Protein AF-0000000083545486 (afdb_homodimer)

Structure (mmCIF, N/CA/C/O backbone):
data_AF-0000000083545486-model_v1
#
loop_
_entity.id
_entity.type
_entity.pdbx_description
1 polymer 'Division initiation protein'
#
loop_
_atom_site.group_PDB
_atom_site.id
_atom_site.type_symbol
_atom_site.label_atom_id
_atom_site.label_alt_id
_atom_site.label_comp_id
_atom_site.label_asym_id
_atom_site.label_entity_id
_atom_site.label_seq_id
_atom_site.pdbx_PDB_ins_code
_atom_site.Cartn_x
_atom_site.Cartn_y
_atom_site.Cartn_z
_atom_site.occupancy
_atom_site.B_iso_or_equiv
_atom_site.auth_seq_id
_atom_site.auth_comp_id
_atom_site.auth_asym_id
_atom_site.auth_atom_id
_atom_site.pdbx_PDB_model_num
ATOM 1 N N . MET A 1 1 ? 11.367 59.094 5.449 1 29.33 1 MET A N 1
ATOM 2 C CA . MET A 1 1 ? 12.242 58.812 4.316 1 29.33 1 MET A CA 1
ATOM 3 C C . MET A 1 1 ? 13.5 58.062 4.766 1 29.33 1 MET A C 1
ATOM 5 O O . MET A 1 1 ? 14.289 57.625 3.932 1 29.33 1 MET A O 1
ATOM 9 N N . LYS A 1 2 ? 14.023 58.375 6.012 1 40.56 2 LYS A N 1
ATOM 10 C CA . LYS A 1 2 ? 15.328 58 6.535 1 40.56 2 LYS A CA 1
ATOM 11 C C . LYS A 1 2 ? 15.391 56.5 6.832 1 40.56 2 LYS A C 1
ATOM 13 O O . LYS A 1 2 ? 16.469 55.906 6.77 1 40.56 2 LYS A O 1
ATOM 18 N N . LYS A 1 3 ? 14.352 56.031 7.574 1 41.94 3 LYS A N 1
ATOM 19 C CA . LYS A 1 3 ? 14.406 54.625 8.031 1 41.94 3 LYS A CA 1
ATOM 20 C C . LYS A 1 3 ? 14.359 53.656 6.859 1 41.94 3 LYS A C 1
ATOM 22 O O . LYS A 1 3 ? 14.336 52.438 7.055 1 41.94 3 LYS A O 1
ATOM 27 N N . PHE A 1 4 ? 13.992 54.188 5.602 1 41.78 4 PHE A N 1
ATOM 28 C CA . PHE A 1 4 ? 14.094 53.406 4.359 1 41.78 4 PHE A CA 1
ATOM 29 C C . PHE A 1 4 ? 15.547 53.094 4.031 1 41.78 4 PHE A C 1
ATOM 31 O O . PHE A 1 4 ? 15.836 52.219 3.23 1 41.78 4 PHE A O 1
ATOM 38 N N . LYS A 1 5 ? 16.531 54.031 4.355 1 38.78 5 LYS A N 1
ATOM 39 C CA . LYS A 1 5 ? 17.922 53.938 3.918 1 38.78 5 LYS A CA 1
ATOM 40 C C . LYS A 1 5 ? 18.641 52.781 4.633 1 38.78 5 LYS A C 1
ATOM 42 O O . LYS A 1 5 ? 19.531 52.156 4.07 1 38.78 5 LYS A O 1
ATOM 47 N N . SER A 1 6 ? 18.328 52.688 6.004 1 40.41 6 SER A N 1
ATOM 48 C CA . SER A 1 6 ? 19.109 51.688 6.723 1 40.41 6 SER A CA 1
ATOM 49 C C . SER A 1 6 ? 18.719 50.281 6.312 1 40.41 6 SER A C 1
ATOM 51 O O . SER A 1 6 ? 19.547 49.375 6.336 1 40.41 6 SER A O 1
ATOM 53 N N . GLN A 1 7 ? 17.406 50.125 6.023 1 37.91 7 GLN A N 1
ATOM 54 C CA . GLN A 1 7 ? 16.938 48.781 5.707 1 37.91 7 GLN A CA 1
ATOM 55 C C . GLN A 1 7 ? 17.375 48.344 4.312 1 37.91 7 GLN A C 1
ATOM 57 O O . GLN A 1 7 ? 17.344 47.156 3.982 1 37.91 7 GLN A O 1
ATOM 62 N N . MET A 1 8 ? 17.797 49.344 3.41 1 41 8 MET A N 1
ATOM 63 C CA . MET A 1 8 ? 18.344 49.062 2.086 1 41 8 MET A CA 1
ATOM 64 C C . MET A 1 8 ? 19.734 48.406 2.189 1 41 8 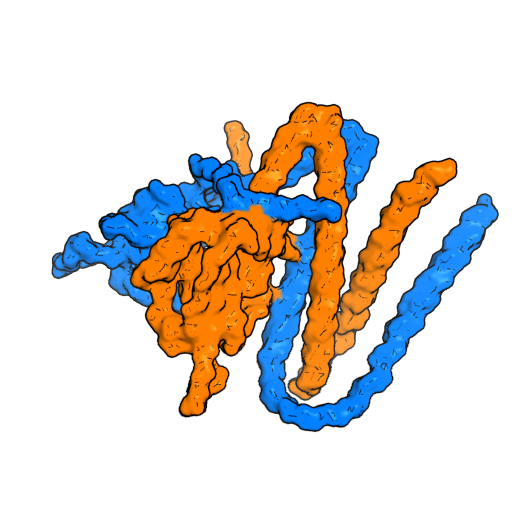MET A C 1
ATOM 66 O O . MET A 1 8 ? 20.125 47.625 1.327 1 41 8 MET A O 1
ATOM 70 N N . SER A 1 9 ? 20.5 48.875 3.246 1 38.66 9 SER A N 1
ATOM 71 C CA . SER A 1 9 ? 21.891 48.406 3.336 1 38.66 9 SER A CA 1
ATOM 72 C C . SER A 1 9 ? 21.953 46.906 3.635 1 38.66 9 SER A C 1
ATOM 74 O O . SER A 1 9 ? 22.812 46.219 3.102 1 38.66 9 SER A O 1
ATOM 76 N N . ILE A 1 10 ? 21 46.562 4.488 1 39.66 10 ILE A N 1
ATOM 77 C CA . ILE A 1 10 ? 21.094 45.156 4.895 1 39.66 10 ILE A CA 1
ATOM 78 C C . ILE A 1 10 ? 20.672 44.281 3.734 1 39.66 10 ILE A C 1
ATOM 80 O O . ILE A 1 10 ? 21.109 43.125 3.637 1 39.66 10 ILE A O 1
ATOM 84 N N . GLY A 1 11 ? 19.938 44.75 2.729 1 41.69 11 GLY A N 1
ATOM 85 C CA . GLY A 1 11 ? 19.562 44.094 1.493 1 41.69 11 GLY A CA 1
ATOM 86 C C . GLY A 1 11 ? 20.734 43.781 0.583 1 41.69 11 GLY A C 1
ATOM 87 O O . GLY A 1 11 ? 20.844 42.688 0.041 1 41.69 11 GLY A O 1
ATOM 88 N N . VAL A 1 12 ? 21.625 44.781 0.431 1 44.47 12 VAL A N 1
ATOM 89 C CA . VAL A 1 12 ? 22.75 44.656 -0.492 1 44.47 12 VAL A CA 1
ATOM 90 C C . VAL A 1 12 ? 23.766 43.656 0.06 1 44.47 12 VAL A C 1
ATOM 92 O O . VAL A 1 12 ? 24.312 42.844 -0.687 1 44.47 12 VAL A O 1
ATOM 95 N N . ILE A 1 13 ? 23.969 43.656 1.34 1 41 13 ILE A N 1
ATOM 96 C CA . ILE A 1 13 ? 24.969 42.75 1.896 1 41 13 ILE A CA 1
ATOM 97 C C . ILE A 1 13 ? 24.484 41.312 1.782 1 41 13 ILE A C 1
ATOM 99 O O . ILE A 1 13 ? 25.266 40.406 1.46 1 41 13 ILE A O 1
ATOM 103 N N . CYS A 1 14 ? 23.172 41.062 1.964 1 37.38 14 CYS A N 1
ATOM 104 C CA . CYS A 1 14 ? 22.672 39.719 1.83 1 37.38 14 CYS A CA 1
ATOM 105 C C . CYS A 1 14 ? 22.734 39.25 0.379 1 37.38 14 CYS A C 1
ATOM 107 O O . CYS A 1 14 ? 22.922 38.062 0.11 1 37.38 14 CYS A O 1
ATOM 109 N N . ILE A 1 15 ? 22.641 40 -0.647 1 42.94 15 ILE A N 1
ATOM 110 C CA . ILE A 1 15 ? 22.875 39.688 -2.049 1 42.94 15 ILE A CA 1
ATOM 111 C C . ILE A 1 15 ? 24.344 39.312 -2.254 1 42.94 15 ILE A C 1
ATOM 113 O O . ILE A 1 15 ? 24.656 38.312 -2.926 1 42.94 15 ILE A O 1
ATOM 117 N N . LEU A 1 16 ? 25.25 40 -1.695 1 37.25 16 LEU A N 1
ATOM 118 C CA . LEU A 1 16 ? 26.672 39.781 -1.945 1 37.25 16 LEU A CA 1
ATOM 119 C C . LEU A 1 16 ? 27.141 38.5 -1.297 1 37.25 16 LEU A C 1
ATOM 121 O O . LEU A 1 16 ? 27.891 37.719 -1.903 1 37.25 16 LEU A O 1
ATOM 125 N N . LEU A 1 17 ? 26.703 38.156 -0.082 1 37.22 17 LEU A N 1
ATOM 126 C CA . LEU A 1 17 ? 27.172 36.906 0.541 1 37.22 17 LEU A CA 1
ATOM 127 C C . LEU A 1 17 ? 26.578 35.688 -0.158 1 37.22 17 LEU A C 1
ATOM 129 O O . LEU A 1 17 ? 27.25 34.656 -0.266 1 37.22 17 LEU A O 1
ATOM 133 N N . GLY A 1 18 ? 25.484 35.719 -0.841 1 32.88 18 GLY A N 1
ATOM 134 C CA . GLY A 1 18 ? 24.891 34.688 -1.674 1 32.88 18 GLY A CA 1
ATOM 135 C C . GLY A 1 18 ? 25.688 34.406 -2.943 1 32.88 18 GLY A C 1
ATOM 136 O O . GLY A 1 18 ? 25.828 33.281 -3.363 1 32.88 18 GLY A O 1
ATOM 137 N N . PHE A 1 19 ? 26.312 35.281 -3.615 1 33.5 19 PHE A N 1
ATOM 138 C CA . PHE A 1 19 ? 27.125 35.156 -4.809 1 33.5 19 PHE A CA 1
ATOM 139 C C . PHE A 1 19 ? 28.438 34.438 -4.492 1 33.5 19 PHE A C 1
ATOM 141 O O . PHE A 1 19 ? 28.922 33.625 -5.297 1 33.5 19 PHE A O 1
ATOM 148 N N . MET A 1 20 ? 29.078 34.688 -3.432 1 29.45 20 MET A N 1
ATOM 149 C CA . MET A 1 20 ? 30.406 34.125 -3.15 1 29.45 20 MET A CA 1
ATOM 150 C C . MET A 1 20 ? 30.328 32.625 -2.951 1 29.45 20 MET A C 1
ATOM 152 O O . MET A 1 20 ? 31.203 31.891 -3.404 1 29.45 20 MET A O 1
ATOM 156 N N . ILE A 1 21 ? 29.328 32.031 -2.344 1 32.12 21 ILE A N 1
ATOM 157 C CA . ILE A 1 21 ? 29.391 30.609 -2.057 1 32.12 21 ILE A CA 1
ATOM 158 C C . ILE A 1 21 ? 29.141 29.812 -3.336 1 32.12 21 ILE A C 1
ATOM 160 O O . ILE A 1 21 ? 29.703 28.734 -3.52 1 32.12 21 ILE A O 1
ATOM 164 N N . THR A 1 22 ? 28.672 30.266 -4.453 1 29.45 22 THR A N 1
ATOM 165 C CA . THR A 1 22 ? 28.547 29.609 -5.746 1 29.45 22 THR A CA 1
ATOM 166 C C . THR A 1 22 ? 29.906 29.422 -6.391 1 29.45 22 THR A C 1
ATOM 168 O O . THR A 1 22 ? 30.156 28.406 -7.047 1 29.45 22 THR A O 1
ATOM 171 N N . TYR A 1 23 ? 30.875 30.25 -6.258 1 29.34 23 TYR A N 1
ATOM 172 C CA . TYR A 1 23 ? 32.125 30.203 -6.984 1 29.34 23 TYR A CA 1
ATOM 173 C C . TYR A 1 23 ? 33.031 29.109 -6.453 1 29.34 23 TYR A C 1
ATOM 175 O O . TYR A 1 23 ? 33.812 28.5 -7.211 1 29.34 23 TYR A O 1
ATOM 183 N N . GLN A 1 24 ? 33.031 28.75 -5.195 1 26.48 24 GLN A N 1
ATOM 184 C CA . GLN A 1 24 ? 34.156 27.969 -4.727 1 26.48 24 GLN A CA 1
ATOM 185 C C . GLN A 1 24 ? 34.031 26.516 -5.168 1 26.48 24 GLN A C 1
ATOM 187 O O . GLN A 1 24 ? 35.031 25.797 -5.246 1 26.48 24 GLN A O 1
ATOM 192 N N . PHE A 1 25 ? 32.906 25.875 -5.434 1 27.12 25 PHE A N 1
ATOM 193 C CA . PHE A 1 25 ? 33.031 24.422 -5.594 1 27.12 25 PHE A CA 1
ATOM 194 C C . PHE A 1 25 ? 33.5 24.078 -6.992 1 27.12 25 PHE A C 1
ATOM 196 O O . PHE A 1 25 ? 33.562 22.891 -7.355 1 27.12 25 PHE A O 1
ATOM 203 N N . LYS A 1 26 ? 34.031 24.859 -7.844 1 28.95 26 LYS A N 1
ATOM 204 C CA . LYS A 1 26 ? 34.688 24.516 -9.102 1 28.95 26 LYS A CA 1
ATOM 205 C C . LYS A 1 26 ? 35.906 23.609 -8.859 1 28.95 26 LYS A C 1
ATOM 207 O O . LYS A 1 26 ? 36.188 22.734 -9.672 1 28.95 26 LYS A O 1
ATOM 212 N N . MET A 1 27 ? 36.719 23.875 -7.887 1 26.3 27 MET A N 1
ATOM 213 C CA . MET A 1 27 ? 38.125 23.438 -7.93 1 26.3 27 MET A CA 1
ATOM 214 C C . MET A 1 27 ? 38.25 21.969 -7.543 1 26.3 27 MET A C 1
ATOM 216 O O . MET A 1 27 ? 39.281 21.344 -7.785 1 26.3 27 MET A O 1
ATOM 220 N N . ILE A 1 28 ? 37.344 21.297 -6.781 1 27.58 28 ILE A N 1
ATOM 221 C CA . ILE A 1 28 ? 37.906 20.094 -6.168 1 27.58 28 ILE A CA 1
ATOM 222 C C . ILE A 1 28 ? 37.875 18.938 -7.164 1 27.58 28 ILE A C 1
ATOM 224 O O . ILE A 1 28 ? 38.219 17.812 -6.824 1 27.58 28 ILE A O 1
ATOM 228 N N . SER A 1 29 ? 37.625 19.031 -8.461 1 27.27 29 SER A N 1
ATOM 229 C CA . SER A 1 29 ? 37.375 17.844 -9.281 1 27.27 29 SER A CA 1
ATOM 230 C C . SER A 1 29 ? 38.688 17.109 -9.594 1 27.27 29 SER A C 1
ATOM 232 O O . SER A 1 29 ? 38.688 16.141 -10.344 1 27.27 29 SER A O 1
ATOM 234 N N . LYS A 1 30 ? 39.906 17.484 -9.391 1 28.28 30 LYS A N 1
ATOM 235 C CA . LYS A 1 30 ? 40.906 16.781 -10.18 1 28.28 30 LYS A CA 1
ATOM 236 C C . LYS A 1 30 ? 41.25 15.43 -9.555 1 28.28 30 LYS A C 1
ATOM 238 O O . LYS A 1 30 ? 42.156 14.734 -10.008 1 28.28 30 LYS A O 1
ATOM 243 N N . GLN A 1 31 ? 40.812 15.148 -8.297 1 27.73 31 GLN A N 1
ATOM 244 C CA . GLN A 1 31 ? 41.688 14.062 -7.848 1 27.73 31 GLN A CA 1
ATOM 245 C C . GLN A 1 31 ? 41.344 12.766 -8.586 1 27.73 31 GLN A C 1
ATOM 247 O O . GLN A 1 31 ? 40.188 12.508 -8.922 1 27.73 31 GLN A O 1
ATOM 252 N N . ASN A 1 32 ? 42.375 11.852 -8.883 1 30.23 32 ASN A N 1
ATOM 253 C CA . ASN A 1 32 ? 42.812 10.68 -9.641 1 30.23 32 ASN A CA 1
ATOM 254 C C . ASN A 1 32 ? 42.031 9.438 -9.234 1 30.23 32 ASN A C 1
ATOM 256 O O . ASN A 1 32 ? 42.531 8.586 -8.5 1 30.23 32 ASN A O 1
ATOM 260 N N . LEU A 1 33 ? 40.875 9.469 -8.516 1 31.39 33 LEU A N 1
ATOM 261 C CA . LEU A 1 33 ? 40.469 8.141 -8.07 1 31.39 33 LEU A CA 1
ATOM 262 C C . LEU A 1 33 ? 40.312 7.188 -9.25 1 31.39 33 LEU A C 1
ATOM 264 O O . LEU A 1 33 ? 39.531 7.453 -10.172 1 31.39 33 LEU A O 1
ATOM 268 N N . THR A 1 34 ? 41.25 6.406 -9.656 1 31.31 34 THR A N 1
ATOM 269 C CA . THR A 1 34 ? 41.406 5.219 -10.492 1 31.31 34 THR A CA 1
ATOM 270 C C . THR A 1 34 ? 40.344 4.18 -10.133 1 31.31 34 THR A C 1
ATOM 272 O O . THR A 1 34 ? 40.469 3.004 -10.469 1 31.31 34 THR A O 1
ATOM 275 N N . ALA A 1 35 ? 39.406 4.488 -9.164 1 34.75 35 ALA A N 1
ATOM 276 C CA . ALA A 1 35 ? 38.469 3.379 -8.906 1 34.75 35 ALA A CA 1
ATOM 277 C C . ALA A 1 35 ? 37.906 2.812 -10.211 1 34.75 35 ALA A C 1
ATOM 279 O O . ALA A 1 35 ? 37.688 3.557 -11.164 1 34.75 35 ALA A O 1
ATOM 280 N N . ASP A 1 36 ? 37.969 1.521 -10.375 1 35.91 36 ASP A N 1
ATOM 281 C CA . ASP A 1 36 ? 37.406 0.638 -11.398 1 35.91 36 ASP A CA 1
ATOM 282 C C . ASP A 1 36 ? 36 1.081 -11.805 1 35.91 36 ASP A C 1
ATOM 284 O O . ASP A 1 36 ? 35.062 1.006 -11 1 35.91 36 ASP A O 1
ATOM 288 N N . THR A 1 37 ? 35.812 2.033 -12.594 1 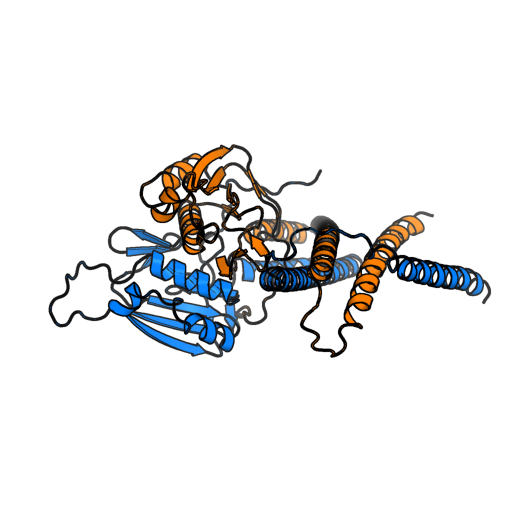38.81 37 THR A N 1
ATOM 289 C CA . THR A 1 37 ? 34.875 2.861 -13.336 1 38.81 37 THR A CA 1
ATOM 290 C C . THR A 1 37 ? 33.812 2 -14.016 1 38.81 37 THR A C 1
ATOM 292 O O . THR A 1 37 ? 32.938 2.514 -14.734 1 38.81 37 THR A O 1
ATOM 295 N N . ASN A 1 38 ? 34.062 0.636 -14.086 1 37.41 38 ASN A N 1
ATOM 296 C CA . ASN A 1 38 ? 33.062 -0.092 -14.867 1 37.41 38 ASN A CA 1
ATOM 297 C C . ASN A 1 38 ? 31.734 -0.169 -14.133 1 37.41 38 ASN A C 1
ATOM 299 O O . ASN A 1 38 ? 30.844 -0.936 -14.523 1 37.41 38 ASN A O 1
ATOM 303 N N . LYS A 1 39 ? 31.719 -0.108 -12.812 1 44.16 39 LYS A N 1
ATOM 304 C CA . LYS A 1 39 ? 30.391 -0.008 -12.219 1 44.16 39 LYS A CA 1
ATOM 305 C C . LYS A 1 39 ? 29.516 0.977 -12.984 1 44.16 39 LYS A C 1
ATOM 307 O O . LYS A 1 39 ? 29.906 2.135 -13.18 1 44.16 39 LYS A O 1
ATOM 312 N N . ASN A 1 40 ? 28.234 0.385 -13.703 1 53.12 40 ASN A N 1
ATOM 313 C CA . ASN A 1 40 ? 27.438 0.661 -14.898 1 53.12 40 ASN A CA 1
ATOM 314 C C . ASN A 1 40 ? 26.75 2.018 -14.82 1 53.12 40 ASN A C 1
ATOM 316 O O . ASN A 1 40 ? 26.141 2.346 -13.797 1 53.12 40 ASN A O 1
ATOM 320 N N . THR A 1 41 ? 27.109 2.992 -15.531 1 60.16 41 THR A N 1
ATOM 321 C CA . THR A 1 41 ? 26.547 4.285 -15.914 1 60.16 41 THR A CA 1
ATOM 322 C C . THR A 1 41 ? 25.016 4.227 -15.961 1 60.16 41 THR A C 1
ATOM 324 O O . THR A 1 41 ? 24.344 5.102 -15.414 1 60.16 41 THR A O 1
ATOM 327 N N . PRO A 1 42 ? 24.469 2.977 -16.406 1 60.12 42 PRO A N 1
ATOM 328 C CA . PRO A 1 42 ? 23.016 2.938 -16.469 1 60.12 42 PRO A CA 1
ATOM 329 C C . PRO A 1 42 ? 22.359 2.885 -15.094 1 60.12 42 PRO A C 1
ATOM 331 O O . PRO A 1 42 ? 21.297 3.496 -14.883 1 60.12 42 PRO A O 1
ATOM 334 N N . GLU A 1 43 ? 23.062 2.299 -14.18 1 65 43 GLU A N 1
ATOM 335 C CA . GLU A 1 43 ? 22.5 2.168 -12.844 1 65 43 GLU A CA 1
ATOM 336 C C . GLU A 1 43 ? 22.484 3.508 -12.109 1 65 43 GLU A C 1
ATOM 338 O O . GLU A 1 43 ? 21.516 3.852 -11.438 1 65 43 GLU A O 1
ATOM 343 N N . ILE A 1 44 ? 23.547 4.184 -12.305 1 65.56 44 ILE A N 1
ATOM 344 C CA . ILE A 1 44 ? 23.672 5.465 -11.625 1 65.56 44 ILE A CA 1
ATOM 345 C C . ILE A 1 44 ? 22.688 6.465 -12.219 1 65.56 44 ILE A C 1
ATOM 347 O O . ILE A 1 44 ? 22.094 7.273 -11.5 1 65.56 44 ILE A O 1
ATOM 351 N N . ILE A 1 45 ? 22.375 6.234 -13.469 1 64.69 45 ILE A N 1
ATOM 352 C CA . ILE A 1 45 ? 21.406 7.109 -14.141 1 64.69 45 ILE A CA 1
ATOM 353 C C . ILE A 1 45 ? 20 6.832 -13.609 1 64.69 45 ILE A C 1
ATOM 355 O O . ILE A 1 45 ? 19.25 7.762 -13.312 1 64.69 45 ILE A O 1
ATOM 359 N N . THR A 1 46 ? 19.734 5.609 -13.453 1 68.25 46 THR A N 1
ATOM 360 C CA . THR A 1 46 ? 18.422 5.227 -12.945 1 68.25 46 THR A CA 1
ATOM 361 C C . THR A 1 46 ? 18.234 5.695 -11.508 1 68.25 46 THR A C 1
ATOM 363 O O . THR A 1 46 ? 17.172 6.188 -11.141 1 68.25 46 THR A O 1
ATOM 366 N N . GLU A 1 47 ? 19.312 5.566 -10.797 1 72.44 47 GLU A N 1
ATOM 367 C CA . GLU A 1 47 ? 19.266 6.043 -9.414 1 72.44 47 GLU A CA 1
ATOM 368 C C . GLU A 1 47 ? 19.016 7.547 -9.359 1 72.44 47 GLU A C 1
ATOM 370 O O . GLU A 1 47 ? 18.219 8.023 -8.555 1 72.44 47 GLU A O 1
ATOM 375 N N . ASN A 1 48 ? 19.703 8.211 -10.219 1 68.56 48 ASN A N 1
ATOM 376 C CA . ASN A 1 48 ? 19.547 9.664 -10.289 1 68.56 48 ASN A CA 1
ATOM 377 C C . ASN A 1 48 ? 18.109 10.055 -10.641 1 68.56 48 ASN A C 1
ATOM 379 O O . ASN A 1 48 ? 17.547 10.977 -10.039 1 68.56 48 ASN A O 1
ATOM 383 N N . GLU A 1 49 ? 17.531 9.328 -11.516 1 70.5 49 GLU A N 1
ATOM 384 C CA . GLU A 1 49 ? 16.156 9.617 -11.922 1 70.5 49 GLU A CA 1
ATOM 385 C C . GLU A 1 49 ? 15.18 9.359 -10.773 1 70.5 49 GLU A C 1
ATOM 387 O O . GLU A 1 49 ? 14.242 10.133 -10.562 1 70.5 49 GLU A O 1
ATOM 392 N N . GLN A 1 50 ? 15.492 8.422 -10.016 1 74.38 50 GLN A N 1
ATOM 393 C CA . GLN A 1 50 ? 14.625 8.094 -8.891 1 74.38 50 GLN A CA 1
ATOM 394 C C . GLN A 1 50 ? 14.734 9.141 -7.785 1 74.38 50 GLN A C 1
ATOM 396 O O . GLN A 1 50 ? 13.734 9.516 -7.176 1 74.38 50 GLN A O 1
ATOM 401 N N . LEU A 1 51 ? 15.93 9.523 -7.609 1 70.56 51 LEU A N 1
ATOM 402 C CA . LEU A 1 51 ? 16.141 10.555 -6.598 1 70.56 51 LEU A CA 1
ATOM 403 C C . LEU A 1 51 ? 15.477 11.859 -7 1 70.56 51 LEU A C 1
ATOM 405 O O . LEU A 1 51 ? 14.93 12.57 -6.152 1 70.56 51 LEU A O 1
ATOM 409 N N . LYS A 1 52 ? 15.492 12.047 -8.273 1 70.12 52 LYS A N 1
ATOM 410 C CA . LYS A 1 52 ? 14.828 13.25 -8.766 1 70.12 52 LYS A CA 1
ATOM 411 C C . LYS A 1 52 ? 13.32 13.164 -8.555 1 70.12 52 LYS A C 1
ATOM 413 O O . LYS A 1 52 ? 12.688 14.141 -8.125 1 70.12 52 LYS A O 1
ATOM 418 N N . LYS A 1 53 ? 12.797 12.031 -8.789 1 73.94 53 LYS A N 1
ATOM 419 C CA . LYS A 1 53 ? 11.359 11.836 -8.586 1 73.94 53 LYS A CA 1
ATOM 420 C C . LYS A 1 53 ? 10.992 11.961 -7.113 1 73.94 53 LYS A C 1
ATOM 422 O O . LYS A 1 53 ? 9.984 12.57 -6.766 1 73.94 53 LYS A O 1
ATOM 427 N N . SER A 1 54 ? 11.852 11.43 -6.316 1 73.94 54 SER A N 1
ATOM 428 C CA . SER A 1 54 ? 11.633 11.539 -4.879 1 73.94 54 SER A CA 1
ATOM 429 C C . SER A 1 54 ? 11.68 12.992 -4.418 1 73.94 54 SER A C 1
ATOM 431 O O . SER A 1 54 ? 10.844 13.422 -3.625 1 73.94 54 SER A O 1
ATOM 433 N N . LYS A 1 55 ? 12.602 13.664 -4.965 1 67.5 55 LYS A N 1
ATOM 434 C CA . LYS A 1 55 ? 12.75 15.078 -4.617 1 67.5 55 LYS A CA 1
ATOM 435 C C . LYS A 1 55 ? 11.516 15.875 -5.043 1 67.5 55 LYS A C 1
ATOM 437 O O . LYS A 1 55 ? 11.047 16.734 -4.301 1 67.5 55 LYS A O 1
ATOM 442 N N . GLU A 1 56 ? 11.07 15.57 -6.129 1 70.94 56 GLU A N 1
ATOM 443 C CA . GLU A 1 56 ? 9.875 16.25 -6.609 1 70.94 56 GLU A CA 1
ATOM 444 C C . GLU A 1 56 ? 8.68 15.969 -5.707 1 70.94 56 GLU A C 1
ATOM 446 O O . GLU A 1 56 ? 7.91 16.875 -5.383 1 70.94 56 GLU A O 1
ATOM 451 N N . ALA A 1 57 ? 8.578 14.789 -5.344 1 73.12 57 ALA A N 1
ATOM 452 C CA . ALA A 1 57 ? 7.473 14.406 -4.465 1 73.12 57 ALA A CA 1
ATOM 453 C C . ALA A 1 57 ? 7.594 15.086 -3.105 1 73.12 57 ALA A C 1
ATOM 455 O O . ALA A 1 57 ? 6.594 15.539 -2.541 1 73.12 57 ALA A O 1
ATOM 456 N N . MET A 1 58 ? 8.828 15.188 -2.662 1 68.25 58 MET A N 1
ATOM 457 C CA . MET A 1 58 ? 9.062 15.828 -1.374 1 68.25 58 MET A CA 1
ATOM 458 C C . MET A 1 58 ? 8.812 17.328 -1.461 1 68.25 58 MET A C 1
ATOM 460 O O . MET A 1 58 ? 8.281 17.938 -0.522 1 68.25 58 MET A O 1
ATOM 464 N N . GLN A 1 59 ? 9.18 17.859 -2.588 1 66.88 59 GLN A N 1
ATOM 465 C CA . GLN A 1 59 ? 8.898 19.281 -2.799 1 66.88 59 GLN A CA 1
ATOM 466 C C . GLN A 1 59 ? 7.398 19.547 -2.793 1 66.88 59 GLN A C 1
ATOM 468 O O . GLN A 1 59 ? 6.941 20.547 -2.221 1 66.88 59 GLN A O 1
ATOM 473 N N . LYS A 1 60 ? 6.684 18.719 -3.355 1 68.62 60 LYS A N 1
ATOM 474 C CA . LYS A 1 60 ? 5.23 18.859 -3.355 1 68.62 60 LYS A CA 1
ATOM 475 C C . LYS A 1 60 ? 4.672 18.781 -1.939 1 68.62 60 LYS A C 1
ATOM 477 O O . LYS A 1 60 ? 3.752 19.516 -1.586 1 68.62 60 LYS A O 1
ATOM 482 N N . LYS A 1 61 ? 5.246 17.906 -1.206 1 72.06 61 LYS A N 1
ATOM 483 C CA . LYS A 1 61 ? 4.832 17.797 0.19 1 72.06 61 LYS A CA 1
ATOM 484 C C . LYS A 1 61 ? 5.145 19.078 0.957 1 72.06 61 LYS A C 1
ATOM 486 O O . LYS A 1 61 ? 4.328 19.562 1.75 1 72.06 61 LYS A O 1
ATOM 491 N N . ILE A 1 62 ? 6.289 19.625 0.688 1 59.75 62 ILE A N 1
ATOM 492 C CA . ILE A 1 62 ? 6.695 20.875 1.331 1 59.75 62 ILE A CA 1
ATOM 493 C C . ILE A 1 62 ? 5.727 21.984 0.953 1 59.75 62 ILE A C 1
ATOM 495 O O . ILE A 1 62 ? 5.254 22.734 1.818 1 59.75 62 ILE A O 1
ATOM 499 N N . ASP A 1 63 ? 5.445 22.031 -0.282 1 61.41 63 ASP A N 1
ATOM 500 C CA . ASP A 1 63 ? 4.531 23.078 -0.752 1 61.41 63 ASP A CA 1
ATOM 501 C C . ASP A 1 63 ? 3.152 22.922 -0.116 1 61.41 63 ASP A C 1
ATOM 503 O O . ASP A 1 63 ? 2.525 23.906 0.271 1 61.41 63 ASP A O 1
ATOM 507 N N . GLU A 1 64 ? 2.656 21.75 -0.044 1 68.19 64 GLU A N 1
ATOM 508 C CA . GLU A 1 64 ? 1.366 21.469 0.578 1 68.19 64 GLU A CA 1
ATOM 509 C C . GLU A 1 64 ? 1.358 21.875 2.047 1 68.19 64 GLU A C 1
ATOM 511 O O . GLU A 1 64 ? 0.405 22.5 2.52 1 68.19 64 GLU A O 1
ATOM 516 N N . LEU A 1 65 ? 2.447 21.547 2.705 1 62.03 65 LEU A N 1
ATOM 517 C CA . LEU A 1 65 ? 2.521 21.859 4.125 1 62.03 65 LEU A CA 1
ATOM 518 C C . LEU A 1 65 ? 2.648 23.375 4.34 1 62.03 65 LEU A C 1
ATOM 520 O O . LEU A 1 65 ? 2.096 23.922 5.297 1 62.03 65 LEU A O 1
ATOM 524 N N . ASP A 1 66 ? 3.383 24.031 3.475 1 56.66 66 ASP A N 1
ATOM 525 C CA . ASP A 1 66 ? 3.518 25.469 3.521 1 56.66 66 ASP A CA 1
ATOM 526 C C . ASP A 1 66 ? 2.166 26.156 3.328 1 56.66 66 ASP A C 1
ATOM 528 O O . ASP A 1 66 ? 1.815 27.078 4.07 1 56.66 66 ASP A O 1
ATOM 532 N N . THR A 1 67 ? 1.433 25.703 2.42 1 62.16 67 THR A N 1
ATOM 533 C CA . THR A 1 67 ? 0.108 26.266 2.168 1 62.16 67 THR A CA 1
ATOM 534 C C . THR A 1 67 ? -0.805 26.062 3.373 1 62.16 67 THR A C 1
ATOM 536 O O . THR A 1 67 ? -1.518 26.969 3.787 1 62.16 67 THR A O 1
ATOM 539 N N . LYS A 1 68 ? -0.819 24.891 3.859 1 66.62 68 LYS A N 1
ATOM 540 C CA . LYS A 1 68 ? -1.615 24.578 5.043 1 66.62 68 LYS A CA 1
ATOM 541 C C . LYS A 1 68 ? -1.246 25.484 6.207 1 66.62 68 LYS A C 1
ATOM 543 O O . LYS A 1 68 ? -2.125 26.016 6.891 1 66.62 68 LYS A O 1
ATOM 548 N N . THR A 1 69 ? 0.05 25.719 6.465 1 55.88 69 THR A N 1
ATOM 549 C CA . THR A 1 69 ? 0.54 26.594 7.523 1 55.88 69 THR A CA 1
ATOM 550 C C . THR A 1 69 ? 0.036 28.016 7.328 1 55.88 69 THR A C 1
ATOM 552 O O . THR A 1 69 ? -0.407 28.656 8.281 1 55.88 69 THR A O 1
ATOM 555 N N . LYS A 1 70 ? 0.13 28.406 6.164 1 57.25 70 LYS A N 1
ATOM 556 C CA . LYS A 1 70 ? -0.328 29.766 5.863 1 57.25 70 LYS A CA 1
ATOM 557 C C . LYS A 1 70 ? -1.826 29.906 6.113 1 57.25 70 LYS A C 1
ATOM 559 O O . LYS A 1 70 ? -2.279 30.922 6.629 1 57.25 70 LYS A O 1
ATOM 564 N N . GLU A 1 71 ? -2.602 28.906 5.703 1 65.31 71 GLU A N 1
ATOM 565 C CA . GLU A 1 71 ? -4.047 28.938 5.914 1 65.31 71 GLU A CA 1
ATOM 566 C C . GLU A 1 71 ? -4.387 28.969 7.402 1 65.31 71 GLU A C 1
ATOM 568 O O . GLU A 1 71 ? -5.27 29.719 7.82 1 65.31 71 GLU A O 1
ATOM 573 N N . TYR A 1 72 ? -3.729 28.156 8.133 1 61.78 72 TYR A N 1
ATOM 574 C CA . TYR A 1 72 ? -3.955 28.156 9.57 1 61.78 72 TYR A CA 1
ATOM 575 C C . TYR A 1 72 ? -3.535 29.484 10.195 1 61.78 72 TYR A C 1
ATOM 577 O O . TYR A 1 72 ? -4.199 29.984 11.102 1 61.78 72 TYR A O 1
ATOM 585 N N . GLU A 1 73 ? -2.418 30.047 9.82 1 55.12 73 GLU A N 1
ATOM 586 C CA . GLU A 1 73 ? -1.964 31.359 10.289 1 55.12 73 GLU A CA 1
ATOM 587 C C . GLU A 1 73 ? -3.004 32.438 10 1 55.12 73 GLU A C 1
ATOM 589 O O . GLU A 1 73 ? -3.295 33.281 10.867 1 55.12 73 GLU A O 1
ATOM 594 N N . ASN A 1 74 ? -3.469 32.344 8.828 1 59.44 74 ASN A N 1
ATOM 595 C CA . ASN A 1 74 ? -4.484 33.312 8.453 1 59.44 74 ASN A CA 1
ATOM 596 C C . ASN A 1 74 ? -5.766 33.156 9.258 1 59.44 74 ASN A C 1
ATOM 598 O O . ASN A 1 74 ? -6.406 34.125 9.641 1 59.44 74 ASN A O 1
ATOM 602 N N . ALA A 1 75 ? -6.176 31.844 9.297 1 61.66 75 ALA A N 1
ATOM 603 C CA . ALA A 1 75 ? -7.371 31.547 10.086 1 61.66 75 ALA A CA 1
ATOM 604 C C . ALA A 1 75 ? -7.172 31.953 11.539 1 61.66 75 ALA A C 1
ATOM 606 O O . ALA A 1 75 ? -8.117 32.406 12.203 1 61.66 75 ALA A O 1
ATOM 607 N N . ALA A 1 76 ? -6.07 31.609 12.039 1 55.38 76 ALA A N 1
ATOM 608 C CA . ALA A 1 76 ? -5.77 32 13.414 1 55.38 76 ALA A CA 1
ATOM 609 C C . ALA A 1 76 ? -5.844 33.5 13.578 1 55.38 76 ALA A C 1
ATOM 611 O O . ALA A 1 76 ? -6.133 34 14.672 1 55.38 76 ALA A O 1
ATOM 612 N N . LYS A 1 77 ? -5.43 34.156 12.547 1 54.22 77 LYS A N 1
ATOM 613 C CA . LYS A 1 77 ? -5.551 35.594 12.586 1 54.22 77 LYS A CA 1
ATOM 614 C C . LYS A 1 77 ? -7.016 36.031 12.617 1 54.22 77 LYS A C 1
ATOM 616 O O . LYS A 1 77 ? -7.344 37.094 13.133 1 54.22 77 LYS A O 1
ATOM 621 N N . GLY A 1 78 ? -7.906 35.094 11.938 1 51.84 78 GLY A N 1
ATOM 622 C CA . GLY A 1 78 ? -9.336 35.375 11.992 1 51.84 78 GLY A CA 1
ATOM 623 C C . GLY A 1 78 ? -10.102 34.344 12.797 1 51.84 78 GLY A C 1
ATOM 624 O O . GLY A 1 78 ? -9.703 33.156 12.852 1 51.84 78 GLY A O 1
ATOM 625 N N . ARG A 1 79 ? -10.625 34.469 13.984 1 50.25 79 ARG A N 1
ATOM 626 C CA . ARG A 1 79 ? -11.266 33.562 14.945 1 50.25 79 ARG A CA 1
ATOM 627 C C . ARG A 1 79 ? -11.977 32.406 14.242 1 50.25 79 ARG A C 1
ATOM 629 O O . ARG A 1 79 ? -11.875 31.266 14.664 1 50.25 79 ARG A O 1
ATOM 636 N N . ASP A 1 80 ? -12.898 32.719 13.25 1 52.03 80 ASP A N 1
ATOM 637 C CA . ASP A 1 80 ? -13.953 31.812 12.812 1 52.03 80 ASP A CA 1
ATOM 638 C C . ASP A 1 80 ? -13.445 30.875 11.711 1 52.03 80 ASP A C 1
ATOM 640 O O . ASP A 1 80 ? -14.078 29.859 11.414 1 52.03 80 ASP A O 1
ATOM 644 N N . GLU A 1 81 ? -12.188 30.938 11.281 1 59.84 81 GLU A N 1
ATOM 645 C CA . GLU A 1 81 ? -11.836 30.281 10.023 1 59.84 81 GLU A CA 1
ATOM 646 C C . GLU A 1 81 ? -10.969 29.062 10.273 1 59.84 81 GLU A C 1
ATOM 648 O O . GLU A 1 81 ? -10.82 28.203 9.383 1 59.84 81 GLU A O 1
ATOM 653 N N . GLN A 1 82 ? -10.555 28.938 11.484 1 61.69 82 GLN A N 1
ATOM 654 C CA . GLN A 1 82 ? -9.656 27.812 11.789 1 61.69 82 GLN A CA 1
ATOM 655 C C . GLN A 1 82 ? -10.391 26.484 11.703 1 61.69 82 GLN A C 1
ATOM 657 O O . GLN A 1 82 ? -9.836 25.5 11.219 1 61.69 82 GLN A O 1
ATOM 662 N N . SER A 1 83 ? -11.617 26.516 12.148 1 65.38 83 SER A N 1
ATOM 663 C CA . SER A 1 83 ? -12.43 25.297 12.078 1 65.38 83 SER A CA 1
ATOM 664 C C . SER A 1 83 ? -12.617 24.844 10.641 1 65.38 83 SER A C 1
ATOM 666 O O . SER A 1 83 ? -12.625 23.641 10.359 1 65.38 83 SER A O 1
ATOM 668 N N . GLY A 1 84 ? -12.664 25.797 9.789 1 69.94 84 GLY A N 1
ATOM 669 C CA . GLY A 1 84 ? -12.836 25.469 8.383 1 69.94 84 GLY A CA 1
ATOM 670 C C . GLY A 1 84 ? -11.625 24.766 7.781 1 69.94 84 GLY A C 1
ATOM 671 O O . GLY A 1 84 ? -11.758 23.844 6.984 1 69.94 84 GLY A O 1
ATOM 672 N N . LEU A 1 85 ? -10.5 25.203 8.211 1 72 85 LEU A N 1
ATOM 673 C CA . LEU A 1 85 ? -9.273 24.594 7.691 1 72 85 LEU A CA 1
ATOM 674 C C . LEU A 1 85 ? -9.102 23.172 8.211 1 72 85 LEU A C 1
ATOM 676 O O . LEU A 1 85 ? -8.688 22.281 7.473 1 72 85 LEU A O 1
ATOM 680 N N . LEU A 1 86 ? -9.438 23 9.5 1 72.25 86 LEU A N 1
ATOM 681 C CA . LEU A 1 86 ? -9.375 21.656 10.062 1 72.25 86 LEU A CA 1
ATOM 682 C C . LEU A 1 86 ? -10.336 20.719 9.344 1 72.25 86 LEU A C 1
ATOM 684 O O . LEU A 1 86 ? -10 19.547 9.078 1 72.25 86 LEU A O 1
ATOM 688 N N . TYR A 1 87 ? -11.438 21.266 9 1 68.31 87 TYR A N 1
ATOM 689 C CA . TYR A 1 87 ? -12.445 20.469 8.305 1 68.31 87 TYR A CA 1
ATOM 690 C C . TYR A 1 87 ? -11.969 20.094 6.906 1 68.31 87 TYR A C 1
ATOM 692 O O . TYR A 1 87 ? -12.148 18.938 6.477 1 68.31 87 TYR A O 1
ATOM 700 N N . LYS A 1 88 ? -11.367 21 6.234 1 73 88 LYS A N 1
ATOM 701 C CA . LYS A 1 88 ? -10.844 20.719 4.898 1 73 88 LYS A CA 1
ATOM 702 C C . LYS A 1 88 ? -9.766 19.641 4.938 1 73 88 LYS A C 1
ATOM 704 O O . LYS A 1 88 ? -9.75 18.734 4.102 1 73 88 LYS A O 1
ATOM 709 N N . GLU A 1 89 ? -8.914 19.719 5.879 1 76.06 89 GLU A N 1
ATOM 710 C CA . GLU A 1 89 ? -7.863 18.719 6.031 1 76.06 89 GLU A CA 1
ATOM 711 C C . GLU A 1 89 ? -8.453 17.344 6.359 1 76.06 89 GLU A C 1
ATOM 713 O O . GLU A 1 89 ? -7.996 16.328 5.832 1 76.06 89 GLU A O 1
ATOM 718 N N . LEU A 1 90 ? -9.414 17.359 7.191 1 72.5 90 LEU A N 1
ATOM 719 C CA . LEU A 1 90 ? -10.078 16.125 7.559 1 72.5 90 LEU A CA 1
ATOM 720 C C . LEU A 1 90 ? -10.75 15.484 6.348 1 72.5 90 LEU A C 1
ATOM 722 O O . LEU A 1 90 ? -10.664 14.266 6.152 1 72.5 90 LEU A O 1
ATOM 726 N N . GLU A 1 91 ? -11.32 16.266 5.523 1 69.69 91 GLU A N 1
ATOM 727 C CA . GLU A 1 91 ? -11.992 15.75 4.336 1 69.69 91 GLU A CA 1
ATOM 728 C C . GLU A 1 91 ? -10.984 15.117 3.373 1 69.69 91 GLU A C 1
ATOM 730 O O . GLU A 1 91 ? -11.25 14.055 2.805 1 69.69 91 GLU A O 1
ATOM 735 N N . GLU A 1 92 ? -9.883 15.727 3.232 1 75.38 92 GLU A N 1
ATOM 736 C CA . GLU A 1 92 ? -8.844 15.203 2.354 1 75.38 92 GLU A CA 1
ATOM 737 C C . GLU A 1 92 ? -8.289 13.883 2.887 1 75.38 92 GLU A C 1
ATOM 739 O O . GLU A 1 92 ? -8.086 12.938 2.125 1 75.38 92 GLU A O 1
ATOM 744 N N . THR A 1 93 ? -8.117 13.844 4.18 1 78.06 93 THR A N 1
ATOM 745 C CA . THR A 1 93 ? -7.574 12.625 4.781 1 78.06 93 THR A CA 1
ATOM 746 C C . THR A 1 93 ? -8.594 11.5 4.734 1 78.06 93 THR A C 1
ATOM 748 O O . THR A 1 93 ? -8.234 10.328 4.578 1 78.06 93 THR A O 1
ATOM 751 N N . ARG A 1 94 ? -9.859 11.844 4.77 1 74.06 94 ARG A N 1
ATOM 752 C CA . ARG A 1 94 ? -10.914 10.844 4.699 1 74.06 94 ARG A CA 1
ATOM 753 C C . ARG A 1 94 ? -10.953 10.172 3.328 1 74.06 94 ARG A C 1
ATOM 755 O O . ARG A 1 94 ? -11.234 8.984 3.221 1 74.06 94 ARG A O 1
ATOM 762 N N . ILE A 1 95 ? -10.625 10.914 2.307 1 75.69 95 ILE A N 1
ATOM 763 C CA . ILE A 1 95 ? -10.539 10.344 0.966 1 75.69 95 ILE A CA 1
ATOM 764 C C . ILE A 1 95 ? -9.406 9.32 0.912 1 75.69 95 ILE A C 1
ATOM 766 O O . ILE A 1 95 ? -9.594 8.211 0.405 1 75.69 95 ILE A O 1
ATOM 770 N N . LEU A 1 96 ? -8.32 9.656 1.584 1 81.5 96 LEU A N 1
ATOM 771 C CA . LEU A 1 96 ? -7.129 8.82 1.539 1 81.5 96 LEU A CA 1
ATOM 772 C C . LEU A 1 96 ? -7.344 7.527 2.316 1 81.5 96 LEU A C 1
ATOM 774 O O . LEU A 1 96 ? -6.832 6.473 1.929 1 81.5 96 LEU A O 1
ATOM 778 N N . THR A 1 97 ? -8.133 7.602 3.34 1 81.75 97 THR A N 1
ATOM 779 C CA . THR A 1 97 ? -8.344 6.434 4.188 1 81.75 97 THR A CA 1
ATOM 780 C C . THR A 1 97 ? -9.5 5.586 3.662 1 81.75 97 THR A C 1
ATOM 782 O O . THR A 1 97 ? -9.789 4.512 4.199 1 81.75 97 THR A O 1
ATOM 785 N N . GLY A 1 98 ? -10.125 6.098 2.596 1 83 98 GLY A N 1
ATOM 786 C CA . GLY A 1 98 ? -11.281 5.391 2.057 1 83 98 GLY A CA 1
ATOM 787 C C . GLY A 1 98 ? -12.562 5.672 2.82 1 83 98 GLY A C 1
ATOM 788 O O . GLY A 1 98 ? -13.547 4.941 2.682 1 83 98 GLY A O 1
ATOM 789 N N . GLY A 1 99 ? -12.547 6.695 3.662 1 77.12 99 GLY A N 1
ATOM 790 C CA . GLY A 1 99 ? -13.703 7.02 4.484 1 77.12 99 GLY A CA 1
ATOM 791 C C . GLY A 1 99 ? -14.789 7.754 3.723 1 77.12 99 GLY A C 1
ATOM 792 O O . GLY A 1 99 ? -15.867 8.008 4.262 1 77.12 99 GLY A O 1
ATOM 793 N N 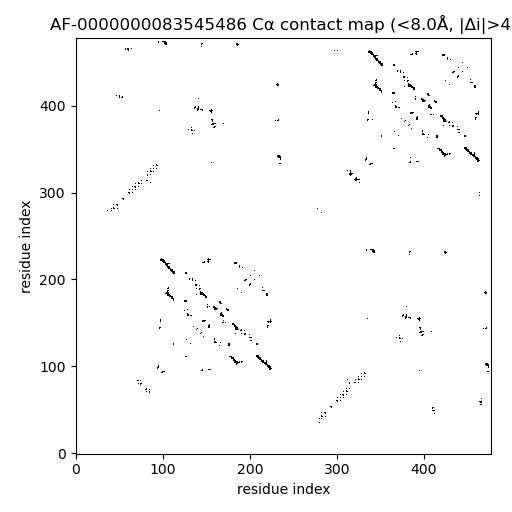. THR A 1 100 ? -14.508 8.086 2.51 1 77.75 100 THR A N 1
ATOM 794 C CA . THR A 1 100 ? -15.453 8.797 1.659 1 77.75 100 THR A CA 1
ATOM 795 C C . THR A 1 100 ? -15.586 8.117 0.303 1 77.75 100 THR A C 1
ATOM 797 O O . THR A 1 100 ? -14.602 7.625 -0.25 1 77.75 100 THR A O 1
ATOM 800 N N . GLU A 1 101 ? -16.859 8.023 -0.141 1 84.69 101 GLU A N 1
ATOM 801 C CA . GLU A 1 101 ? -17.062 7.582 -1.519 1 84.69 101 GLU A CA 1
ATOM 802 C C . GLU A 1 101 ? -16.438 8.562 -2.51 1 84.69 101 GLU A C 1
ATOM 804 O O . GLU A 1 101 ? -16.531 9.781 -2.318 1 84.69 101 GLU A O 1
ATOM 809 N N . VAL A 1 102 ? -15.812 8.008 -3.551 1 89.38 102 VAL A N 1
ATOM 810 C CA . VAL A 1 102 ? -15.102 8.891 -4.477 1 89.38 102 VAL A CA 1
ATOM 811 C C . VAL A 1 102 ? -15.445 8.508 -5.914 1 89.38 102 VAL A C 1
ATOM 813 O O . VAL A 1 102 ? -15.906 7.398 -6.18 1 89.38 102 VAL A O 1
ATOM 816 N N . GLU A 1 103 ? -15.336 9.445 -6.777 1 93.25 103 GLU A N 1
ATOM 817 C CA . GLU A 1 103 ? -15.492 9.242 -8.211 1 93.25 103 GLU A CA 1
ATOM 818 C C . GLU A 1 103 ? -14.375 9.93 -8.992 1 93.25 103 GLU A C 1
ATOM 820 O O . GLU A 1 103 ? -13.734 10.859 -8.492 1 93.25 103 GLU A O 1
ATOM 825 N N . GLY A 1 104 ? -14.07 9.406 -10.156 1 95 104 GLY A N 1
ATOM 826 C CA . GLY A 1 104 ? -13.039 9.961 -11.016 1 95 104 GLY A CA 1
ATOM 827 C C . GLY A 1 104 ? -12.719 9.086 -12.211 1 95 104 GLY A C 1
ATOM 828 O O . GLY A 1 104 ? -13.305 8.008 -12.367 1 95 104 GLY A O 1
ATOM 829 N N . GLU A 1 105 ? -11.836 9.586 -13.039 1 97.5 105 GLU A N 1
ATOM 830 C CA . GLU A 1 105 ? -11.43 8.773 -14.18 1 97.5 105 GLU A CA 1
ATOM 831 C C . GLU A 1 105 ? -10.633 7.555 -13.734 1 97.5 105 GLU A C 1
ATOM 833 O O . GLU A 1 105 ? -9.992 7.582 -12.68 1 97.5 105 GLU A O 1
ATOM 838 N N . GLY A 1 106 ? -10.727 6.598 -14.453 1 98.06 106 GLY A N 1
ATOM 839 C CA . GLY A 1 106 ? -10.008 5.383 -14.102 1 98.06 106 GLY A CA 1
ATOM 840 C C . GLY A 1 106 ? -10.32 4.215 -15.016 1 98.06 106 GLY A C 1
ATOM 841 O O . GLY A 1 106 ? -10.414 4.383 -16.234 1 98.06 106 GLY A O 1
ATOM 842 N N . MET A 1 107 ? -10.297 3.049 -14.391 1 97.75 107 MET A N 1
ATOM 843 C CA . MET A 1 107 ? -10.508 1.852 -15.195 1 97.75 107 MET A CA 1
ATOM 844 C C . MET A 1 107 ? -11.258 0.787 -14.406 1 97.75 107 MET A C 1
ATOM 846 O O . MET A 1 107 ? -11.211 0.769 -13.18 1 97.75 107 MET A O 1
ATOM 850 N N . LEU A 1 108 ? -12.008 0.006 -15.141 1 98.44 108 LEU A N 1
ATOM 851 C CA . LEU A 1 108 ? -12.68 -1.187 -14.641 1 98.44 108 LEU A CA 1
ATOM 852 C C . LEU A 1 108 ? -12.078 -2.449 -15.25 1 98.44 108 LEU A C 1
ATOM 854 O O . LEU A 1 108 ? -11.836 -2.508 -16.453 1 98.44 108 LEU A O 1
ATOM 858 N N . ILE A 1 109 ? -11.734 -3.41 -14.445 1 98.44 109 ILE A N 1
ATOM 859 C CA . ILE A 1 109 ? -11.227 -4.707 -14.883 1 98.44 109 ILE A CA 1
ATOM 860 C C . ILE A 1 109 ? -12.219 -5.805 -14.5 1 98.44 109 ILE A C 1
ATOM 862 O O . ILE A 1 109 ? -12.562 -5.957 -13.328 1 98.44 109 ILE A O 1
ATOM 866 N N . TYR A 1 110 ? -12.641 -6.539 -15.492 1 98.25 110 TYR A N 1
ATOM 867 C CA . TYR A 1 110 ? -13.562 -7.652 -15.289 1 98.25 110 TYR A CA 1
ATOM 868 C C . TYR A 1 110 ? -12.844 -8.984 -15.414 1 98.25 110 TYR A C 1
ATOM 870 O O . TYR A 1 110 ? -12.242 -9.281 -16.453 1 98.25 110 TYR A O 1
ATOM 878 N N . ILE A 1 111 ? -12.914 -9.75 -14.352 1 97.5 111 ILE A N 1
ATOM 879 C CA . ILE A 1 111 ? -12.336 -11.094 -14.32 1 97.5 111 ILE A CA 1
ATOM 880 C C . ILE A 1 111 ? -13.453 -12.133 -14.281 1 97.5 111 ILE A C 1
ATOM 882 O O . ILE A 1 111 ? -14.117 -12.305 -13.25 1 97.5 111 ILE A O 1
ATOM 886 N N . THR A 1 112 ? -13.625 -12.852 -15.359 1 96.25 112 THR A N 1
ATOM 887 C CA . THR A 1 112 ? -14.75 -13.773 -15.484 1 96.25 112 THR A CA 1
ATOM 888 C C . THR A 1 112 ? -14.258 -15.203 -15.648 1 96.25 112 THR A C 1
ATOM 890 O O . THR A 1 112 ? -13.656 -15.547 -16.672 1 96.25 112 THR A O 1
ATOM 893 N N . PRO A 1 113 ? -14.531 -16.016 -14.594 1 93.44 113 PRO A N 1
ATOM 894 C CA . PRO A 1 113 ? -14.125 -17.406 -14.734 1 93.44 113 PRO A CA 1
ATOM 895 C C . PRO A 1 113 ? -14.656 -18.062 -16.016 1 93.44 113 PRO A C 1
ATOM 897 O O . PRO A 1 113 ? -15.805 -17.828 -16.391 1 93.44 113 PRO A O 1
ATOM 900 N N . LYS A 1 114 ? -13.703 -18.797 -16.672 1 89.5 114 LYS A N 1
ATOM 901 C CA . LYS A 1 114 ? -14.086 -19.5 -17.875 1 89.5 114 LYS A CA 1
ATOM 902 C C . LYS A 1 114 ? -14.93 -20.734 -17.562 1 89.5 114 LYS A C 1
ATOM 904 O O . LYS A 1 114 ? -14.727 -21.375 -16.531 1 89.5 114 LYS A O 1
ATOM 909 N N . SER A 1 115 ? -16.062 -20.891 -18.266 1 76.88 115 SER A N 1
ATOM 910 C CA . SER A 1 115 ? -16.922 -22.047 -18.094 1 76.88 115 SER A CA 1
ATOM 911 C C . SER A 1 115 ? -16.234 -23.312 -18.625 1 76.88 115 SER A C 1
ATOM 913 O O . SER A 1 115 ? -15.484 -23.266 -19.594 1 76.88 115 SER A O 1
ATOM 915 N N . ASP A 1 116 ? -15.695 -24.141 -17.812 1 61.25 116 ASP A N 1
ATOM 916 C CA . ASP A 1 116 ? -15.188 -25.406 -18.359 1 61.25 116 ASP A CA 1
ATOM 917 C C . ASP A 1 116 ? -16.266 -26.109 -19.188 1 61.25 116 ASP A C 1
ATOM 919 O O . ASP A 1 116 ? -17.312 -26.484 -18.656 1 61.25 116 ASP A O 1
ATOM 923 N N . VAL A 1 117 ? -16.375 -25.844 -20.406 1 52.19 117 VAL A N 1
ATOM 924 C CA . VAL A 1 117 ? -17.281 -26.625 -21.25 1 52.19 117 VAL A CA 1
ATOM 925 C C . VAL A 1 117 ? -17.141 -28.109 -20.922 1 52.19 117 VAL A C 1
ATOM 927 O O . VAL A 1 117 ? -18.109 -28.859 -21.031 1 52.19 117 VAL A O 1
ATOM 930 N N . PHE A 1 118 ? -15.93 -28.594 -20.938 1 49.75 118 PHE A N 1
ATOM 931 C CA . PHE A 1 118 ? -15.789 -30.047 -20.891 1 49.75 118 PHE A CA 1
ATOM 932 C C . PHE A 1 118 ? -15.602 -30.516 -19.453 1 49.75 118 PHE A C 1
ATOM 934 O O . PHE A 1 118 ? -14.836 -31.438 -19.203 1 49.75 118 PHE A O 1
ATOM 941 N N . GLY A 1 119 ? -16.328 -29.984 -18.422 1 51.03 119 GLY A N 1
ATOM 942 C CA . GLY A 1 119 ? -16.438 -30.656 -17.141 1 51.03 119 GLY A CA 1
ATOM 943 C C . GLY A 1 119 ? -15.344 -30.25 -16.156 1 51.03 119 GLY A C 1
ATOM 944 O O . GLY A 1 119 ? -14.875 -31.062 -15.367 1 51.03 119 GLY A O 1
ATOM 945 N N . SER A 1 120 ? -14.805 -29.172 -16.281 1 51.72 120 SER A N 1
ATOM 946 C CA . SER A 1 120 ? -13.773 -28.812 -15.312 1 51.72 120 SER A CA 1
ATOM 947 C C . SER A 1 120 ? -14.289 -28.906 -13.883 1 51.72 120 SER A C 1
ATOM 949 O O . SER A 1 120 ? -15.5 -28.859 -13.648 1 51.72 120 SER A O 1
ATOM 951 N N . ASN A 1 121 ? -13.453 -29.453 -12.953 1 57.62 121 ASN A N 1
ATOM 952 C CA . ASN A 1 121 ? -13.703 -29.672 -11.531 1 57.62 121 ASN A CA 1
ATOM 953 C C . ASN A 1 121 ? -14.32 -28.438 -10.875 1 57.62 121 ASN A C 1
ATOM 955 O O . ASN A 1 121 ? -13.688 -27.391 -10.781 1 57.62 121 ASN A O 1
ATOM 959 N N . PRO A 1 122 ? -15.703 -28.531 -10.836 1 57.19 122 PRO A N 1
ATOM 960 C CA . PRO A 1 122 ? -16.422 -27.422 -10.188 1 57.19 122 PRO A CA 1
ATOM 961 C C . PRO A 1 122 ? -15.695 -26.891 -8.953 1 57.19 122 PRO A C 1
ATOM 963 O O . PRO A 1 122 ? -15.938 -25.766 -8.523 1 57.19 122 PRO A O 1
ATOM 966 N N . GLU A 1 123 ? -14.805 -27.719 -8.5 1 61.47 123 GLU A N 1
ATOM 967 C CA . GLU A 1 123 ? -14.133 -27.359 -7.254 1 61.47 123 GLU A CA 1
ATOM 968 C C . GLU A 1 123 ? -12.82 -26.625 -7.527 1 61.47 123 GLU A C 1
ATOM 970 O O . GLU A 1 123 ? -12.156 -26.172 -6.598 1 61.47 123 GLU A O 1
ATOM 975 N N . ALA A 1 124 ? -12.734 -26.359 -8.852 1 73.75 124 ALA A N 1
ATOM 976 C CA . ALA A 1 124 ? -11.43 -25.766 -9.141 1 73.75 124 ALA A CA 1
ATOM 977 C C . ALA A 1 124 ? -11.422 -24.281 -8.812 1 73.75 124 ALA A C 1
ATOM 979 O O . ALA A 1 124 ? -12.383 -23.562 -9.109 1 73.75 124 ALA A O 1
ATOM 980 N N . GLN A 1 125 ? -10.531 -23.844 -7.949 1 76.81 125 GLN A N 1
ATOM 981 C CA . GLN A 1 125 ? -10.344 -22.438 -7.645 1 76.81 125 GLN A CA 1
ATOM 982 C C . GLN A 1 125 ? -9.781 -21.688 -8.852 1 76.81 125 GLN A C 1
ATOM 984 O O . GLN A 1 125 ? -8.586 -21.797 -9.156 1 76.81 125 GLN A O 1
ATOM 989 N N . LEU A 1 126 ? -10.633 -20.844 -9.5 1 85.12 126 LEU A N 1
ATOM 990 C CA . LEU A 1 126 ? -10.305 -20.203 -10.766 1 85.12 126 LEU A CA 1
ATOM 991 C C . LEU A 1 126 ? -9.594 -18.875 -10.531 1 85.12 126 LEU A C 1
ATOM 993 O O . LEU A 1 126 ? -8.859 -18.391 -11.398 1 85.12 126 LEU A O 1
ATOM 997 N N . ILE A 1 127 ? -9.891 -18.25 -9.445 1 94.06 127 ILE A N 1
ATOM 998 C CA . ILE A 1 127 ? -9.25 -17 -9.055 1 94.06 127 ILE A CA 1
ATOM 999 C C . ILE A 1 127 ? -8.586 -17.172 -7.688 1 94.06 127 ILE A C 1
ATOM 1001 O O . ILE A 1 127 ? -9.211 -17.656 -6.742 1 94.06 127 ILE A O 1
ATOM 1005 N N . ASN A 1 128 ? -7.305 -16.797 -7.613 1 93.75 128 ASN A N 1
ATOM 1006 C CA . ASN A 1 128 ? -6.57 -16.891 -6.352 1 93.75 128 ASN A CA 1
ATOM 1007 C C . ASN A 1 128 ? -6.281 -15.516 -5.77 1 93.75 128 ASN A C 1
ATOM 1009 O O . ASN A 1 128 ? -6.227 -14.523 -6.5 1 93.75 128 ASN A O 1
ATOM 1013 N N . ASP A 1 129 ? -6.082 -15.484 -4.418 1 95.62 129 ASP A N 1
ATOM 1014 C CA . ASP A 1 129 ? -5.754 -14.242 -3.734 1 95.62 129 ASP A CA 1
ATOM 1015 C C . ASP A 1 129 ? -4.52 -13.586 -4.352 1 95.62 129 ASP A C 1
ATOM 1017 O O . ASP A 1 129 ? -4.523 -12.383 -4.637 1 95.62 129 ASP A O 1
ATOM 1021 N N . ALA A 1 130 ? -3.555 -14.414 -4.656 1 94.38 130 ALA A N 1
ATOM 1022 C CA . ALA A 1 130 ? -2.289 -13.898 -5.176 1 94.38 130 ALA A CA 1
ATOM 1023 C C . ALA A 1 130 ? -2.5 -13.141 -6.48 1 94.38 130 ALA A C 1
ATOM 1025 O O . ALA A 1 130 ? -1.798 -12.164 -6.758 1 94.38 130 ALA A O 1
ATOM 1026 N N . ASP A 1 131 ? -3.463 -13.57 -7.277 1 96 131 ASP A N 1
ATOM 1027 C CA . ASP A 1 131 ? -3.771 -12.883 -8.523 1 96 131 ASP A CA 1
ATOM 1028 C C . ASP A 1 131 ? -4.27 -11.469 -8.266 1 96 131 ASP A C 1
ATOM 1030 O O . ASP A 1 131 ? -3.795 -10.516 -8.883 1 96 131 ASP A O 1
ATOM 1034 N N . LEU A 1 132 ? -5.18 -11.383 -7.379 1 97.81 132 LEU A N 1
ATOM 1035 C CA . LEU A 1 132 ? -5.785 -10.094 -7.062 1 97.81 132 LEU A CA 1
ATOM 1036 C C . LEU A 1 132 ? -4.777 -9.172 -6.395 1 97.81 132 LEU A C 1
ATOM 1038 O O . LEU A 1 132 ? -4.719 -7.98 -6.711 1 97.81 132 LEU A O 1
ATOM 1042 N N . VAL A 1 133 ? -3.971 -9.766 -5.484 1 97.69 133 VAL A N 1
ATOM 1043 C CA . VAL A 1 133 ? -2.936 -8.992 -4.801 1 97.69 133 VAL A CA 1
ATOM 1044 C C . VAL A 1 133 ? -1.967 -8.406 -5.82 1 97.69 133 VAL A C 1
ATOM 1046 O O . VAL A 1 133 ? -1.588 -7.238 -5.727 1 97.69 133 VAL A O 1
ATOM 1049 N N . HIS A 1 134 ? -1.602 -9.172 -6.758 1 96.81 134 HIS A N 1
ATOM 1050 C CA . HIS A 1 134 ? -0.674 -8.734 -7.793 1 96.81 134 HIS A CA 1
ATOM 1051 C C . HIS A 1 134 ? -1.269 -7.598 -8.617 1 96.81 134 HIS A C 1
ATOM 1053 O O . HIS A 1 134 ? -0.608 -6.582 -8.852 1 96.81 134 HIS A O 1
ATOM 1059 N N . ILE A 1 135 ? -2.488 -7.73 -9.055 1 97.75 135 ILE A N 1
ATOM 1060 C CA . ILE A 1 135 ? -3.143 -6.723 -9.883 1 97.75 135 ILE A CA 1
ATOM 1061 C C . ILE A 1 135 ? -3.268 -5.414 -9.102 1 97.75 135 ILE A C 1
ATOM 1063 O O . ILE A 1 135 ? -2.992 -4.34 -9.633 1 97.75 135 ILE A O 1
ATOM 1067 N N . VAL A 1 136 ? -3.664 -5.516 -7.832 1 98.19 136 VAL A N 1
ATOM 1068 C CA . VAL A 1 136 ? -3.801 -4.336 -6.988 1 98.19 136 VAL A CA 1
ATOM 1069 C C . VAL A 1 136 ? -2.449 -3.635 -6.852 1 98.19 136 VAL A C 1
ATOM 1071 O O . VAL A 1 136 ? -2.365 -2.408 -6.949 1 98.19 136 VAL A O 1
ATOM 1074 N N . ASN A 1 137 ? -1.413 -4.387 -6.637 1 97.62 137 ASN A N 1
ATOM 1075 C CA . ASN A 1 137 ? -0.069 -3.824 -6.543 1 97.62 137 ASN A CA 1
ATOM 1076 C C . ASN A 1 137 ? 0.323 -3.09 -7.82 1 97.62 137 ASN A C 1
ATOM 1078 O O . ASN A 1 137 ? 0.908 -2.008 -7.766 1 97.62 137 ASN A O 1
ATOM 1082 N N . GLU A 1 138 ? 0.041 -3.68 -8.984 1 96.75 138 GLU A N 1
ATOM 1083 C CA . GLU A 1 138 ? 0.35 -3.049 -10.258 1 96.75 138 GLU A CA 1
ATOM 1084 C C . GLU A 1 138 ? -0.405 -1.732 -10.422 1 96.75 138 GLU A C 1
ATOM 1086 O O . GLU A 1 138 ? 0.156 -0.744 -10.898 1 96.75 138 GLU A O 1
ATOM 1091 N N . LEU A 1 139 ? -1.651 -1.737 -10.047 1 97.5 139 LEU A N 1
ATOM 1092 C CA . LEU A 1 139 ? -2.469 -0.532 -10.141 1 97.5 139 LEU A CA 1
ATOM 1093 C C . LEU A 1 139 ? -1.935 0.558 -9.211 1 97.5 139 LEU A C 1
ATOM 1095 O O . LEU A 1 139 ? -1.862 1.726 -9.602 1 97.5 139 LEU A O 1
ATOM 1099 N N . ASN A 1 140 ? -1.537 0.15 -8.023 1 96.12 140 ASN A N 1
ATOM 1100 C CA . ASN A 1 140 ? -0.937 1.106 -7.098 1 96.12 140 ASN A CA 1
ATOM 1101 C C . ASN A 1 140 ? 0.361 1.686 -7.652 1 96.12 140 ASN A C 1
ATOM 1103 O O . ASN A 1 140 ? 0.572 2.898 -7.613 1 96.12 140 ASN A O 1
ATOM 1107 N N . ALA A 1 141 ? 1.151 0.83 -8.141 1 93.62 141 ALA A N 1
ATOM 1108 C CA . ALA A 1 141 ? 2.416 1.266 -8.719 1 93.62 141 ALA A CA 1
ATOM 1109 C C . ALA A 1 141 ? 2.184 2.211 -9.898 1 93.62 141 ALA A C 1
ATOM 1111 O O . ALA A 1 141 ? 3.006 3.088 -10.172 1 93.62 141 ALA A O 1
ATOM 1112 N N . ALA A 1 142 ? 1.068 2.021 -10.547 1 93.81 142 ALA A N 1
ATOM 1113 C CA . ALA A 1 142 ? 0.72 2.848 -11.703 1 93.81 142 ALA A CA 1
ATOM 1114 C C . ALA A 1 142 ? 0.111 4.176 -11.258 1 93.81 142 ALA A C 1
ATOM 1116 O O . ALA A 1 142 ? -0.189 5.035 -12.094 1 93.81 142 ALA A O 1
ATOM 1117 N N . GLY A 1 143 ? -0.149 4.348 -10.016 1 93.06 143 GLY A N 1
ATOM 1118 C CA . GLY A 1 143 ? -0.617 5.633 -9.523 1 93.06 143 GLY A CA 1
ATOM 1119 C C . GLY A 1 143 ? -2.098 5.645 -9.195 1 93.06 143 GLY A C 1
ATOM 1120 O O . GLY A 1 143 ? -2.707 6.707 -9.086 1 93.06 143 GLY A O 1
ATOM 1121 N N . ALA A 1 144 ? -2.703 4.465 -9.078 1 95.56 144 ALA A N 1
ATOM 1122 C CA . ALA A 1 144 ? -4.102 4.43 -8.656 1 95.56 144 ALA A CA 1
ATOM 1123 C C . ALA A 1 144 ? -4.293 5.145 -7.324 1 95.56 144 ALA A C 1
ATOM 1125 O O . ALA A 1 144 ? -3.475 5 -6.414 1 95.56 144 ALA A O 1
ATOM 1126 N N . GLU A 1 145 ? -5.395 5.891 -7.219 1 94.12 145 GLU A N 1
ATOM 1127 C CA . GLU A 1 145 ? -5.672 6.684 -6.023 1 94.12 145 GLU A CA 1
ATOM 1128 C C . GLU A 1 145 ? -6.68 5.98 -5.117 1 94.12 145 GLU A C 1
ATOM 1130 O O . GLU A 1 145 ? -6.746 6.262 -3.92 1 94.12 145 GLU A O 1
ATOM 1135 N N . ALA A 1 146 ? -7.465 5.234 -5.684 1 93.69 146 ALA A N 1
ATOM 1136 C CA . ALA A 1 146 ? -8.461 4.422 -4.98 1 93.69 146 ALA A CA 1
ATOM 1137 C C . ALA A 1 146 ? -8.758 3.137 -5.75 1 93.69 146 ALA A C 1
ATOM 1139 O O . ALA A 1 146 ? -8.844 3.15 -6.98 1 93.69 146 ALA A O 1
ATOM 1140 N N . ILE A 1 147 ? -8.867 2.053 -5.043 1 97.38 147 ILE A N 1
ATOM 1141 C CA . ILE A 1 147 ? -9.148 0.76 -5.656 1 97.38 147 ILE A CA 1
ATOM 1142 C C . ILE A 1 147 ? -10.219 0.026 -4.855 1 97.38 147 ILE A C 1
ATOM 1144 O O . ILE A 1 147 ? -10.25 0.109 -3.625 1 97.38 147 ILE A O 1
ATOM 1148 N N . SER A 1 148 ? -11.094 -0.677 -5.574 1 96.75 148 SER A N 1
ATOM 1149 C CA . SER A 1 148 ? -12.023 -1.599 -4.93 1 96.75 148 SER A CA 1
ATOM 1150 C C . SER A 1 148 ? -12.094 -2.926 -5.68 1 96.75 148 SER A C 1
ATOM 1152 O O . SER A 1 148 ? -11.812 -2.982 -6.879 1 96.75 148 SER A O 1
ATOM 1154 N N . ILE A 1 149 ? -12.336 -3.959 -5.004 1 97.88 149 ILE A N 1
ATOM 1155 C CA . ILE A 1 149 ? -12.648 -5.277 -5.543 1 97.88 149 ILE A CA 1
ATOM 1156 C C . ILE A 1 149 ? -14.07 -5.672 -5.148 1 97.88 149 ILE A C 1
ATOM 1158 O O . ILE A 1 149 ? -14.375 -5.809 -3.963 1 97.88 149 ILE A O 1
ATOM 1162 N N . ASN A 1 150 ? -14.953 -5.867 -6.152 1 96.44 150 ASN A N 1
ATOM 1163 C CA . ASN A 1 150 ? -16.359 -6.148 -5.895 1 96.44 150 ASN A CA 1
ATOM 1164 C C . ASN A 1 150 ? -16.953 -5.156 -4.902 1 96.44 150 ASN A C 1
ATOM 1166 O O . ASN A 1 150 ? -17.594 -5.559 -3.922 1 96.44 150 ASN A O 1
ATOM 1170 N N . ASP A 1 151 ? -16.609 -3.859 -5.027 1 91.19 151 ASP A N 1
ATOM 1171 C CA . ASP A 1 151 ? -17.156 -2.707 -4.312 1 91.19 151 ASP A CA 1
ATOM 1172 C C . ASP A 1 151 ? -16.625 -2.65 -2.883 1 91.19 151 ASP A C 1
ATOM 1174 O O . ASP A 1 151 ? -17.094 -1.841 -2.076 1 91.19 151 ASP A O 1
ATOM 1178 N N . ILE A 1 152 ? -15.711 -3.602 -2.588 1 91.38 152 ILE A N 1
ATOM 1179 C CA . ILE A 1 152 ? -15 -3.502 -1.318 1 91.38 152 ILE A CA 1
ATOM 1180 C C . ILE A 1 152 ? -13.812 -2.557 -1.467 1 91.38 152 ILE A C 1
ATOM 1182 O O . ILE A 1 152 ? -12.852 -2.863 -2.18 1 91.38 152 ILE A O 1
ATOM 1186 N N . ARG A 1 153 ? -13.883 -1.437 -0.768 1 93.06 153 ARG A N 1
ATOM 1187 C CA . ARG A 1 153 ? -12.812 -0.442 -0.822 1 93.06 153 ARG A CA 1
ATOM 1188 C C . ARG A 1 153 ? -11.539 -0.97 -0.173 1 93.06 153 ARG A C 1
ATOM 1190 O O . ARG A 1 153 ? -11.578 -1.499 0.939 1 93.06 153 ARG A O 1
ATOM 1197 N N . LEU A 1 154 ? -10.422 -0.889 -0.925 1 94.69 154 LEU A N 1
ATOM 1198 C CA . LEU A 1 154 ? -9.141 -1.285 -0.351 1 94.69 154 LEU A CA 1
ATOM 1199 C C . LEU A 1 154 ? -8.492 -0.123 0.396 1 94.69 154 LEU A C 1
ATOM 1201 O O . LEU A 1 154 ? -8.555 1.022 -0.056 1 94.69 154 LEU A O 1
ATOM 1205 N N . THR A 1 155 ? -7.902 -0.448 1.53 1 90.19 155 THR A N 1
ATOM 1206 C CA . THR A 1 155 ? -7.168 0.506 2.355 1 90.19 155 THR A CA 1
ATOM 1207 C C . THR A 1 155 ? -5.75 0.012 2.625 1 90.19 155 THR A C 1
ATOM 1209 O O . THR A 1 155 ? -5.355 -1.051 2.139 1 90.19 155 THR A O 1
ATOM 1212 N N . SER A 1 156 ? -4.957 0.78 3.361 1 90.19 156 SER A N 1
ATOM 1213 C CA . SER A 1 156 ? -3.58 0.41 3.678 1 90.19 156 SER A CA 1
ATOM 1214 C C . SER A 1 156 ? -3.529 -0.85 4.535 1 90.19 156 SER A C 1
ATOM 1216 O O . SER A 1 156 ? -2.475 -1.473 4.672 1 90.19 156 SER A O 1
ATOM 1218 N N . ARG A 1 157 ? -4.664 -1.279 5.035 1 89.5 157 ARG A N 1
ATOM 1219 C CA . ARG A 1 157 ? -4.695 -2.41 5.957 1 89.5 157 ARG A CA 1
ATOM 1220 C C . ARG A 1 157 ? -5.41 -3.605 5.336 1 89.5 157 ARG A C 1
ATOM 1222 O O . ARG A 1 157 ? -5.633 -4.617 6 1 89.5 157 ARG A O 1
ATOM 1229 N N . SER A 1 158 ? -5.777 -3.402 4.121 1 92.62 158 SER A N 1
ATOM 1230 C CA . SER A 1 158 ? -6.539 -4.469 3.479 1 92.62 158 SER A CA 1
ATOM 1231 C C . SER A 1 158 ? -5.645 -5.66 3.145 1 92.62 158 SER A C 1
ATOM 1233 O O . SER A 1 158 ? -4.555 -5.488 2.59 1 92.62 158 SER A O 1
ATOM 1235 N N . GLY A 1 159 ? -6.082 -6.82 3.582 1 94.56 159 GLY A N 1
ATOM 1236 C CA . GLY A 1 159 ? -5.508 -8.078 3.143 1 94.56 159 GLY A CA 1
ATOM 1237 C C . GLY A 1 159 ? -6.441 -8.891 2.262 1 94.56 159 GLY A C 1
ATOM 1238 O O . GLY A 1 159 ? -7.66 -8.836 2.428 1 94.56 159 GLY A O 1
ATOM 1239 N N . ILE A 1 160 ? -5.891 -9.555 1.302 1 96.06 160 ILE A N 1
ATOM 1240 C CA . ILE A 1 160 ? -6.613 -10.422 0.376 1 96.06 160 ILE A CA 1
ATOM 1241 C C . ILE A 1 160 ? -6.133 -11.859 0.528 1 96.06 160 ILE A C 1
ATOM 1243 O O . ILE A 1 160 ? -4.965 -12.164 0.265 1 96.06 160 ILE A O 1
ATOM 1247 N N . ARG A 1 161 ? -7.078 -12.766 0.911 1 93.25 161 ARG A N 1
ATOM 1248 C CA . ARG A 1 161 ? -6.613 -14.117 1.206 1 93.25 161 ARG A CA 1
ATOM 1249 C C . ARG A 1 161 ? -7.641 -15.156 0.765 1 93.25 161 ARG A C 1
ATOM 1251 O O . ARG A 1 161 ? -8.844 -14.945 0.909 1 93.25 161 ARG A O 1
ATOM 1258 N N . ASN A 1 162 ? -7.078 -16.219 0.32 1 92.81 162 ASN A N 1
ATOM 1259 C CA . ASN A 1 162 ? -7.938 -17.391 0.123 1 92.81 162 ASN A CA 1
ATOM 1260 C C . ASN A 1 162 ? -8.445 -17.938 1.452 1 92.81 162 ASN A C 1
ATOM 1262 O O . ASN A 1 162 ? -7.699 -18 2.432 1 92.81 162 ASN A O 1
ATOM 1266 N N . ALA A 1 163 ? -9.727 -18.266 1.55 1 87.5 163 ALA A N 1
ATOM 1267 C CA . ALA A 1 163 ? -10.336 -18.906 2.713 1 87.5 163 ALA A CA 1
ATOM 1268 C C . ALA A 1 163 ? -11.414 -19.906 2.293 1 87.5 163 ALA A C 1
ATOM 1270 O O . ALA A 1 163 ? -12.547 -19.5 2.002 1 87.5 163 ALA A O 1
ATOM 1271 N N . GLY A 1 164 ? -11.047 -21.188 2.318 1 84.69 164 GLY A N 1
ATOM 1272 C CA . GLY A 1 164 ? -12.008 -22.188 1.86 1 84.69 164 GLY A CA 1
ATOM 1273 C C . GLY A 1 164 ? -12.383 -22.031 0.401 1 84.69 164 GLY A C 1
ATOM 1274 O O . GLY A 1 164 ? -11.516 -22.031 -0.476 1 84.69 164 GLY A O 1
ATOM 1275 N N . ASN A 1 165 ? -13.688 -21.766 0.201 1 83.25 165 ASN A N 1
ATOM 1276 C CA . ASN A 1 165 ? -14.195 -21.656 -1.164 1 83.25 165 ASN A CA 1
ATOM 1277 C C . ASN A 1 165 ? -14.414 -20.203 -1.567 1 83.25 165 ASN A C 1
ATOM 1279 O O . ASN A 1 165 ? -15.266 -19.906 -2.414 1 83.25 165 ASN A O 1
ATOM 1283 N N . ALA A 1 166 ? -13.648 -19.328 -0.852 1 89.75 166 ALA A N 1
ATOM 1284 C CA . ALA A 1 166 ? -13.844 -17.906 -1.128 1 89.75 166 ALA A CA 1
ATOM 1285 C C . ALA A 1 166 ? -12.555 -17.125 -0.923 1 89.75 166 ALA A C 1
ATOM 1287 O O . ALA A 1 166 ? -11.539 -17.688 -0.5 1 89.75 166 ALA A O 1
ATOM 1288 N N . ILE A 1 167 ? -12.594 -15.961 -1.376 1 94.44 167 ILE A N 1
ATOM 1289 C CA . ILE A 1 167 ? -11.555 -14.992 -1.065 1 94.44 167 ILE A CA 1
ATOM 1290 C C . ILE A 1 167 ? -12.086 -13.969 -0.064 1 94.44 167 ILE A C 1
ATOM 1292 O O . ILE A 1 167 ? -13.195 -13.445 -0.233 1 94.44 167 ILE A O 1
ATOM 1296 N N . ILE A 1 168 ? -11.312 -13.734 0.973 1 93.06 168 ILE A N 1
ATOM 1297 C CA . ILE A 1 168 ? -11.711 -12.781 2.002 1 93.06 168 ILE A CA 1
ATOM 1298 C C . ILE A 1 168 ? -10.93 -11.477 1.838 1 93.06 168 ILE A C 1
ATOM 1300 O O . ILE A 1 168 ? -9.711 -11.5 1.67 1 93.06 168 ILE A O 1
ATOM 1304 N N . ILE A 1 169 ? -11.68 -10.367 1.772 1 93.44 169 ILE A N 1
ATOM 1305 C CA . ILE A 1 169 ? -11.133 -9.016 1.751 1 93.44 169 ILE A CA 1
ATOM 1306 C C . ILE A 1 169 ? -11.75 -8.188 2.871 1 93.44 169 ILE A C 1
ATOM 1308 O O . ILE A 1 169 ? -12.961 -7.965 2.889 1 93.44 169 ILE A O 1
ATOM 1312 N N . ASN A 1 170 ? -10.945 -7.633 3.725 1 84.56 170 ASN A N 1
ATOM 1313 C CA . ASN A 1 170 ? -11.469 -6.859 4.844 1 84.56 170 ASN A CA 1
ATOM 1314 C C . ASN A 1 170 ? -12.617 -7.586 5.543 1 84.56 170 ASN A C 1
ATOM 1316 O O . ASN A 1 170 ? -13.68 -7.008 5.766 1 84.56 170 ASN A O 1
ATOM 1320 N N . ASP A 1 171 ? -12.539 -8.875 5.758 1 79.88 171 ASP A N 1
ATOM 1321 C CA . ASP A 1 171 ? -13.508 -9.703 6.473 1 79.88 171 ASP A CA 1
ATOM 1322 C C . ASP A 1 171 ? -14.766 -9.93 5.633 1 79.88 171 ASP A C 1
ATOM 1324 O O . ASP A 1 171 ? -15.805 -10.328 6.164 1 79.88 171 ASP A O 1
ATOM 1328 N N . GLU A 1 172 ? -14.773 -9.531 4.414 1 84.69 172 GLU A N 1
ATOM 1329 C CA . GLU A 1 172 ? -15.852 -9.805 3.471 1 84.69 172 GLU A CA 1
ATOM 1330 C C . GLU A 1 172 ? -15.461 -10.914 2.498 1 84.69 172 GLU A C 1
ATOM 1332 O O . GLU A 1 172 ? -14.32 -10.977 2.045 1 84.69 172 GLU A O 1
ATOM 1337 N N . ARG A 1 173 ? -16.5 -11.719 2.174 1 89.12 173 ARG A N 1
ATOM 1338 C CA . ARG A 1 173 ? -16.25 -12.891 1.332 1 89.12 173 ARG A CA 1
ATOM 1339 C C . ARG A 1 173 ? -16.703 -12.633 -0.103 1 89.12 173 ARG A C 1
ATOM 1341 O O . ARG A 1 173 ? -17.797 -12.094 -0.333 1 89.12 173 ARG A O 1
ATOM 1348 N N . ILE A 1 174 ? -15.797 -12.938 -1.011 1 90.94 174 ILE A N 1
ATOM 1349 C CA . ILE A 1 174 ? -16.203 -12.914 -2.414 1 90.94 174 ILE A CA 1
ATOM 1350 C C . ILE A 1 174 ? -15.945 -14.289 -3.041 1 90.94 174 ILE A C 1
ATOM 1352 O O . ILE A 1 174 ? -15.016 -14.992 -2.648 1 90.94 174 ILE A O 1
ATOM 1356 N N . SER A 1 175 ? -16.797 -14.664 -3.971 1 90.62 175 SER A N 1
ATOM 1357 C CA . SER A 1 175 ? -16.672 -15.969 -4.621 1 90.62 175 SER A CA 1
ATOM 1358 C C . SER A 1 175 ? -15.555 -15.961 -5.652 1 90.62 175 SER A C 1
ATOM 1360 O O . SER A 1 175 ? -15.43 -15.023 -6.445 1 90.62 175 SER A O 1
ATOM 1362 N N . TYR A 1 176 ? -14.758 -17.031 -5.574 1 90.38 176 TYR A N 1
ATOM 1363 C CA . TYR A 1 176 ? -13.688 -17.141 -6.559 1 90.38 176 TYR A CA 1
ATOM 1364 C C . TYR A 1 176 ? -14.172 -17.844 -7.82 1 90.38 176 TYR A C 1
ATOM 1366 O O . TYR A 1 176 ? -13.383 -18.125 -8.727 1 90.38 176 TYR A O 1
ATOM 1374 N N . ASN A 1 177 ? -15.453 -18.141 -7.883 1 87.94 177 ASN A N 1
ATOM 1375 C CA . ASN A 1 177 ? -16.047 -18.797 -9.047 1 87.94 177 ASN A CA 1
ATOM 1376 C C . ASN A 1 177 ? -16.984 -17.859 -9.789 1 87.94 177 ASN A C 1
ATOM 1378 O O . ASN A 1 177 ? -17.562 -18.234 -10.812 1 87.94 177 ASN A O 1
ATOM 1382 N N . ASN A 1 178 ? -17.172 -16.688 -9.258 1 91.56 178 ASN A N 1
ATOM 1383 C CA . ASN A 1 178 ? -18 -15.672 -9.906 1 91.56 178 ASN A CA 1
ATOM 1384 C C . ASN A 1 178 ? -17.141 -14.516 -10.43 1 91.56 178 ASN A C 1
ATOM 1386 O O . ASN A 1 178 ? -15.969 -14.398 -10.086 1 91.56 178 ASN A O 1
ATOM 1390 N N . ARG A 1 179 ? -17.75 -13.75 -11.258 1 95.5 179 ARG A N 1
ATOM 1391 C CA . ARG A 1 179 ? -17.047 -12.602 -11.82 1 95.5 179 ARG A CA 1
ATOM 1392 C C . ARG A 1 179 ? -16.594 -11.648 -10.719 1 95.5 179 ARG A C 1
ATOM 1394 O O . ARG A 1 179 ? -17.344 -11.367 -9.781 1 95.5 179 ARG A O 1
ATOM 1401 N N . ILE A 1 180 ? -15.367 -11.227 -10.836 1 97.31 180 ILE A N 1
ATOM 1402 C CA . ILE A 1 180 ? -14.797 -10.219 -9.945 1 97.31 180 ILE A CA 1
ATOM 1403 C C . ILE A 1 180 ? -14.547 -8.93 -10.719 1 97.31 180 ILE A C 1
ATOM 1405 O O . ILE A 1 180 ? -14.07 -8.961 -11.852 1 97.31 180 ILE A O 1
ATOM 1409 N N . ILE A 1 181 ? -14.945 -7.809 -10.102 1 98.25 181 ILE A N 1
ATOM 1410 C CA . ILE A 1 181 ? -14.742 -6.5 -10.711 1 98.25 181 ILE A CA 1
ATOM 1411 C C . ILE A 1 181 ? -13.75 -5.691 -9.883 1 98.25 181 ILE A C 1
ATOM 1413 O O . ILE A 1 181 ? -13.969 -5.469 -8.688 1 98.25 181 ILE A O 1
ATOM 1417 N N . ILE A 1 182 ? -12.664 -5.285 -10.5 1 98.62 182 ILE A N 1
ATOM 1418 C CA . ILE A 1 182 ? -11.711 -4.367 -9.891 1 98.62 182 ILE A CA 1
ATOM 1419 C C . ILE A 1 182 ? -11.891 -2.969 -10.477 1 98.62 182 ILE A C 1
ATOM 1421 O O . ILE A 1 182 ? -11.836 -2.791 -11.695 1 98.62 182 ILE A O 1
ATOM 1425 N N . LYS A 1 183 ? -12.188 -2.014 -9.625 1 98.5 183 LYS A N 1
ATOM 1426 C CA . LYS A 1 183 ? -12.281 -0.609 -10.016 1 98.5 183 LYS A CA 1
ATOM 1427 C C . LYS A 1 183 ? -11.086 0.187 -9.492 1 98.5 183 LYS A C 1
ATOM 1429 O O . LYS A 1 183 ? -10.664 0.007 -8.352 1 98.5 183 LYS A O 1
ATOM 1434 N N . ALA A 1 184 ? -10.523 1.01 -10.328 1 98.25 184 ALA A N 1
ATOM 1435 C CA . ALA A 1 184 ? -9.406 1.865 -9.938 1 98.25 184 ALA A CA 1
ATOM 1436 C C . ALA A 1 184 ? -9.594 3.285 -10.469 1 98.25 184 ALA A C 1
ATOM 1438 O O . ALA A 1 184 ? -9.938 3.479 -11.641 1 98.25 184 ALA A O 1
ATOM 1439 N N . ILE A 1 185 ? -9.445 4.188 -9.594 1 97 185 ILE A N 1
ATOM 1440 C CA . ILE A 1 185 ? -9.43 5.594 -9.984 1 97 185 ILE A CA 1
ATOM 1441 C C . ILE A 1 185 ? -7.988 6.07 -10.141 1 97 185 ILE A C 1
ATOM 1443 O O . ILE A 1 185 ? -7.141 5.785 -9.289 1 97 185 ILE A O 1
ATOM 1447 N N . GLY A 1 186 ? -7.652 6.75 -11.164 1 96.44 186 GLY A N 1
ATOM 1448 C CA . GLY A 1 186 ? -6.355 7.285 -11.547 1 96.44 186 GLY A CA 1
ATOM 1449 C C . GLY A 1 186 ? -6.297 7.719 -13 1 96.44 186 GLY A C 1
ATOM 1450 O O . GLY A 1 186 ? -7.301 7.645 -13.719 1 96.44 186 GLY A O 1
ATOM 1451 N N . LYS A 1 187 ? -5.164 8.18 -13.438 1 96.06 187 LYS A N 1
ATOM 1452 C CA . LYS A 1 187 ? -5.031 8.508 -14.852 1 96.06 187 LYS A CA 1
ATOM 1453 C C . LYS A 1 187 ? -5.297 7.285 -15.727 1 96.06 187 LYS A C 1
ATOM 1455 O O . LYS A 1 187 ? -4.477 6.367 -15.781 1 96.06 187 LYS A O 1
ATOM 1460 N N . LYS A 1 188 ? -6.426 7.387 -16.422 1 97.06 188 LYS A N 1
ATOM 1461 C CA . LYS A 1 188 ? -6.93 6.184 -17.078 1 97.06 188 LYS A CA 1
ATOM 1462 C C . LYS A 1 188 ? -5.934 5.656 -18.109 1 97.06 188 LYS A C 1
ATOM 1464 O O . LYS A 1 188 ? -5.758 4.445 -18.25 1 97.06 188 LYS A O 1
ATOM 1469 N N . ASP A 1 189 ? -5.246 6.578 -18.797 1 96.56 189 ASP A N 1
ATOM 1470 C CA . ASP A 1 189 ? -4.312 6.141 -19.844 1 96.56 189 ASP A CA 1
ATOM 1471 C C . ASP A 1 189 ? -3.102 5.441 -19.234 1 96.56 189 ASP A C 1
ATOM 1473 O O . ASP A 1 189 ? -2.596 4.465 -19.781 1 96.56 189 ASP A O 1
ATOM 1477 N N . ILE A 1 190 ? -2.658 5.859 -18.125 1 95.25 190 ILE A N 1
ATOM 1478 C CA . ILE A 1 190 ? -1.521 5.246 -17.453 1 95.25 190 ILE A CA 1
ATOM 1479 C C . ILE A 1 190 ? -1.933 3.896 -16.875 1 95.25 190 ILE A C 1
ATOM 1481 O O . ILE A 1 190 ? -1.217 2.904 -17.031 1 95.25 190 ILE A O 1
ATOM 1485 N N . LEU A 1 191 ? -3.08 3.873 -16.219 1 96.81 191 LEU A N 1
ATOM 1486 C CA . LEU A 1 191 ? -3.574 2.619 -15.664 1 96.81 191 LEU A CA 1
ATOM 1487 C C . LEU A 1 191 ? -3.705 1.556 -16.75 1 96.81 191 LEU A C 1
ATOM 1489 O O . LEU A 1 191 ? -3.25 0.424 -16.578 1 96.81 191 LEU A O 1
ATOM 1493 N N . GLU A 1 192 ? -4.262 1.944 -17.844 1 95.62 192 GLU A N 1
ATOM 1494 C CA . GLU A 1 192 ? -4.43 1.011 -18.953 1 95.62 192 GLU A CA 1
ATOM 1495 C C . GLU A 1 192 ? -3.082 0.54 -19.5 1 95.62 192 GLU A C 1
ATOM 1497 O O . GLU A 1 192 ? -2.9 -0.646 -19.781 1 95.62 192 GLU A O 1
ATOM 1502 N N . GLY A 1 193 ? -2.229 1.476 -19.688 1 94.44 193 GLY A N 1
ATOM 1503 C CA . GLY A 1 193 ? -0.905 1.132 -20.188 1 94.44 193 GLY A CA 1
ATOM 1504 C C . GLY A 1 193 ? -0.182 0.126 -19.312 1 94.44 193 GLY A C 1
ATOM 1505 O O . GLY A 1 193 ? 0.409 -0.832 -19.812 1 94.44 193 GLY A O 1
ATOM 1506 N N . VAL A 1 194 ? -0.262 0.266 -18.031 1 93.62 194 VAL A N 1
ATOM 1507 C CA . VAL A 1 194 ? 0.46 -0.581 -17.094 1 93.62 194 VAL A CA 1
ATOM 1508 C C . VAL A 1 194 ? -0.204 -1.954 -17.016 1 93.62 194 VAL A C 1
ATOM 1510 O O . VAL A 1 194 ? 0.472 -2.982 -17.094 1 93.62 194 VAL A O 1
ATOM 1513 N N . ILE A 1 195 ? -1.499 -1.978 -16.953 1 94.62 195 ILE A N 1
ATOM 1514 C CA . ILE A 1 195 ? -2.201 -3.238 -16.734 1 94.62 195 ILE A CA 1
ATOM 1515 C C . ILE A 1 195 ? -2.166 -4.07 -18.016 1 94.62 195 ILE A C 1
ATOM 1517 O O . ILE A 1 195 ? -2.332 -5.293 -17.984 1 94.62 195 ILE A O 1
ATOM 1521 N N . SER A 1 196 ? -1.942 -3.395 -19.109 1 92.44 196 SER A N 1
ATOM 1522 C CA . SER A 1 196 ? -1.915 -4.086 -20.406 1 92.44 196 SER A CA 1
ATOM 1523 C C . SER A 1 196 ? -0.527 -4.645 -20.703 1 92.44 196 SER A C 1
ATOM 1525 O O . SER A 1 196 ? -0.353 -5.414 -21.641 1 92.44 196 SER A O 1
ATOM 1527 N N . PHE A 1 197 ? 0.39 -4.285 -19.906 1 89.88 197 PHE A N 1
ATOM 1528 C CA . PHE A 1 197 ? 1.741 -4.793 -20.109 1 89.88 197 PHE A CA 1
ATOM 1529 C C . PHE A 1 197 ? 1.847 -6.246 -19.672 1 89.88 197 PHE A C 1
ATOM 1531 O O . PHE A 1 197 ? 1.152 -6.668 -18.734 1 89.88 197 PHE A O 1
ATOM 1538 N N . ALA A 1 198 ? 2.807 -6.852 -20.312 1 83.88 198 ALA A N 1
ATOM 1539 C CA . ALA A 1 198 ? 3.047 -8.25 -19.984 1 83.88 198 ALA A CA 1
ATOM 1540 C C . ALA A 1 198 ? 3.43 -8.398 -18.516 1 83.88 198 ALA A C 1
ATOM 1542 O O . ALA A 1 198 ? 4.234 -7.621 -17.984 1 83.88 198 ALA A O 1
ATOM 1543 N N . GLY A 1 199 ? 2.742 -9.344 -17.828 1 89.69 199 GLY A N 1
ATOM 1544 C CA . GLY A 1 199 ? 3.086 -9.648 -16.438 1 89.69 199 GLY A CA 1
ATOM 1545 C C . GLY A 1 199 ? 2.17 -8.984 -15.438 1 89.69 199 GLY A C 1
ATOM 1546 O O . GLY A 1 199 ? 2.129 -9.375 -14.266 1 89.69 199 GLY A O 1
ATOM 1547 N N . ALA A 1 200 ? 1.484 -7.949 -15.93 1 92.81 200 ALA A N 1
ATOM 1548 C CA . ALA A 1 200 ? 0.599 -7.262 -14.992 1 92.81 200 ALA A CA 1
ATOM 1549 C C . ALA A 1 200 ? -0.578 -8.148 -14.602 1 92.81 200 ALA A C 1
ATOM 1551 O O . ALA A 1 200 ? -0.96 -8.203 -13.43 1 92.81 200 ALA A O 1
ATOM 1552 N N . ILE A 1 201 ? -1.137 -8.766 -15.617 1 95.44 201 ILE A N 1
ATOM 1553 C CA . ILE A 1 201 ? -2.119 -9.812 -15.359 1 95.44 201 ILE A CA 1
ATOM 1554 C C . ILE A 1 201 ? -1.424 -11.172 -15.312 1 95.44 201 ILE A C 1
ATOM 1556 O O . ILE A 1 201 ? -0.788 -11.586 -16.281 1 95.44 201 ILE A O 1
ATOM 1560 N N . PRO A 1 202 ? -1.565 -11.805 -14.141 1 94 202 PRO A N 1
ATOM 1561 C CA . PRO A 1 202 ? -0.882 -13.102 -14.039 1 94 202 PRO A CA 1
ATOM 1562 C C . PRO A 1 202 ? -1.342 -14.094 -15.102 1 94 202 PRO A C 1
ATOM 1564 O O . PRO A 1 202 ? -2.531 -14.148 -15.43 1 94 202 PRO A O 1
ATOM 1567 N N . LEU A 1 203 ? -0.41 -14.906 -15.602 1 91.56 203 LEU A N 1
ATOM 1568 C CA . LEU A 1 203 ? -0.694 -15.898 -16.641 1 91.56 203 LEU A CA 1
ATOM 1569 C C . LEU A 1 203 ? -1.681 -16.953 -16.125 1 91.56 203 LEU A C 1
ATOM 1571 O O . LEU A 1 203 ? -2.561 -17.391 -16.859 1 91.56 203 LEU A O 1
ATOM 1575 N N . SER A 1 204 ? -1.47 -17.297 -14.898 1 90.06 204 SER A N 1
ATOM 1576 C CA . SER A 1 204 ? -2.371 -18.281 -14.297 1 90.06 204 SER A CA 1
ATOM 1577 C C . SER A 1 204 ? -3.82 -17.812 -14.367 1 90.06 204 SER A C 1
ATOM 1579 O O . SER A 1 204 ? -4.719 -18.609 -14.656 1 90.06 204 SER A O 1
ATOM 1581 N N . LEU A 1 205 ? -4.012 -16.547 -14.18 1 94.19 205 LEU A N 1
ATOM 1582 C CA . LEU A 1 205 ? -5.355 -15.977 -14.188 1 94.19 205 LEU A CA 1
ATOM 1583 C C . LEU A 1 205 ? -5.91 -15.922 -15.609 1 94.19 205 LEU A C 1
ATOM 1585 O O . LEU A 1 205 ? -7.094 -16.203 -15.828 1 94.19 205 LEU A O 1
ATOM 1589 N N . SER A 1 206 ? -5.098 -15.648 -16.531 1 93 206 SER A N 1
ATOM 1590 C CA . SER A 1 206 ? -5.523 -15.539 -17.922 1 93 206 SER A CA 1
ATOM 1591 C C . SER A 1 206 ? -5.93 -16.891 -18.484 1 93 206 SER A C 1
ATOM 1593 O O . SER A 1 206 ? -6.684 -16.969 -19.453 1 93 206 SER A O 1
ATOM 1595 N N . GLN A 1 207 ? -5.418 -17.984 -17.938 1 91.19 207 GLN A N 1
ATOM 1596 C CA . GLN A 1 207 ? -5.746 -19.344 -18.375 1 91.19 207 GLN A CA 1
ATOM 1597 C C . GLN A 1 207 ? -7.109 -19.766 -17.859 1 91.19 207 GLN A C 1
ATOM 1599 O O . GLN A 1 207 ? -7.832 -20.516 -18.531 1 91.19 207 GLN A O 1
ATOM 1604 N N . THR A 1 208 ? -7.48 -19.266 -16.734 1 92.44 208 THR A N 1
ATOM 1605 C CA . THR A 1 208 ? -8.68 -19.766 -16.078 1 92.44 208 THR A CA 1
ATOM 1606 C C . THR A 1 208 ? -9.828 -18.766 -16.203 1 92.44 208 THR A C 1
ATOM 1608 O O . THR A 1 208 ? -10.992 -19.125 -15.992 1 92.44 208 THR A O 1
ATOM 1611 N N . CYS A 1 209 ? -9.523 -17.516 -16.578 1 95.31 209 CYS A N 1
ATOM 1612 C CA . CYS A 1 209 ? -10.539 -16.469 -16.625 1 95.31 209 CYS A CA 1
ATOM 1613 C C . CYS A 1 209 ? -10.414 -15.641 -17.891 1 95.31 209 CYS A C 1
ATOM 1615 O O . CYS A 1 209 ? -9.328 -15.531 -18.469 1 95.31 209 CYS A O 1
ATOM 1617 N N . ASP A 1 210 ? -11.594 -15.133 -18.359 1 95.5 210 ASP A N 1
ATOM 1618 C CA . ASP A 1 210 ? -11.594 -14.062 -19.344 1 95.5 210 ASP A CA 1
ATOM 1619 C C . ASP A 1 210 ? -11.414 -12.703 -18.688 1 95.5 210 ASP A C 1
ATOM 1621 O O . ASP A 1 210 ? -12.172 -12.344 -17.781 1 95.5 210 ASP A O 1
ATOM 1625 N N . ILE A 1 211 ? -10.398 -11.984 -19.125 1 96.75 211 ILE A N 1
ATOM 1626 C CA . ILE A 1 211 ? -10.102 -10.664 -18.562 1 96.75 211 ILE A CA 1
ATOM 1627 C C . ILE A 1 211 ? -10.5 -9.578 -19.562 1 96.75 211 ILE A C 1
ATOM 1629 O O . ILE A 1 211 ? -9.984 -9.547 -20.688 1 96.75 211 ILE A O 1
ATOM 1633 N N . THR A 1 212 ? -11.445 -8.75 -19.188 1 97 212 THR A N 1
ATOM 1634 C CA . THR A 1 212 ? -11.812 -7.586 -19.984 1 97 212 THR A CA 1
ATOM 1635 C C . THR A 1 212 ? -11.617 -6.301 -19.188 1 97 212 THR A C 1
ATOM 1637 O O . THR A 1 212 ? -11.773 -6.297 -17.953 1 97 212 THR A O 1
ATOM 1640 N N . MET A 1 213 ? -11.18 -5.223 -19.859 1 97.06 213 MET A N 1
ATOM 1641 C CA . MET A 1 213 ? -10.906 -3.955 -19.203 1 97.06 213 MET A CA 1
ATOM 1642 C C . MET A 1 213 ? -11.516 -2.791 -19.969 1 97.06 213 MET A C 1
ATOM 1644 O O . MET A 1 213 ? -11.609 -2.838 -21.203 1 97.06 213 MET A O 1
ATOM 1648 N N . GLU A 1 214 ? -11.93 -1.804 -19.266 1 97.12 214 GLU A N 1
ATOM 1649 C CA . GLU A 1 214 ? -12.508 -0.607 -19.875 1 97.12 214 GLU A CA 1
ATOM 1650 C C . GLU A 1 214 ? -12.062 0.654 -19.141 1 97.12 214 GLU A C 1
ATOM 1652 O O . GLU A 1 214 ? -12.07 0.695 -17.906 1 97.12 214 GLU A O 1
ATOM 1657 N N . LYS A 1 215 ? -11.602 1.591 -19.953 1 97.75 215 LYS A N 1
ATOM 1658 C CA . LYS A 1 215 ? -11.375 2.922 -19.391 1 97.75 215 LYS A CA 1
ATOM 1659 C C . LYS A 1 215 ? -12.703 3.643 -19.156 1 97.75 215 LYS A C 1
ATOM 1661 O O . LYS A 1 215 ? -13.68 3.416 -19.875 1 97.75 215 LYS A O 1
ATOM 1666 N N . SER A 1 216 ? -12.711 4.402 -18.156 1 97.62 216 SER A N 1
ATOM 1667 C CA . SER A 1 216 ? -13.914 5.168 -17.844 1 97.62 216 SER A CA 1
ATOM 1668 C C . SER A 1 216 ? -13.562 6.574 -17.359 1 97.62 216 SER A C 1
ATOM 1670 O O . SER A 1 216 ? -12.57 6.762 -16.656 1 97.62 216 SER A O 1
ATOM 1672 N N . SER A 1 217 ? -14.375 7.574 -17.734 1 96.62 217 SER A N 1
ATOM 1673 C CA . SER A 1 217 ? -14.195 8.938 -17.25 1 96.62 217 SER A CA 1
ATOM 1674 C C . SER A 1 217 ? -14.789 9.109 -15.852 1 96.62 217 SER A C 1
ATOM 1676 O O . SER A 1 217 ? -14.523 10.109 -15.18 1 96.62 217 SER A O 1
ATOM 1678 N N . LYS A 1 218 ? -15.602 8.102 -15.547 1 96.44 218 LYS A N 1
ATOM 1679 C CA . LYS A 1 218 ? -16.234 8.195 -14.227 1 96.44 218 LYS A CA 1
ATOM 1680 C C . LYS A 1 218 ? -16.344 6.82 -13.57 1 96.44 218 LYS A C 1
ATOM 1682 O O . LYS A 1 218 ? -17.25 6.047 -13.883 1 96.44 218 LYS A O 1
ATOM 1687 N N . VAL A 1 219 ? -15.453 6.543 -12.727 1 97.12 219 VAL A N 1
ATOM 1688 C CA . VAL A 1 219 ? -15.477 5.367 -11.867 1 97.12 219 VAL A CA 1
ATOM 1689 C C . VAL A 1 219 ? -15.914 5.766 -10.461 1 97.12 219 VAL A C 1
ATOM 1691 O O . VAL A 1 219 ? -15.469 6.785 -9.93 1 97.12 219 VAL A O 1
ATOM 1694 N N . VAL A 1 220 ? -16.859 5.008 -9.914 1 93.56 220 VAL A N 1
ATOM 1695 C CA . VAL A 1 220 ? -17.312 5.262 -8.555 1 93.56 220 VAL A CA 1
ATOM 1696 C C . VAL A 1 220 ? -16.797 4.168 -7.617 1 93.56 220 VAL A C 1
ATOM 1698 O O . VAL A 1 220 ? -16.938 2.979 -7.902 1 93.56 220 VAL A O 1
ATOM 1701 N N . ILE A 1 221 ? -16.125 4.605 -6.594 1 93.69 221 ILE A N 1
ATOM 1702 C CA . ILE A 1 221 ? -15.648 3.682 -5.57 1 93.69 221 ILE A CA 1
ATOM 1703 C C . ILE A 1 221 ? -16.266 4.051 -4.219 1 93.69 221 ILE A C 1
ATOM 1705 O O . ILE A 1 221 ? -16.094 5.176 -3.744 1 93.69 221 ILE A O 1
ATOM 1709 N N . LEU A 1 222 ? -16.938 3.088 -3.656 1 87.94 222 LEU A N 1
ATOM 1710 C CA . LEU A 1 222 ? -17.641 3.299 -2.396 1 87.94 222 LEU A CA 1
ATOM 1711 C C . LEU A 1 222 ? -16.656 3.459 -1.241 1 87.94 222 LEU A C 1
ATOM 1713 O O . LEU A 1 222 ? -15.477 3.125 -1.374 1 87.94 222 LEU A O 1
ATOM 1717 N N . LYS A 1 223 ? -17.125 4.074 -0.186 1 83.75 223 LYS A N 1
ATOM 1718 C CA . LYS A 1 223 ? -16.297 4.246 0.995 1 83.75 223 LYS A CA 1
ATOM 1719 C C . LYS A 1 223 ? -16.047 2.912 1.696 1 83.75 223 LYS A C 1
ATOM 1721 O O . LYS A 1 223 ? -16.781 1.946 1.477 1 83.75 223 LYS A O 1
ATOM 1726 N N . TYR A 1 224 ? -14.984 2.842 2.449 1 83.06 224 TYR A N 1
ATOM 1727 C CA . TYR A 1 224 ? -14.727 1.71 3.33 1 83.06 224 TYR A CA 1
ATOM 1728 C C . TYR A 1 224 ? -15.781 1.621 4.43 1 83.06 224 TYR A C 1
ATOM 1730 O O . TYR A 1 224 ? -16.062 2.613 5.102 1 83.06 224 TYR A O 1
ATOM 1738 N N . ASN A 1 225 ? -16.406 0.561 4.617 1 69.69 225 ASN A N 1
ATOM 1739 C CA . ASN A 1 225 ? -17.594 0.458 5.457 1 69.69 225 ASN A CA 1
ATOM 1740 C C . ASN A 1 225 ? -17.234 0.05 6.883 1 69.69 225 ASN A C 1
ATOM 1742 O O . ASN A 1 225 ? -18.125 -0.085 7.734 1 69.69 225 ASN A O 1
ATOM 1746 N N . LYS A 1 226 ? -15.977 -0.119 7.156 1 68.19 226 LYS A N 1
ATOM 1747 C CA . LYS A 1 226 ? -15.617 -0.54 8.508 1 68.19 226 LYS A CA 1
ATOM 1748 C C . LYS A 1 226 ? -14.859 0.564 9.242 1 68.19 226 LYS A C 1
ATOM 1750 O O . LYS A 1 226 ? -14.398 1.525 8.625 1 68.19 226 LYS A O 1
ATOM 1755 N N . ALA A 1 227 ? -14.961 0.525 10.586 1 60.59 227 ALA A N 1
ATOM 1756 C CA . ALA A 1 227 ? -14.25 1.494 11.414 1 60.59 227 ALA A CA 1
ATOM 1757 C C . ALA A 1 227 ? -12.773 1.134 11.531 1 60.59 227 ALA A C 1
ATOM 1759 O O . ALA A 1 227 ? -12.414 -0.047 11.586 1 60.59 227 ALA A O 1
ATOM 1760 N N . TYR A 1 228 ? -11.938 2.285 11.344 1 63.75 228 TYR A N 1
ATOM 1761 C CA . TYR A 1 228 ? -10.523 2.078 11.625 1 63.75 228 TYR A CA 1
ATOM 1762 C C . TYR A 1 228 ? -10.258 2.066 13.125 1 63.75 228 TYR A C 1
ATOM 1764 O O . TYR A 1 228 ? -10.812 2.883 13.867 1 63.75 228 TYR A O 1
ATOM 1772 N N . LYS A 1 229 ? -9.82 0.915 13.617 1 62.16 229 LYS A N 1
ATOM 1773 C CA . LYS A 1 229 ? -9.398 0.884 15.016 1 62.16 229 LYS A CA 1
ATOM 1774 C C . LYS A 1 229 ? -7.895 0.666 15.125 1 62.16 229 LYS A C 1
ATOM 1776 O O . LYS A 1 229 ? -7.324 -0.159 14.414 1 62.16 229 LYS A O 1
ATOM 1781 N N . PHE A 1 230 ? -7.148 1.674 15.82 1 67.62 230 PHE A N 1
ATOM 1782 C CA . PHE A 1 230 ? -5.742 1.493 16.156 1 67.62 230 PHE A CA 1
ATOM 1783 C C . PHE A 1 230 ? -5.582 0.982 17.578 1 67.62 230 PHE A C 1
ATOM 1785 O O . PHE A 1 230 ? -5.723 1.746 18.531 1 67.62 230 PHE A O 1
ATOM 1792 N N . ASP A 1 231 ? -5.359 -0.248 17.719 1 73.75 231 ASP A N 1
ATOM 1793 C CA . ASP A 1 231 ? -5.223 -0.857 19.031 1 73.75 231 ASP A CA 1
ATOM 1794 C C . ASP A 1 231 ? -3.758 -0.898 19.469 1 73.75 231 ASP A C 1
ATOM 1796 O O . ASP A 1 231 ? -3.461 -0.874 20.672 1 73.75 231 ASP A O 1
ATOM 1800 N N . PHE A 1 232 ? -2.885 -0.771 18.5 1 80.12 232 PHE A N 1
ATOM 1801 C CA . PHE A 1 232 ? -1.49 -1.041 18.828 1 80.12 232 PHE A CA 1
ATOM 1802 C C . PHE A 1 232 ? -0.598 0.12 18.406 1 80.12 232 PHE A C 1
ATOM 1804 O O . PHE A 1 232 ? 0.33 0.492 19.125 1 80.12 232 PHE A O 1
ATOM 1811 N N . ALA A 1 233 ? -0.83 0.714 17.281 1 80.5 233 ALA A N 1
ATOM 1812 C CA . ALA A 1 233 ? -0.026 1.831 16.797 1 80.5 233 ALA A CA 1
ATOM 1813 C C . ALA A 1 233 ? -0.402 3.131 17.5 1 80.5 233 ALA A C 1
ATOM 1815 O O . ALA A 1 233 ? -1.581 3.486 17.578 1 80.5 233 ALA A O 1
ATOM 1816 N N . LYS A 1 234 ? 0.538 3.805 18.016 1 82.62 234 LYS A N 1
ATOM 1817 C CA . LYS A 1 234 ? 0.352 5.098 18.672 1 82.62 234 LYS A CA 1
ATOM 1818 C C . LYS A 1 234 ? 1.32 6.137 18.109 1 82.62 234 LYS A C 1
ATOM 1820 O O . LYS A 1 234 ? 2.479 5.824 17.828 1 82.62 234 LYS A O 1
ATOM 1825 N N . PRO A 1 235 ? 0.786 7.359 17.969 1 77.06 235 PRO A N 1
ATOM 1826 C CA . PRO A 1 235 ? 1.707 8.406 17.516 1 77.06 235 PRO A CA 1
ATOM 1827 C C . PRO A 1 235 ? 2.871 8.625 18.484 1 77.06 235 PRO A C 1
ATOM 1829 O O . PRO A 1 235 ? 2.707 8.484 19.688 1 77.06 235 PRO A O 1
ATOM 1832 N N . ILE A 1 236 ? 4 8.812 17.812 1 72.19 236 ILE A N 1
ATOM 1833 C CA . ILE A 1 236 ? 5.145 9.133 18.656 1 72.19 236 ILE A CA 1
ATOM 1834 C C . ILE A 1 236 ? 5.109 10.609 19.047 1 72.19 236 ILE A C 1
ATOM 1836 O O . ILE A 1 236 ? 5.004 11.477 18.172 1 72.19 236 ILE A O 1
ATOM 1840 N N . GLU A 1 237 ? 4.711 10.938 20.281 1 58.16 237 GLU A N 1
ATOM 1841 C CA . GLU A 1 237 ? 4.688 12.312 20.75 1 58.16 237 GLU A CA 1
ATOM 1842 C C . GLU A 1 237 ? 6.098 12.891 20.828 1 58.16 237 GLU A C 1
ATOM 1844 O O . GLU A 1 237 ? 7.004 12.258 21.375 1 58.16 237 GLU A O 1
ATOM 1849 N N . LYS A 1 238 ? 6.41 13.617 19.766 1 50.53 238 LYS A N 1
ATOM 1850 C CA . LYS A 1 238 ? 7.699 14.273 19.984 1 50.53 238 LYS A CA 1
ATOM 1851 C C . LYS A 1 238 ? 7.664 15.164 21.219 1 50.53 238 LYS A C 1
ATOM 1853 O O . LYS A 1 238 ? 6.734 15.953 21.406 1 50.53 238 LYS A O 1
ATOM 1858 N N . LYS A 1 239 ? 8.258 14.742 22.375 1 41.28 239 LYS A N 1
ATOM 1859 C CA . LYS A 1 239 ? 8.555 15.594 23.516 1 41.28 239 LYS A CA 1
ATOM 1860 C C . LYS A 1 239 ? 9.375 16.812 23.109 1 41.28 239 LYS A C 1
ATOM 1862 O O . LYS A 1 239 ? 10.188 16.734 22.188 1 41.28 239 LYS A O 1
ATOM 1867 N N . MET B 1 1 ? 7.992 45.469 23.172 1 28.39 1 MET B N 1
ATOM 1868 C CA . MET B 1 1 ? 9.227 44.75 22.875 1 28.39 1 MET B CA 1
ATOM 1869 C C . MET B 1 1 ? 8.93 43.312 22.469 1 28.39 1 MET B C 1
ATOM 1871 O O . MET B 1 1 ? 9.844 42.531 22.203 1 28.39 1 MET B O 1
ATOM 1875 N N . LYS B 1 2 ? 7.785 42.844 22.859 1 41.03 2 LYS B N 1
ATOM 1876 C CA . LYS B 1 2 ? 7.383 41.438 22.75 1 41.03 2 LYS B CA 1
ATOM 1877 C C . LYS B 1 2 ? 7.012 41.062 21.312 1 41.03 2 LYS B C 1
ATOM 1879 O O . LYS B 1 2 ? 6.855 39.906 20.969 1 41.03 2 LYS B O 1
ATOM 1884 N N . LYS B 1 3 ? 6.453 42 20.562 1 44.31 3 LYS B N 1
ATOM 1885 C CA . LYS B 1 3 ? 6 41.75 19.203 1 44.31 3 LYS B CA 1
ATOM 1886 C C . LYS B 1 3 ? 7.176 41.406 18.281 1 44.31 3 LYS B C 1
ATOM 1888 O O . LYS B 1 3 ? 6.98 41.031 17.125 1 44.31 3 LYS B O 1
ATOM 1893 N N . PHE B 1 4 ? 8.398 41.875 18.672 1 41.53 4 PHE B N 1
ATOM 1894 C CA . PHE B 1 4 ? 9.578 41.656 17.844 1 41.53 4 PHE B CA 1
ATOM 1895 C C . PHE B 1 4 ? 9.992 40.188 17.859 1 41.53 4 PHE B C 1
ATOM 1897 O O . PHE B 1 4 ? 10.766 39.75 17 1 41.53 4 PHE B O 1
ATOM 1904 N N . LYS B 1 5 ? 9.68 39.406 18.938 1 39.41 5 LYS B N 1
ATOM 1905 C CA . LYS B 1 5 ? 10.227 38.062 19.016 1 39.41 5 LYS B CA 1
ATOM 1906 C C . LYS B 1 5 ? 9.484 37.125 18.062 1 39.41 5 LYS B C 1
ATOM 1908 O O . LYS B 1 5 ? 10.07 36.156 17.562 1 39.41 5 LYS B O 1
ATOM 1913 N N . SER B 1 6 ? 8.148 37.25 17.984 1 42.16 6 SER B N 1
ATOM 1914 C CA . SER B 1 6 ? 7.398 36.312 17.156 1 42.16 6 SER B CA 1
ATOM 1915 C C . SER B 1 6 ? 7.699 36.531 15.672 1 42.16 6 SER B C 1
ATOM 1917 O O . SER B 1 6 ? 7.676 35.594 14.883 1 42.16 6 SER B O 1
ATOM 1919 N N . GLN B 1 7 ? 8.008 37.812 15.219 1 41 7 GLN B N 1
ATOM 1920 C CA . GLN B 1 7 ? 8.32 38.094 13.82 1 41 7 GLN B CA 1
ATOM 1921 C C . GLN B 1 7 ? 9.68 37.531 13.438 1 41 7 GLN B C 1
ATOM 1923 O O . GLN B 1 7 ? 9.953 37.281 12.258 1 41 7 GLN B O 1
ATOM 1928 N N . MET B 1 8 ? 10.609 37.312 14.469 1 42.34 8 MET B N 1
ATOM 1929 C CA . MET B 1 8 ? 11.945 36.812 14.148 1 42.34 8 MET B CA 1
ATOM 1930 C C . MET B 1 8 ? 11.898 35.344 13.75 1 42.34 8 MET B C 1
ATOM 1932 O O . MET B 1 8 ? 12.711 34.906 12.938 1 42.34 8 MET B O 1
ATOM 1936 N N . SER B 1 9 ? 10.898 34.656 14.328 1 42.25 9 SER B N 1
ATOM 1937 C CA . SER B 1 9 ? 10.922 33.219 14.055 1 42.25 9 SER B CA 1
ATOM 1938 C C . SER B 1 9 ? 10.484 32.938 12.625 1 42.25 9 SER B C 1
ATOM 1940 O O . SER B 1 9 ? 11.016 32.031 11.977 1 42.25 9 SER B O 1
ATOM 1942 N N . ILE B 1 10 ? 9.594 33.719 12.172 1 43.72 10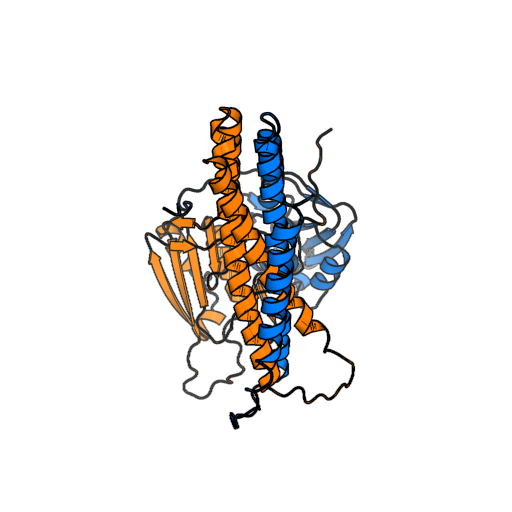 ILE B N 1
ATOM 1943 C CA . ILE B 1 10 ? 9.148 33.5 10.797 1 43.72 10 ILE B CA 1
ATOM 1944 C C . ILE B 1 10 ? 10.258 33.906 9.828 1 43.72 10 ILE B C 1
ATOM 1946 O O . ILE B 1 10 ? 10.453 33.25 8.797 1 43.72 10 ILE B O 1
ATOM 1950 N N . GLY B 1 11 ? 11.055 34.938 10.172 1 44.53 11 GLY B N 1
ATOM 1951 C CA . GLY B 1 11 ? 12.172 35.375 9.352 1 44.53 11 GLY B CA 1
ATOM 1952 C C . GLY B 1 11 ? 13.242 34.344 9.164 1 44.53 11 GLY B C 1
ATOM 1953 O O . GLY B 1 11 ? 13.734 34.125 8.055 1 44.53 11 GLY B O 1
ATOM 1954 N N . VAL B 1 12 ? 13.531 33.594 10.227 1 45.84 12 VAL B N 1
ATOM 1955 C CA . VAL B 1 12 ? 14.586 32.594 10.148 1 45.84 12 VAL B CA 1
ATOM 1956 C C . VAL B 1 12 ? 14.117 31.422 9.297 1 45.84 12 VAL B C 1
ATOM 1958 O O . VAL B 1 12 ? 14.883 30.891 8.492 1 45.84 12 VAL B O 1
ATOM 1961 N N . ILE B 1 13 ? 12.883 31.094 9.312 1 45.19 13 ILE B N 1
ATOM 1962 C CA . ILE B 1 13 ? 12.375 29.984 8.516 1 45.19 13 ILE B CA 1
ATOM 1963 C C . ILE B 1 13 ? 12.328 30.391 7.043 1 45.19 13 ILE B C 1
ATOM 1965 O O . ILE B 1 13 ? 12.672 29.609 6.16 1 45.19 13 ILE B O 1
ATOM 1969 N N . CYS B 1 14 ? 11.984 31.625 6.738 1 42.78 14 CYS B N 1
ATOM 1970 C CA . CYS B 1 14 ? 12 32.094 5.352 1 42.78 14 CYS B CA 1
ATOM 1971 C C . CYS B 1 14 ? 13.422 32.125 4.809 1 42.78 14 CYS B C 1
ATOM 1973 O O . CYS B 1 14 ? 13.656 31.797 3.643 1 42.78 14 CYS B O 1
ATOM 1975 N N . ILE B 1 15 ? 14.438 32.562 5.562 1 46.22 15 ILE B N 1
ATOM 1976 C CA . ILE B 1 15 ? 15.828 32.594 5.121 1 46.22 15 ILE B CA 1
ATOM 1977 C C . ILE B 1 15 ? 16.328 31.172 4.875 1 46.22 15 ILE B C 1
ATOM 1979 O O . ILE B 1 15 ? 17 30.906 3.865 1 46.22 15 ILE B O 1
ATOM 1983 N N . LEU B 1 16 ? 15.961 30.219 5.652 1 42.03 16 LEU B N 1
ATOM 1984 C CA . LEU B 1 16 ? 16.406 28.844 5.441 1 42.03 16 LEU B CA 1
ATOM 1985 C C . LEU B 1 16 ? 15.711 28.219 4.227 1 42.03 16 LEU B C 1
ATOM 1987 O O . LEU B 1 16 ? 16.344 27.531 3.432 1 42.03 16 LEU B O 1
ATOM 1991 N N . LEU B 1 17 ? 14.484 28.5 3.934 1 43.78 17 LEU B N 1
ATOM 1992 C CA . LEU B 1 17 ? 13.797 27.984 2.75 1 43.78 17 LEU B CA 1
ATOM 1993 C C . LEU B 1 17 ? 14.289 28.688 1.493 1 43.78 17 LEU B C 1
ATOM 1995 O O . LEU B 1 17 ? 14.414 28.078 0.434 1 43.78 17 LEU B O 1
ATOM 1999 N N . GLY B 1 18 ? 14.539 29.984 1.531 1 40.06 18 GLY B N 1
ATOM 2000 C CA . GLY B 1 18 ? 15.102 30.703 0.4 1 40.06 18 GLY B CA 1
ATOM 2001 C C . GLY B 1 18 ? 16.438 30.156 -0.058 1 40.06 18 GLY B C 1
ATOM 2002 O O . GLY B 1 18 ? 16.703 30.062 -1.26 1 40.06 18 GLY B O 1
ATOM 2003 N N . PHE B 1 19 ? 17.344 29.766 0.844 1 39.78 19 PHE B N 1
ATOM 2004 C CA . PHE B 1 19 ? 18.656 29.234 0.511 1 39.78 19 PHE B CA 1
ATOM 2005 C C . PHE B 1 19 ? 18.547 27.844 -0.128 1 39.78 19 PHE B C 1
ATOM 2007 O O . PHE B 1 19 ? 19.281 27.531 -1.056 1 39.78 19 PHE B O 1
ATOM 2014 N N . MET B 1 20 ? 17.688 27.094 0.179 1 37.12 20 MET B N 1
ATOM 2015 C CA . MET B 1 20 ? 17.531 25.766 -0.388 1 37.12 20 MET B CA 1
ATOM 2016 C C . MET B 1 20 ? 16.984 25.828 -1.812 1 37.12 20 MET B C 1
ATOM 2018 O O . MET B 1 20 ? 17.453 25.109 -2.695 1 37.12 20 MET B O 1
ATOM 2022 N N . ILE B 1 21 ? 16.062 26.656 -2.135 1 38.5 21 ILE B N 1
ATOM 2023 C CA . ILE B 1 21 ? 15.523 26.75 -3.49 1 38.5 21 ILE B CA 1
ATOM 2024 C C . ILE B 1 21 ? 16.578 27.344 -4.418 1 38.5 21 ILE B C 1
ATOM 2026 O O . ILE B 1 21 ? 16.75 26.875 -5.551 1 38.5 21 ILE B O 1
ATOM 2030 N N . THR B 1 22 ? 17.359 28.375 -4.062 1 37.28 22 THR B N 1
ATOM 2031 C CA . THR B 1 22 ? 18.344 28.984 -4.949 1 37.28 22 THR B CA 1
ATOM 2032 C C . THR B 1 22 ? 19.453 28 -5.297 1 37.28 22 THR B C 1
ATOM 2034 O O . THR B 1 22 ? 19.984 28.016 -6.406 1 37.28 22 THR B O 1
ATOM 2037 N N . TYR B 1 23 ? 19.781 27.062 -4.426 1 36.97 23 TYR B N 1
ATOM 2038 C CA . TYR B 1 23 ? 20.812 26.094 -4.773 1 36.97 23 TYR B CA 1
ATOM 2039 C C . TYR B 1 23 ? 20.297 25.094 -5.801 1 36.97 23 TYR B C 1
ATOM 2041 O O . TYR B 1 23 ? 21.047 24.625 -6.652 1 36.97 23 TYR B O 1
ATOM 2049 N N . GLN B 1 24 ? 18.984 24.875 -5.969 1 33.81 24 GLN B N 1
ATOM 2050 C CA . GLN B 1 24 ? 18.5 23.875 -6.906 1 33.81 24 GLN B CA 1
ATOM 2051 C C . GLN B 1 24 ? 18.5 24.406 -8.336 1 33.81 24 GLN B C 1
ATOM 2053 O O . GLN B 1 24 ? 18.766 23.656 -9.281 1 33.81 24 GLN B O 1
ATOM 2058 N N . PHE B 1 25 ? 18.203 25.641 -8.594 1 32.06 25 PHE B N 1
ATOM 2059 C CA . PHE B 1 25 ? 18.078 26.078 -9.977 1 32.06 25 PHE B CA 1
ATOM 2060 C C . PHE B 1 25 ? 19.438 26.172 -10.648 1 32.06 25 PHE B C 1
ATOM 2062 O O . PHE B 1 25 ? 19.547 26.109 -11.875 1 32.06 25 PHE B O 1
ATOM 2069 N N . LYS B 1 26 ? 20.516 26.453 -9.914 1 35.88 26 LYS B N 1
ATOM 2070 C CA . LYS B 1 26 ? 21.75 26.672 -10.664 1 35.88 26 LYS B CA 1
ATOM 2071 C C . LYS B 1 26 ? 22.203 25.375 -11.359 1 35.88 26 LYS B C 1
ATOM 2073 O O . LYS B 1 26 ? 22.844 25.422 -12.406 1 35.88 26 LYS B O 1
ATOM 2078 N N . MET B 1 27 ? 21.828 24.203 -10.812 1 32.72 27 MET B N 1
ATOM 2079 C CA . MET B 1 27 ? 22.375 23 -11.414 1 32.72 27 MET B CA 1
ATOM 2080 C C . MET B 1 27 ? 21.656 22.641 -12.711 1 32.72 27 MET B C 1
ATOM 2082 O O . MET B 1 27 ? 22.156 21.875 -13.523 1 32.72 27 MET B O 1
ATOM 2086 N N . ILE B 1 28 ? 20.438 23.203 -13 1 32.22 28 ILE B N 1
ATOM 2087 C CA . ILE B 1 28 ? 19.781 22.734 -14.219 1 32.22 28 ILE B CA 1
ATOM 2088 C C . ILE B 1 28 ? 20.406 23.438 -15.43 1 32.22 28 ILE B C 1
ATOM 2090 O O . ILE B 1 28 ? 20.234 22.984 -16.562 1 32.22 28 ILE B O 1
ATOM 2094 N N . SER B 1 29 ? 20.984 24.625 -15.32 1 30.78 29 SER B N 1
ATOM 2095 C CA . SER B 1 29 ? 21.266 25.281 -16.594 1 30.78 29 SER B CA 1
ATOM 2096 C C . SER B 1 29 ? 22.297 24.516 -17.406 1 30.78 29 SER B C 1
ATOM 2098 O O . SER B 1 29 ? 22.5 24.797 -18.578 1 30.78 29 SER B O 1
ATOM 2100 N N . LYS B 1 30 ? 23.312 23.828 -16.797 1 31.48 30 LYS B N 1
ATOM 2101 C CA . LYS B 1 30 ? 24.359 23.453 -17.734 1 31.48 30 LYS B CA 1
ATOM 2102 C C . LYS B 1 30 ? 23.938 22.234 -18.578 1 31.48 30 LYS B C 1
ATOM 2104 O O . LYS B 1 30 ? 24.766 21.625 -19.25 1 31.48 30 LYS B O 1
ATOM 2109 N N . GLN B 1 31 ? 22.703 21.734 -18.422 1 33.28 31 GLN B N 1
ATOM 2110 C CA . GLN B 1 31 ? 22.5 20.562 -19.25 1 33.28 31 GLN B CA 1
ATOM 2111 C C . GLN B 1 31 ? 22.469 20.922 -20.734 1 33.28 31 GLN B C 1
ATOM 2113 O O . GLN B 1 31 ? 21.406 20.984 -21.344 1 33.28 31 GLN B O 1
ATOM 2118 N N . ASN B 1 32 ? 23.109 21.984 -21.219 1 28.62 32 ASN B N 1
ATOM 2119 C CA . ASN B 1 32 ? 23.125 22 -22.672 1 28.62 32 ASN B CA 1
ATOM 2120 C C . ASN B 1 32 ? 23.531 20.641 -23.25 1 28.62 32 ASN B C 1
ATOM 2122 O O . ASN B 1 32 ? 24.141 19.828 -22.562 1 28.62 32 ASN B O 1
ATOM 2126 N N . LEU B 1 33 ? 23.453 20.391 -24.812 1 30.39 33 LEU B N 1
ATOM 2127 C CA . LEU B 1 33 ? 23.234 19.469 -25.906 1 30.39 33 LEU B CA 1
ATOM 2128 C C . LEU B 1 33 ? 24.375 18.453 -26 1 30.39 33 LEU B C 1
ATOM 2130 O O . LEU B 1 33 ? 24.359 17.562 -26.844 1 30.39 33 LEU B O 1
ATOM 2134 N N . THR B 1 34 ? 25.703 18.812 -25.797 1 31.56 34 THR B N 1
ATOM 2135 C CA . THR B 1 34 ? 26.562 17.844 -26.5 1 31.56 34 THR B CA 1
ATOM 2136 C C . THR B 1 34 ? 26.391 16.453 -25.906 1 31.56 34 THR B C 1
ATOM 2138 O O . THR B 1 34 ? 26.453 16.266 -24.688 1 31.56 34 THR B O 1
ATOM 2141 N N . ALA B 1 35 ? 25.625 15.484 -26.547 1 33.84 35 ALA B N 1
ATOM 2142 C CA . ALA B 1 35 ? 25.453 14.031 -26.516 1 33.84 35 ALA B CA 1
ATOM 2143 C C . ALA B 1 35 ? 26.734 13.336 -26.078 1 33.84 35 ALA B C 1
ATOM 2145 O O . ALA B 1 35 ? 27.156 12.344 -26.672 1 33.84 35 ALA B O 1
ATOM 2146 N N . ASP B 1 36 ? 27.859 14.055 -25.719 1 34.41 36 ASP B N 1
ATOM 2147 C CA . ASP B 1 36 ? 29 13.195 -25.406 1 34.41 36 ASP B CA 1
ATOM 2148 C C . ASP B 1 36 ? 28.656 12.227 -24.281 1 34.41 36 ASP B C 1
ATOM 2150 O 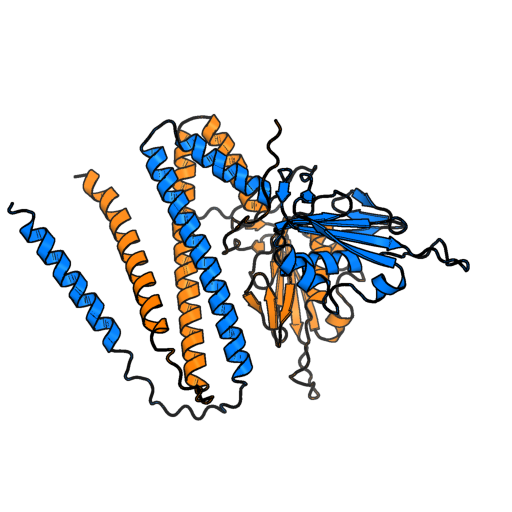O . ASP B 1 36 ? 28.281 12.641 -23.172 1 34.41 36 ASP B O 1
ATOM 2154 N N . THR B 1 37 ? 28.188 10.977 -24.578 1 38.78 37 THR B N 1
ATOM 2155 C CA . THR B 1 37 ? 28.016 9.711 -23.875 1 38.78 37 THR B CA 1
ATOM 2156 C C . THR B 1 37 ? 28.922 9.641 -22.656 1 38.78 37 THR B C 1
ATOM 2158 O O . THR B 1 37 ? 28.844 8.688 -21.859 1 38.78 37 THR B O 1
ATOM 2161 N N . ASN B 1 38 ? 30.125 10.422 -22.672 1 37.19 38 ASN B N 1
ATOM 2162 C CA . ASN B 1 38 ? 31.094 10.242 -21.594 1 37.19 38 ASN B CA 1
ATOM 2163 C C . ASN B 1 38 ? 30.672 10.953 -20.328 1 37.19 38 ASN B C 1
ATOM 2165 O O . ASN B 1 38 ? 31.328 11.898 -19.875 1 37.19 38 ASN B O 1
ATOM 2169 N N . LYS B 1 39 ? 29.5 11.367 -20.172 1 48.66 39 LYS B N 1
ATOM 2170 C CA . LYS B 1 39 ? 29.344 11.828 -18.781 1 48.66 39 LYS B CA 1
ATOM 2171 C C . LYS B 1 39 ? 30 10.852 -17.812 1 48.66 39 LYS B C 1
ATOM 2173 O O . LYS B 1 39 ? 29.656 9.672 -17.766 1 48.66 39 LYS B O 1
ATOM 2178 N N . ASN B 1 40 ? 31.203 11.203 -17.297 1 56.03 40 ASN B N 1
ATOM 2179 C CA . ASN B 1 40 ? 32.094 10.336 -16.531 1 56.03 40 ASN B CA 1
ATOM 2180 C C . ASN B 1 40 ? 31.469 9.93 -15.195 1 56.03 40 ASN B C 1
ATOM 2182 O O . ASN B 1 40 ? 30.688 10.688 -14.617 1 56.03 40 ASN B O 1
ATOM 2186 N N . THR B 1 41 ? 31.453 8.648 -14.789 1 64 41 THR B N 1
ATOM 2187 C CA . THR B 1 41 ? 31.062 7.926 -13.586 1 64 41 THR B CA 1
ATOM 2188 C C . THR B 1 41 ? 31.219 8.805 -12.352 1 64 41 THR B C 1
ATOM 2190 O O . THR B 1 41 ? 30.312 8.875 -11.516 1 64 41 THR B O 1
ATOM 2193 N N . PRO B 1 42 ? 32.219 9.797 -12.375 1 62.41 42 PRO B N 1
ATOM 2194 C CA . PRO B 1 42 ? 32.375 10.617 -11.172 1 62.41 42 PRO B CA 1
ATOM 2195 C C . PRO B 1 42 ? 31.281 11.695 -11.062 1 62.41 42 PRO B C 1
ATOM 2197 O O . PRO B 1 42 ? 30.828 12.008 -9.953 1 62.41 42 PRO B O 1
ATOM 2200 N N . GLU B 1 43 ? 30.766 12.172 -12.195 1 65.56 43 GLU B N 1
ATOM 2201 C CA . GLU B 1 43 ? 29.75 13.227 -12.18 1 65.56 43 GLU B CA 1
ATOM 2202 C C . GLU B 1 43 ? 28.406 12.695 -11.695 1 65.56 43 GLU B C 1
ATOM 2204 O O . GLU B 1 43 ? 27.719 13.359 -10.922 1 65.56 43 GLU B O 1
ATOM 2209 N N . ILE B 1 44 ? 28.141 11.57 -12.078 1 66.75 44 ILE B N 1
ATOM 2210 C CA . ILE B 1 44 ? 26.859 10.977 -11.703 1 66.75 44 ILE B CA 1
ATOM 2211 C C . ILE B 1 44 ? 26.875 10.633 -10.211 1 66.75 44 ILE B C 1
ATOM 2213 O O . ILE B 1 44 ? 25.875 10.797 -9.523 1 66.75 44 ILE B O 1
ATOM 2217 N N . ILE B 1 45 ? 28.016 10.336 -9.75 1 67.25 45 ILE B N 1
ATOM 2218 C CA . ILE B 1 45 ? 28.156 10.016 -8.336 1 67.25 45 ILE B CA 1
ATOM 2219 C C . ILE B 1 45 ? 27.969 11.273 -7.5 1 67.25 45 ILE B C 1
ATOM 2221 O O . ILE B 1 45 ? 27.266 11.258 -6.484 1 67.25 45 ILE B O 1
ATOM 2225 N N . THR B 1 46 ? 28.594 12.289 -7.977 1 66.06 46 THR B N 1
ATOM 2226 C CA . THR B 1 46 ? 28.438 13.555 -7.266 1 66.06 46 THR B CA 1
ATOM 2227 C C . THR B 1 46 ? 27 14.031 -7.301 1 66.06 46 THR B C 1
ATOM 2229 O O . THR B 1 46 ? 26.469 14.523 -6.297 1 66.06 46 THR B O 1
ATOM 2232 N N . GLU B 1 47 ? 26.406 13.891 -8.391 1 68.56 47 GLU B N 1
ATOM 2233 C CA . GLU B 1 47 ? 25 14.258 -8.508 1 68.56 47 GLU B CA 1
ATOM 2234 C C . GLU B 1 47 ? 24.141 13.445 -7.551 1 68.56 47 GLU B C 1
ATOM 2236 O O . GLU B 1 47 ? 23.25 13.992 -6.895 1 68.56 47 GLU B O 1
ATOM 2241 N N . ASN B 1 48 ? 24.391 12.242 -7.445 1 72.06 48 ASN B N 1
ATOM 2242 C CA . ASN B 1 48 ? 23.672 11.367 -6.535 1 72.06 48 ASN B CA 1
ATOM 2243 C C . ASN B 1 48 ? 23.828 11.805 -5.082 1 72.06 48 ASN B C 1
ATOM 2245 O O . ASN B 1 48 ? 22.859 11.82 -4.316 1 72.06 48 ASN B O 1
ATOM 2249 N N . GLU B 1 49 ? 25.016 12.195 -4.801 1 70.19 49 GLU B N 1
ATOM 2250 C CA . GLU B 1 49 ? 25.281 12.656 -3.441 1 70.19 49 GLU B CA 1
ATOM 2251 C C . GLU B 1 49 ? 24.531 13.953 -3.148 1 70.19 49 GLU B C 1
ATOM 2253 O O . GLU B 1 49 ? 24 14.141 -2.053 1 70.19 49 GLU B O 1
ATOM 2258 N N . GLN B 1 50 ? 24.531 14.797 -4.102 1 66.12 50 GLN B N 1
ATOM 2259 C CA . GLN B 1 50 ? 23.812 16.047 -3.938 1 66.12 50 GLN B CA 1
ATOM 2260 C C . GLN B 1 50 ? 22.312 15.812 -3.793 1 66.12 50 GLN B C 1
ATOM 2262 O O . GLN B 1 50 ? 21.641 16.469 -2.988 1 66.12 50 GLN B O 1
ATOM 2267 N N . LEU B 1 51 ? 21.875 14.875 -4.52 1 68.56 51 LEU B N 1
ATOM 2268 C CA . LEU B 1 51 ? 20.453 14.547 -4.445 1 68.56 51 LEU B CA 1
ATOM 2269 C C . LEU B 1 51 ? 20.109 13.953 -3.084 1 68.56 51 LEU B C 1
ATOM 2271 O O . LEU B 1 51 ? 19.047 14.25 -2.521 1 68.56 51 LEU B O 1
ATOM 2275 N N . LYS B 1 52 ? 20.969 13.258 -2.576 1 72.5 52 LYS B N 1
ATOM 2276 C CA . LYS B 1 52 ? 20.75 12.672 -1.261 1 72.5 52 LYS B CA 1
ATOM 2277 C C . LYS B 1 52 ? 20.719 13.742 -0.173 1 72.5 52 LYS B C 1
ATOM 2279 O O . LYS B 1 52 ? 19.875 13.695 0.725 1 72.5 52 LYS B O 1
ATOM 2284 N N . LYS B 1 53 ? 21.625 14.617 -0.307 1 68.19 53 LYS B N 1
ATOM 2285 C CA . LYS B 1 53 ? 21.656 15.711 0.653 1 68.19 53 LYS B CA 1
ATOM 2286 C C . LYS B 1 53 ? 20.406 16.578 0.55 1 68.19 53 LYS B C 1
ATOM 2288 O O . LYS B 1 53 ? 19.844 16.984 1.566 1 68.19 53 LYS B O 1
ATOM 2293 N N . SER B 1 54 ? 20.078 16.828 -0.648 1 69.56 54 SER B N 1
ATOM 2294 C CA . SER B 1 54 ? 18.844 17.562 -0.869 1 69.56 54 SER B CA 1
ATOM 2295 C C . SER B 1 54 ? 17.656 16.859 -0.25 1 69.56 54 SER B C 1
ATOM 2297 O O . SER B 1 54 ? 16.797 17.484 0.376 1 69.56 54 SER B O 1
ATOM 2299 N N . LYS B 1 55 ? 17.578 15.578 -0.397 1 71.12 55 LYS B N 1
ATOM 2300 C CA . LYS B 1 55 ? 16.5 14.789 0.168 1 71.12 55 LYS B CA 1
ATOM 2301 C C . LYS B 1 55 ? 16.453 14.906 1.688 1 71.12 55 LYS B C 1
ATOM 2303 O O . LYS B 1 55 ? 15.391 15.031 2.283 1 71.12 55 LYS B O 1
ATOM 2308 N N . GLU B 1 56 ? 17.594 14.906 2.256 1 70.31 56 GLU B N 1
ATOM 2309 C CA . GLU B 1 56 ? 17.672 15.047 3.707 1 70.31 56 GLU B CA 1
ATOM 2310 C C . GLU B 1 56 ? 17.172 16.406 4.16 1 70.31 56 GLU B C 1
ATOM 2312 O O . GLU B 1 56 ? 16.453 16.516 5.16 1 70.31 56 GLU B O 1
ATOM 2317 N N . ALA B 1 57 ? 17.641 17.438 3.449 1 64.44 57 ALA B N 1
ATOM 2318 C CA . ALA B 1 57 ? 17.188 18.781 3.773 1 64.44 57 ALA B CA 1
ATOM 2319 C C . ALA B 1 57 ? 15.688 18.922 3.604 1 64.44 57 ALA B C 1
ATOM 2321 O O . ALA B 1 57 ? 15.016 19.562 4.422 1 64.44 57 ALA B O 1
ATOM 2322 N N . MET B 1 58 ? 15.227 18.297 2.562 1 67.75 58 MET B N 1
ATOM 2323 C CA . MET B 1 58 ? 13.789 18.359 2.312 1 67.75 58 MET B CA 1
ATOM 2324 C C . MET B 1 58 ? 13.016 17.609 3.395 1 67.75 58 MET B C 1
ATOM 2326 O O . MET B 1 58 ? 11.953 18.062 3.826 1 67.75 58 MET B O 1
ATOM 2330 N N . GLN B 1 59 ? 13.516 16.547 3.848 1 75.56 59 GLN B N 1
ATOM 2331 C CA . GLN B 1 59 ? 12.891 15.812 4.938 1 75.56 59 GLN B CA 1
ATOM 2332 C C . GLN B 1 59 ? 12.828 16.656 6.207 1 75.56 59 GLN B C 1
ATOM 2334 O O . GLN B 1 59 ? 11.812 16.641 6.91 1 75.56 59 GLN B O 1
ATOM 2339 N N . LYS B 1 60 ? 13.852 17.344 6.48 1 68.25 60 LYS B N 1
ATOM 2340 C CA . LYS B 1 60 ? 13.875 18.234 7.648 1 68.25 60 LYS B CA 1
ATO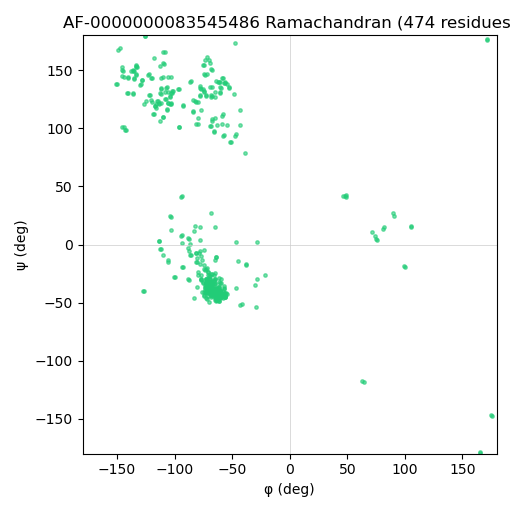M 2341 C C . LYS B 1 60 ? 12.82 19.328 7.527 1 68.25 60 LYS B C 1
ATOM 2343 O O . LYS B 1 60 ? 12.141 19.641 8.5 1 68.25 60 LYS B O 1
ATOM 2348 N N . LYS B 1 61 ? 12.812 19.859 6.324 1 61.53 61 LYS B N 1
ATOM 2349 C CA . LYS B 1 61 ? 11.812 20.891 6.078 1 61.53 61 LYS B CA 1
ATOM 2350 C C . LYS B 1 61 ? 10.398 20.344 6.262 1 61.53 61 LYS B C 1
ATOM 2352 O O . LYS B 1 61 ? 9.539 21 6.852 1 61.53 61 LYS B O 1
ATOM 2357 N N . ILE B 1 62 ? 10.164 19.203 5.789 1 63.31 62 ILE B N 1
ATOM 2358 C CA . ILE B 1 62 ? 8.867 18.547 5.945 1 63.31 62 ILE B CA 1
ATOM 2359 C C . ILE B 1 62 ? 8.555 18.375 7.43 1 63.31 62 ILE B C 1
ATOM 2361 O O . ILE B 1 62 ? 7.453 18.688 7.883 1 63.31 62 ILE B O 1
ATOM 2365 N N . ASP B 1 63 ? 9.484 17.969 8.117 1 66.06 63 ASP B N 1
ATOM 2366 C CA . ASP B 1 63 ? 9.297 17.75 9.547 1 66.06 63 ASP B CA 1
ATOM 2367 C C . ASP B 1 63 ? 8.961 19.047 10.273 1 66.06 63 ASP B C 1
ATOM 2369 O O . ASP B 1 63 ? 8.102 19.078 11.148 1 66.06 63 ASP B O 1
ATOM 2373 N N . GLU B 1 64 ? 9.656 20.078 9.945 1 62.62 64 GLU B N 1
ATOM 2374 C CA . GLU B 1 64 ? 9.43 21.391 10.547 1 62.62 64 GLU B CA 1
ATOM 2375 C C . GLU B 1 64 ? 8.016 21.891 10.25 1 62.62 64 GLU B C 1
ATOM 2377 O O . GLU B 1 64 ? 7.324 22.375 11.148 1 62.62 64 GLU B O 1
ATOM 2382 N N . LEU B 1 65 ? 7.695 21.781 8.984 1 58.34 65 LEU B N 1
ATOM 2383 C CA . LEU B 1 65 ? 6.379 22.266 8.586 1 58.34 65 LEU B CA 1
ATOM 2384 C C . LEU B 1 65 ? 5.273 21.438 9.227 1 58.34 65 LEU B C 1
ATOM 2386 O O . LEU B 1 65 ? 4.223 21.969 9.586 1 58.34 65 LEU B O 1
ATOM 2390 N N . ASP B 1 66 ? 5.492 20.203 9.281 1 68.5 66 ASP B N 1
ATOM 2391 C CA . ASP B 1 66 ? 4.555 19.297 9.961 1 68.5 66 ASP B CA 1
ATOM 2392 C C . ASP B 1 66 ? 4.375 19.703 11.422 1 68.5 66 ASP B C 1
ATOM 2394 O O . ASP B 1 66 ? 3.248 19.75 11.922 1 68.5 66 ASP B O 1
ATOM 2398 N N . THR B 1 67 ? 5.398 19.984 12.117 1 63.94 67 THR B N 1
ATOM 2399 C CA . THR B 1 67 ? 5.352 20.422 13.508 1 63.94 67 THR B CA 1
ATOM 2400 C C . THR B 1 67 ? 4.566 21.719 13.641 1 63.94 67 THR B C 1
ATOM 2402 O O . THR B 1 67 ? 3.734 21.859 14.539 1 63.94 67 THR B O 1
ATOM 2405 N N . LYS B 1 68 ? 4.82 22.625 12.781 1 58.69 68 LYS B N 1
ATOM 2406 C CA . LYS B 1 68 ? 4.121 23.906 12.789 1 58.69 68 LYS B CA 1
ATOM 2407 C C . LYS B 1 68 ? 2.621 23.719 12.586 1 58.69 68 LYS B C 1
ATOM 2409 O O . LYS B 1 68 ? 1.811 24.344 13.281 1 58.69 68 LYS B O 1
ATOM 2414 N N . THR B 1 69 ? 2.273 22.922 11.57 1 63.72 69 THR B N 1
ATOM 2415 C CA . THR B 1 69 ? 0.868 22.641 11.297 1 63.72 69 THR B CA 1
ATOM 2416 C C . THR B 1 69 ? 0.179 22.062 12.523 1 63.72 69 THR B C 1
ATOM 2418 O O . THR B 1 69 ? -0.935 22.469 12.867 1 63.72 69 THR B O 1
ATOM 2421 N N . LYS B 1 70 ? 0.845 21.172 13.148 1 68.12 70 LYS B N 1
ATOM 2422 C CA . LYS B 1 70 ? 0.284 20.547 14.344 1 68.12 70 LYS B CA 1
ATOM 2423 C C . LYS B 1 70 ? 0.071 21.578 15.453 1 68.12 70 LYS B C 1
ATOM 2425 O O . LYS B 1 70 ? -0.914 21.5 16.188 1 68.12 70 LYS B O 1
ATOM 2430 N N . GLU B 1 71 ? 0.941 22.453 15.609 1 65.12 71 GLU B N 1
ATOM 2431 C CA . GLU B 1 71 ? 0.809 23.516 16.609 1 65.12 71 GLU B CA 1
ATOM 2432 C C . GLU B 1 71 ? -0.417 24.375 16.328 1 65.12 71 GLU B C 1
ATOM 2434 O O . GLU B 1 71 ? -1.156 24.734 17.25 1 65.12 71 GLU B O 1
ATOM 2439 N N . TYR B 1 72 ? -0.569 24.719 15.109 1 61.59 72 TYR B N 1
ATOM 2440 C CA . TYR B 1 72 ? -1.722 25.531 14.742 1 61.59 72 TYR B CA 1
ATOM 2441 C C . TYR B 1 72 ? -3.021 24.766 14.961 1 61.59 72 TYR B C 1
ATOM 2443 O O . TYR B 1 72 ? -4.02 25.344 15.406 1 61.59 72 TYR B O 1
ATOM 2451 N N . GLU B 1 73 ? -2.9 23.547 14.539 1 66.56 73 GLU B N 1
ATOM 2452 C CA . GLU B 1 73 ? -4.07 22.703 14.758 1 66.56 73 GLU B CA 1
ATOM 2453 C C . GLU B 1 73 ? -4.398 22.594 16.25 1 66.56 73 GLU B C 1
ATOM 2455 O O . GLU B 1 73 ? -5.57 22.641 16.625 1 66.56 73 GLU B O 1
ATOM 2460 N N . ASN B 1 74 ? -3.418 22.375 17.047 1 65.75 74 ASN B N 1
ATOM 2461 C CA . ASN B 1 74 ? -3.605 22.328 18.484 1 65.75 74 ASN B CA 1
ATOM 2462 C C . ASN B 1 74 ? -4.172 23.641 19.031 1 65.75 74 ASN B C 1
ATOM 2464 O O . ASN B 1 74 ? -5 23.625 19.938 1 65.75 74 ASN B O 1
ATOM 2468 N N . ALA B 1 75 ? -3.715 24.703 18.562 1 62.88 75 ALA B N 1
ATOM 2469 C CA . ALA B 1 75 ? -4.223 26 18.969 1 62.88 75 ALA B CA 1
ATOM 2470 C C . ALA B 1 75 ? -5.688 26.172 18.578 1 62.88 75 ALA B C 1
ATOM 2472 O O . ALA B 1 75 ? -6.473 26.766 19.312 1 62.88 75 ALA B O 1
ATOM 2473 N N . ALA B 1 76 ? -5.906 25.688 17.391 1 62.78 76 ALA B N 1
ATOM 2474 C CA . ALA B 1 76 ? -7.285 25.75 16.922 1 62.78 76 ALA B CA 1
ATOM 2475 C C . ALA B 1 76 ? -8.203 24.875 17.75 1 62.78 76 ALA B C 1
ATOM 2477 O O . ALA B 1 76 ? -9.383 25.172 17.922 1 62.78 76 ALA B O 1
ATOM 2478 N N . LYS B 1 77 ? -7.625 23.766 18.266 1 63.47 77 LYS B N 1
ATOM 2479 C CA . LYS B 1 77 ? -8.336 22.844 19.141 1 63.47 77 LYS B CA 1
ATOM 2480 C C . LYS B 1 77 ? -8.875 23.562 20.375 1 63.47 77 LYS B C 1
ATOM 2482 O O . LYS B 1 77 ? -9.969 23.266 20.844 1 63.47 77 LYS B O 1
ATOM 2487 N N . GLY B 1 78 ? -8.055 24.422 20.984 1 59.78 78 GLY B N 1
ATOM 2488 C CA . GLY B 1 78 ? -8.336 25.094 22.25 1 59.78 78 GLY B CA 1
ATOM 2489 C C . GLY B 1 78 ? -9.352 26.203 22.125 1 59.78 78 GLY B C 1
ATOM 2490 O O . GLY B 1 78 ? -9.797 26.766 23.125 1 59.78 78 GLY B O 1
ATOM 2491 N N . ARG B 1 79 ? -9.773 26.5 20.953 1 59.47 79 ARG B N 1
ATOM 2492 C CA 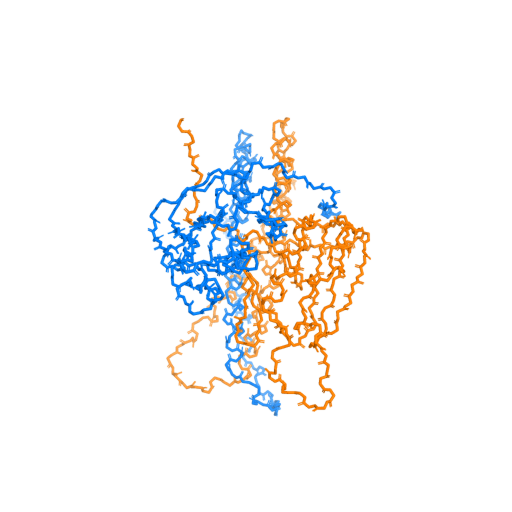. ARG B 1 79 ? -10.656 27.656 20.859 1 59.47 79 ARG B CA 1
ATOM 2493 C C . ARG B 1 79 ? -12.102 27.266 21.172 1 59.47 79 ARG B C 1
ATOM 2495 O O . ARG B 1 79 ? -12.82 28.016 21.844 1 59.47 79 ARG B O 1
ATOM 2502 N N . ASP B 1 80 ? -12.531 26.156 20.578 1 63.69 80 ASP B N 1
ATOM 2503 C CA . ASP B 1 80 ? -13.852 25.641 20.922 1 63.69 80 ASP B CA 1
ATOM 2504 C C . ASP B 1 80 ? -13.867 24.109 20.891 1 63.69 80 ASP B C 1
ATOM 2506 O O . ASP B 1 80 ? -12.938 23.484 20.375 1 63.69 80 ASP B O 1
ATOM 2510 N N . GLU B 1 81 ? -14.758 23.516 21.688 1 62.03 81 GLU B N 1
ATOM 2511 C CA . GLU B 1 81 ? -14.945 22.078 21.812 1 62.03 81 GLU B CA 1
ATOM 2512 C C . GLU B 1 81 ? -15.008 21.406 20.453 1 62.03 81 GLU B C 1
ATOM 2514 O O . GLU B 1 81 ? -14.461 20.312 20.266 1 62.03 81 GLU B O 1
ATOM 2519 N N . GLN B 1 82 ? -15.617 22.031 19.484 1 61.97 82 GLN B N 1
ATOM 2520 C CA . GLN B 1 82 ? -15.781 21.484 18.156 1 61.97 82 GLN B CA 1
ATOM 2521 C C . GLN B 1 82 ? -14.43 21.344 17.453 1 61.97 82 GLN B C 1
ATOM 2523 O O . GLN B 1 82 ? -14.172 20.344 16.781 1 61.97 82 GLN B O 1
ATOM 2528 N N . SER B 1 83 ? -13.633 22.328 17.609 1 69.88 83 SER B N 1
ATOM 2529 C CA . SER B 1 83 ? -12.305 22.297 16.984 1 69.88 83 SER B CA 1
ATOM 2530 C C . SER B 1 83 ? -11.445 21.188 17.594 1 69.88 83 SER B C 1
ATOM 2532 O O . SER B 1 83 ? -10.648 20.562 16.891 1 69.88 83 SER B O 1
ATOM 2534 N N . GLY B 1 84 ? -11.719 20.922 18.859 1 69.31 84 GLY B N 1
ATOM 2535 C CA . GLY B 1 84 ? -11 19.844 19.516 1 69.31 84 GLY B CA 1
ATOM 2536 C C . GLY B 1 84 ? -11.352 18.469 18.969 1 69.31 84 GLY B C 1
ATOM 2537 O O . GLY B 1 84 ? -10.469 17.641 18.766 1 69.31 84 GLY B O 1
ATOM 2538 N N . LEU B 1 85 ? -12.617 18.281 18.688 1 66.56 85 LEU B N 1
ATOM 2539 C CA . LEU B 1 85 ? -13.086 17.016 18.141 1 66.56 85 LEU B CA 1
ATOM 2540 C C . LEU B 1 85 ? -12.57 16.812 16.719 1 66.56 85 LEU B C 1
ATOM 2542 O O . LEU B 1 85 ? -12.156 15.703 16.359 1 66.56 85 LEU B O 1
ATOM 2546 N N . LEU B 1 86 ? -12.648 17.891 15.984 1 69.94 86 LEU B N 1
ATOM 2547 C CA . LEU B 1 86 ? -12.141 17.812 14.625 1 69.94 86 LEU B CA 1
ATOM 2548 C C . LEU B 1 86 ? -10.656 17.484 14.609 1 69.94 86 LEU B C 1
ATOM 2550 O O . LEU B 1 86 ? -10.195 16.688 13.789 1 69.94 86 LEU B O 1
ATOM 2554 N N . TYR B 1 87 ? -9.938 18.031 15.523 1 74.25 87 TYR B N 1
ATOM 2555 C CA . TYR B 1 87 ? -8.508 17.781 15.609 1 74.25 87 TYR B CA 1
ATOM 2556 C C . TYR B 1 87 ? -8.227 16.328 15.992 1 74.25 87 TYR B C 1
ATOM 2558 O O . TYR B 1 87 ? -7.328 15.703 15.422 1 74.25 87 TYR B O 1
ATOM 2566 N N . LYS B 1 88 ? -8.961 15.797 16.906 1 70.62 88 LYS B N 1
ATOM 2567 C CA . LYS B 1 88 ? -8.797 14.406 17.312 1 70.62 88 LYS B CA 1
ATOM 2568 C C . LYS B 1 88 ? -9.062 13.461 16.141 1 70.62 88 LYS B C 1
ATOM 2570 O O . LYS B 1 88 ? -8.312 12.5 15.93 1 70.62 88 LYS B O 1
ATOM 2575 N N . GLU B 1 89 ? -10.031 13.742 15.414 1 70.38 89 GLU B N 1
ATOM 2576 C CA . GLU B 1 89 ? -10.359 12.93 14.242 1 70.38 89 GLU B CA 1
ATOM 2577 C C . GLU B 1 89 ? -9.266 13.016 13.18 1 70.38 89 GLU B C 1
ATOM 2579 O O . GLU B 1 89 ? -8.914 12.016 12.562 1 70.38 89 GLU B O 1
ATOM 2584 N N . LEU B 1 90 ? -8.758 14.227 13.016 1 76.88 90 LEU B N 1
ATOM 2585 C CA . LEU B 1 90 ? -7.684 14.43 12.047 1 76.88 90 LEU B CA 1
ATOM 2586 C C . LEU B 1 90 ? -6.438 13.656 12.453 1 76.88 90 LEU B C 1
ATOM 2588 O O . LEU B 1 90 ? -5.797 13.016 11.617 1 76.88 90 LEU B O 1
ATOM 2592 N N . GLU B 1 91 ? -6.168 13.617 13.703 1 73.38 91 GLU B N 1
ATOM 2593 C CA . GLU B 1 91 ? -5.008 12.883 14.195 1 73.38 91 GLU B CA 1
ATOM 2594 C C . GLU B 1 91 ? -5.16 11.383 13.961 1 73.38 91 GLU B C 1
ATOM 2596 O O . GLU B 1 91 ? -4.211 10.719 13.547 1 73.38 91 GLU B O 1
ATOM 2601 N N . GLU B 1 92 ? -6.281 10.914 14.141 1 70.62 92 GLU B N 1
ATOM 2602 C CA . GLU B 1 92 ? -6.551 9.492 13.93 1 70.62 92 GLU B CA 1
ATOM 2603 C C . GLU B 1 92 ? -6.438 9.117 12.453 1 70.62 92 GLU B C 1
ATOM 2605 O O . GLU B 1 92 ? -5.852 8.086 12.117 1 70.62 92 GLU B O 1
ATOM 2610 N N . THR B 1 93 ? -6.961 9.992 11.641 1 74.88 93 THR B N 1
ATOM 2611 C CA . THR B 1 93 ? -6.918 9.711 10.211 1 74.88 93 THR B CA 1
ATOM 2612 C C . THR B 1 93 ? -5.488 9.805 9.688 1 74.88 93 THR B C 1
ATOM 2614 O O . THR B 1 93 ? -5.105 9.07 8.773 1 74.88 93 THR B O 1
ATOM 2617 N N . ARG B 1 94 ? -4.668 10.656 10.328 1 80.75 94 ARG B N 1
ATOM 2618 C CA . ARG B 1 94 ? -3.277 10.812 9.914 1 80.75 94 ARG B CA 1
ATOM 2619 C C . ARG B 1 94 ? -2.469 9.555 10.211 1 80.75 94 ARG B C 1
ATOM 2621 O O . ARG B 1 94 ? -1.553 9.211 9.469 1 80.75 94 ARG B O 1
ATOM 2628 N N . ILE B 1 95 ? -2.807 8.875 11.234 1 76.31 95 ILE B N 1
ATOM 2629 C CA . ILE B 1 95 ? -2.168 7.594 11.539 1 76.31 95 ILE B CA 1
ATOM 2630 C C . ILE B 1 95 ? -2.48 6.586 10.43 1 76.31 95 ILE B C 1
ATOM 2632 O O . ILE B 1 95 ? -1.582 5.906 9.938 1 76.31 95 ILE B O 1
ATOM 2636 N N . LEU B 1 96 ? -3.662 6.641 9.961 1 77.62 96 LEU B N 1
ATOM 2637 C CA . LEU B 1 96 ? -4.129 5.676 8.977 1 77.62 96 LEU B CA 1
ATOM 2638 C C . LEU B 1 96 ? -3.479 5.934 7.617 1 77.62 96 LEU B C 1
ATOM 2640 O O . LEU B 1 96 ? -3.203 4.992 6.871 1 77.62 96 LEU B O 1
ATOM 2644 N N . THR B 1 97 ? -3.227 7.188 7.363 1 84.12 97 THR B N 1
ATOM 2645 C CA . THR B 1 97 ? -2.668 7.539 6.062 1 84.12 97 THR B CA 1
ATOM 2646 C C . THR B 1 97 ? -1.144 7.453 6.09 1 84.12 97 THR B C 1
ATOM 2648 O O . THR B 1 97 ? -0.488 7.633 5.062 1 84.12 97 THR B O 1
ATOM 2651 N N . GLY B 1 98 ? -0.634 7.195 7.277 1 88 98 GLY B N 1
ATOM 2652 C CA . GLY B 1 98 ? 0.812 7.141 7.422 1 88 98 GLY B CA 1
ATOM 2653 C C . GLY B 1 98 ? 1.446 8.508 7.57 1 88 98 GLY B C 1
ATOM 2654 O O . GLY B 1 98 ? 2.658 8.664 7.398 1 88 98 GLY B O 1
ATOM 2655 N N . GLY B 1 99 ? 0.655 9.531 7.852 1 83.5 99 GLY B N 1
ATOM 2656 C CA . GLY B 1 99 ? 1.15 10.898 7.961 1 83.5 99 GLY B CA 1
ATOM 2657 C C . GLY B 1 99 ? 1.837 11.172 9.281 1 83.5 99 GLY B C 1
ATOM 2658 O O . GLY B 1 99 ? 2.408 12.25 9.477 1 83.5 99 GLY B O 1
ATOM 2659 N N . THR B 1 100 ? 1.75 10.227 10.141 1 83.44 100 THR B N 1
ATOM 2660 C CA . THR B 1 100 ? 2.365 10.359 11.453 1 83.44 100 THR B CA 1
ATOM 2661 C C . THR B 1 100 ? 3.23 9.141 11.773 1 83.44 100 THR B C 1
ATOM 2663 O O . THR B 1 100 ? 2.867 8.008 11.438 1 83.44 100 THR B O 1
ATOM 2666 N N . GLU B 1 101 ? 4.426 9.477 12.367 1 90.38 101 GLU B N 1
ATOM 2667 C CA . GLU B 1 101 ? 5.227 8.375 12.891 1 90.38 101 GLU B CA 1
ATOM 2668 C C . GLU B 1 101 ? 4.5 7.66 14.031 1 90.38 101 GLU B C 1
ATOM 2670 O O . GLU B 1 101 ? 3.861 8.305 14.867 1 90.38 101 GLU B O 1
ATOM 2675 N N . VAL B 1 102 ? 4.633 6.332 14.047 1 92.5 102 VAL B N 1
ATOM 2676 C CA . VAL B 1 102 ? 3.881 5.57 15.039 1 92.5 102 VAL B CA 1
ATOM 2677 C C . VAL B 1 102 ? 4.793 4.539 15.703 1 92.5 102 VAL B C 1
ATOM 2679 O O . VAL B 1 102 ? 5.832 4.176 15.148 1 92.5 102 VAL B O 1
ATOM 2682 N N . GLU B 1 103 ? 4.441 4.195 16.906 1 95.75 103 GLU B N 1
ATOM 2683 C CA . GLU B 1 103 ? 5.098 3.117 17.641 1 95.75 103 GLU B CA 1
ATOM 2684 C C . GLU B 1 103 ? 4.078 2.18 18.266 1 95.75 103 GLU B C 1
ATOM 2686 O O . GLU B 1 103 ? 2.93 2.566 18.5 1 95.75 103 GLU B O 1
ATOM 2691 N N . GLY B 1 104 ? 4.465 0.929 18.469 1 95.5 104 GLY B N 1
ATOM 2692 C CA . GLY B 1 104 ? 3.607 -0.076 19.078 1 95.5 104 GLY B CA 1
ATOM 2693 C C . GLY B 1 104 ? 4.191 -1.475 19.016 1 95.5 104 GLY B C 1
ATOM 2694 O O . GLY B 1 104 ? 5.281 -1.675 18.484 1 95.5 104 GLY B O 1
ATOM 2695 N N . GLU B 1 105 ? 3.461 -2.363 19.641 1 97.56 105 GLU B N 1
ATOM 2696 C CA . GLU B 1 105 ? 3.926 -3.746 19.562 1 97.56 105 GLU B CA 1
ATOM 2697 C C . GLU B 1 105 ? 3.816 -4.293 18.141 1 97.56 105 GLU B C 1
ATOM 2699 O O . GLU B 1 105 ? 2.984 -3.836 17.359 1 97.56 105 GLU B O 1
ATOM 2704 N N . GLY B 1 106 ? 4.652 -5.137 17.859 1 98.19 106 GLY B N 1
ATOM 2705 C CA . GLY B 1 106 ? 4.637 -5.711 16.516 1 98.19 106 GLY B CA 1
ATOM 2706 C C . GLY B 1 106 ? 5.785 -6.664 16.266 1 98.19 106 GLY B C 1
ATOM 2707 O O . GLY B 1 106 ? 6.133 -7.473 17.125 1 98.19 106 GLY B O 1
ATOM 2708 N N . MET B 1 107 ? 6.195 -6.648 15.031 1 97.69 107 MET B N 1
ATOM 2709 C CA . MET B 1 107 ? 7.238 -7.594 14.648 1 97.69 107 MET B CA 1
ATOM 2710 C C . MET B 1 107 ? 8.18 -6.98 13.617 1 97.69 107 MET B C 1
ATOM 2712 O O . MET B 1 107 ? 7.789 -6.078 12.875 1 97.69 107 MET B O 1
ATOM 2716 N N . LEU B 1 108 ? 9.398 -7.438 13.688 1 98.38 108 LEU B N 1
ATOM 2717 C CA . LEU B 1 108 ? 10.422 -7.137 12.695 1 98.38 108 LEU B CA 1
ATOM 2718 C C . LEU B 1 108 ? 10.812 -8.391 11.914 1 98.38 108 LEU B C 1
ATOM 2720 O O . LEU B 1 108 ? 11.023 -9.453 12.5 1 98.38 108 LEU B O 1
ATOM 2724 N N . ILE B 1 109 ? 10.828 -8.312 10.609 1 98.44 109 ILE B N 1
ATOM 2725 C CA . ILE B 1 109 ? 11.25 -9.398 9.734 1 98.44 109 ILE B CA 1
ATOM 2726 C C . ILE B 1 109 ? 12.508 -8.984 8.969 1 98.44 109 ILE B C 1
ATOM 2728 O O . ILE B 1 109 ? 12.516 -7.969 8.273 1 98.44 109 ILE B O 1
ATOM 2732 N N . TYR B 1 110 ? 13.539 -9.781 9.125 1 98.12 110 TYR B N 1
ATOM 2733 C CA . TYR B 1 110 ? 14.805 -9.539 8.438 1 98.12 110 TYR B CA 1
ATOM 2734 C C . TYR B 1 110 ? 14.992 -10.523 7.289 1 98.12 110 TYR B C 1
ATOM 2736 O O . TYR B 1 110 ? 14.984 -11.734 7.492 1 98.12 110 TYR B O 1
ATOM 2744 N N . ILE B 1 111 ? 15.141 -9.969 6.109 1 97.5 111 ILE B N 1
ATOM 2745 C CA . ILE B 1 111 ? 15.398 -10.75 4.902 1 97.5 111 ILE B CA 1
ATOM 2746 C C . ILE B 1 111 ? 16.828 -10.508 4.43 1 97.5 111 ILE B C 1
ATOM 2748 O O . ILE B 1 111 ? 17.141 -9.445 3.889 1 97.5 111 ILE B O 1
ATOM 2752 N N . THR B 1 112 ? 17.672 -11.508 4.574 1 96.06 112 THR B N 1
ATOM 2753 C CA . THR B 1 112 ? 19.078 -11.344 4.289 1 96.06 112 THR B CA 1
ATOM 2754 C C . THR B 1 112 ? 19.516 -12.273 3.154 1 96.06 112 THR B C 1
ATOM 2756 O O . THR B 1 112 ? 19.531 -13.492 3.314 1 96.06 112 THR B O 1
ATOM 2759 N N . PRO B 1 113 ? 19.859 -11.625 2.012 1 93.12 113 PRO B N 1
ATOM 2760 C CA . PRO B 1 113 ? 20.328 -12.469 0.916 1 93.12 113 PRO B CA 1
ATOM 2761 C C . PRO B 1 113 ? 21.469 -13.391 1.336 1 93.12 113 PRO B C 1
ATOM 2763 O O . PRO B 1 113 ? 22.359 -12.977 2.088 1 93.12 113 PRO B O 1
ATOM 2766 N N . LYS B 1 114 ? 21.297 -14.688 0.869 1 89.5 114 LYS B N 1
ATOM 2767 C CA . LYS B 1 114 ? 22.344 -15.664 1.162 1 89.5 114 LYS B CA 1
ATOM 2768 C C . LYS B 1 114 ? 23.578 -15.422 0.295 1 89.5 114 LYS B C 1
ATOM 2770 O O . LYS B 1 114 ? 23.469 -15 -0.856 1 89.5 114 LYS B O 1
ATOM 2775 N N . SER B 1 115 ? 24.75 -15.398 0.893 1 76.06 115 SER B N 1
ATOM 2776 C CA . SER B 1 115 ? 26 -15.258 0.166 1 76.06 115 SER B CA 1
ATOM 2777 C C . SER B 1 115 ? 26.297 -16.484 -0.679 1 76.06 115 SER B C 1
ATOM 2779 O O . SER B 1 115 ? 25.969 -17.609 -0.287 1 76.06 115 SER B O 1
ATOM 2781 N N . ASP B 1 116 ? 26.078 -16.484 -1.979 1 60.59 116 ASP B N 1
ATOM 2782 C CA . ASP B 1 116 ? 26.5 -17.656 -2.744 1 60.59 116 ASP B CA 1
ATOM 2783 C C . ASP B 1 116 ? 27.953 -18.016 -2.449 1 60.59 116 ASP B C 1
ATOM 2785 O O . ASP B 1 116 ? 28.859 -17.219 -2.723 1 60.59 116 ASP B O 1
ATOM 2789 N N . VAL B 1 117 ? 28.234 -18.781 -1.49 1 51.88 117 VAL B N 1
ATOM 2790 C CA . VAL B 1 117 ? 29.594 -19.281 -1.299 1 51.88 117 VAL B CA 1
ATOM 2791 C C . VAL B 1 117 ? 30.203 -19.672 -2.646 1 51.88 117 VAL B C 1
ATOM 2793 O O . VAL B 1 117 ? 31.406 -19.578 -2.84 1 51.88 117 VAL B O 1
ATOM 2796 N N . PHE B 1 118 ? 29.469 -20.484 -3.4 1 49.69 118 PHE B N 1
ATOM 2797 C CA . PHE B 1 118 ? 30.125 -21.062 -4.57 1 49.69 118 PHE B CA 1
ATOM 2798 C C . PHE B 1 118 ? 29.844 -20.219 -5.812 1 49.69 118 PHE B C 1
ATOM 2800 O O . PHE B 1 118 ? 29.641 -20.766 -6.902 1 49.69 118 PHE B O 1
ATOM 2807 N N . GLY B 1 119 ? 29.859 -18.875 -5.766 1 50.59 119 GLY B N 1
ATOM 2808 C CA . GLY B 1 119 ? 29.953 -18.062 -6.965 1 50.59 119 GLY B CA 1
ATOM 2809 C C . GLY B 1 119 ? 28.594 -17.719 -7.551 1 50.59 119 GLY B C 1
ATOM 2810 O O . GLY B 1 119 ? 28.438 -17.641 -8.773 1 50.59 119 GLY B O 1
ATOM 2811 N N . SER B 1 120 ? 27.641 -17.672 -6.852 1 51.19 120 SER B N 1
ATOM 2812 C CA . SER B 1 120 ? 26.359 -17.359 -7.445 1 51.19 120 SER B CA 1
ATOM 2813 C C . SER B 1 120 ? 26.406 -16.016 -8.18 1 51.19 120 SER B C 1
ATOM 2815 O O . SER B 1 120 ? 27.266 -15.188 -7.906 1 51.19 120 SER B O 1
ATOM 2817 N N . ASN B 1 121 ? 25.766 -15.914 -9.375 1 56.56 121 ASN B N 1
ATOM 2818 C CA . ASN B 1 121 ? 25.656 -14.797 -10.305 1 56.56 121 ASN B CA 1
ATOM 2819 C C . ASN B 1 121 ? 25.281 -13.508 -9.578 1 56.56 121 ASN B C 1
ATOM 2821 O O . ASN B 1 121 ? 24.188 -13.398 -9.023 1 56.56 121 ASN B O 1
ATOM 2825 N N . PRO B 1 122 ? 26.359 -12.773 -9.234 1 56.53 122 PRO B N 1
ATOM 2826 C CA . PRO B 1 122 ? 26.125 -11.484 -8.57 1 56.53 122 PRO B CA 1
ATOM 2827 C C . PRO B 1 122 ? 24.906 -10.75 -9.133 1 56.53 122 PRO B C 1
ATOM 2829 O O . PRO B 1 122 ? 24.375 -9.852 -8.477 1 56.53 122 PRO B O 1
ATOM 2832 N N . GLU B 1 123 ? 24.531 -11.219 -10.281 1 60.34 123 GLU B N 1
ATOM 2833 C CA . GLU B 1 123 ? 23.438 -10.516 -10.938 1 60.34 123 GLU B CA 1
ATOM 2834 C C . GLU B 1 123 ? 22.094 -11.164 -10.617 1 60.34 123 GLU B C 1
ATOM 2836 O O . GLU B 1 123 ? 21.031 -10.656 -11.016 1 60.34 123 GLU B O 1
ATOM 2841 N N . ALA B 1 124 ? 22.297 -12.109 -9.68 1 71.81 124 ALA B N 1
ATOM 2842 C CA . ALA B 1 124 ? 21.047 -12.805 -9.445 1 71.81 124 ALA B CA 1
ATOM 2843 C C . ALA B 1 124 ? 20.125 -12 -8.523 1 71.81 124 ALA B C 1
ATOM 2845 O O . ALA B 1 124 ? 20.594 -11.438 -7.531 1 71.81 124 ALA B O 1
ATOM 2846 N N . GLN B 1 125 ? 18.953 -11.703 -8.969 1 76.19 125 GLN B N 1
ATOM 2847 C CA . GLN B 1 125 ? 17.938 -11.055 -8.148 1 76.19 125 GLN B CA 1
ATOM 2848 C C . GLN B 1 125 ? 17.453 -11.977 -7.035 1 76.19 125 GLN B C 1
ATOM 2850 O O . GLN B 1 125 ? 16.672 -12.891 -7.285 1 76.19 125 GLN B O 1
ATOM 2855 N N . LEU B 1 126 ? 17.875 -11.695 -5.777 1 85 126 LEU B N 1
ATOM 2856 C CA . LEU B 1 126 ? 17.656 -12.578 -4.641 1 85 126 LEU B CA 1
ATOM 2857 C C . LEU B 1 126 ? 16.297 -12.289 -3.984 1 85 126 LEU B C 1
ATOM 2859 O O . LEU B 1 126 ? 15.727 -13.164 -3.328 1 85 126 LEU B O 1
ATOM 2863 N N . ILE B 1 127 ? 15.883 -11.094 -4.051 1 94 127 ILE B N 1
ATOM 2864 C CA . ILE B 1 127 ? 14.586 -10.672 -3.535 1 94 127 ILE B CA 1
ATOM 2865 C C . ILE B 1 127 ? 13.758 -10.062 -4.66 1 94 127 ILE B C 1
ATOM 2867 O O . ILE B 1 127 ? 14.234 -9.195 -5.398 1 94 127 ILE B O 1
ATOM 2871 N N . ASN B 1 128 ? 12.523 -10.547 -4.816 1 93.69 128 ASN B N 1
ATOM 2872 C CA . ASN B 1 128 ? 11.625 -10.023 -5.84 1 93.69 128 ASN B CA 1
ATOM 2873 C C . ASN B 1 128 ? 10.484 -9.219 -5.223 1 93.69 128 ASN B C 1
ATOM 2875 O O . ASN B 1 128 ? 10.117 -9.445 -4.07 1 93.69 128 ASN B O 1
ATOM 2879 N N . ASP B 1 129 ? 9.93 -8.297 -6.043 1 95.5 129 ASP B N 1
ATOM 2880 C CA . ASP B 1 129 ? 8.797 -7.496 -5.602 1 95.5 129 ASP B CA 1
ATOM 2881 C C . ASP B 1 129 ? 7.652 -8.383 -5.113 1 95.5 129 ASP B C 1
ATOM 2883 O O . ASP B 1 129 ? 7.094 -8.148 -4.043 1 95.5 129 ASP B O 1
ATOM 2887 N N . ALA B 1 130 ? 7.426 -9.43 -5.859 1 94.38 130 ALA B N 1
ATOM 2888 C CA . ALA B 1 130 ? 6.305 -10.312 -5.551 1 94.38 130 ALA B CA 1
ATOM 2889 C C . ALA B 1 130 ? 6.441 -10.906 -4.148 1 94.38 130 ALA B C 1
ATOM 2891 O O . ALA B 1 130 ? 5.445 -11.125 -3.463 1 94.38 130 ALA B O 1
ATOM 2892 N N . ASP B 1 131 ? 7.676 -11.148 -3.723 1 96 131 ASP B N 1
ATOM 2893 C CA . ASP B 1 131 ? 7.914 -11.664 -2.381 1 96 131 ASP B CA 1
ATOM 2894 C C . ASP B 1 131 ? 7.461 -10.672 -1.315 1 96 131 ASP B C 1
ATOM 2896 O O . ASP B 1 131 ? 6.75 -11.039 -0.378 1 96 131 ASP B O 1
ATOM 2900 N N . LEU B 1 132 ? 7.863 -9.508 -1.51 1 97.88 132 LEU B N 1
ATOM 2901 C CA . LEU B 1 132 ? 7.551 -8.461 -0.541 1 97.88 132 LEU B CA 1
ATOM 2902 C C . LEU B 1 132 ? 6.059 -8.148 -0.534 1 97.88 132 LEU B C 1
ATOM 2904 O O . LEU B 1 132 ? 5.461 -7.973 0.531 1 97.88 132 LEU B O 1
ATOM 2908 N N . VAL B 1 133 ? 5.48 -8.109 -1.734 1 97.75 133 VAL B N 1
ATOM 2909 C CA . VAL B 1 133 ? 4.047 -7.867 -1.86 1 97.75 133 VAL B CA 1
ATOM 2910 C C . VAL B 1 133 ? 3.273 -8.945 -1.103 1 97.75 133 VAL B C 1
ATOM 2912 O O . VAL B 1 133 ? 2.316 -8.641 -0.387 1 97.75 133 VAL B O 1
ATOM 2915 N N . HIS B 1 134 ? 3.688 -10.133 -1.26 1 96.94 134 HIS B N 1
ATOM 2916 C CA . HIS B 1 134 ? 3.027 -11.25 -0.597 1 96.94 134 HIS B CA 1
ATOM 2917 C C . HIS B 1 134 ? 3.127 -11.133 0.919 1 96.94 134 HIS B C 1
ATOM 2919 O O . HIS B 1 134 ? 2.127 -11.281 1.625 1 96.94 134 HIS B O 1
ATOM 2925 N N . ILE B 1 135 ? 4.285 -10.867 1.438 1 97.81 135 ILE B N 1
ATOM 2926 C CA . ILE B 1 135 ? 4.5 -10.766 2.879 1 97.81 135 ILE B CA 1
ATOM 2927 C C . ILE B 1 135 ? 3.66 -9.625 3.445 1 97.81 135 ILE B C 1
ATOM 2929 O O . ILE B 1 135 ? 3.02 -9.773 4.488 1 97.81 135 ILE B O 1
ATOM 2933 N N . VAL B 1 136 ? 3.648 -8.484 2.744 1 98.19 136 VAL B N 1
ATOM 2934 C CA . VAL B 1 136 ? 2.869 -7.332 3.184 1 98.19 136 VAL B CA 1
ATOM 2935 C C . VAL B 1 136 ? 1.388 -7.699 3.234 1 98.19 136 VAL B C 1
ATOM 2937 O O . VAL B 1 136 ? 0.689 -7.359 4.191 1 98.19 136 VAL B O 1
ATOM 2940 N N . ASN B 1 137 ? 0.904 -8.367 2.23 1 97.38 137 ASN B N 1
ATOM 2941 C CA . ASN B 1 137 ? -0.487 -8.805 2.203 1 97.38 137 ASN B CA 1
ATOM 2942 C C . ASN B 1 137 ? -0.813 -9.711 3.389 1 97.38 137 ASN B C 1
ATOM 2944 O O . ASN B 1 137 ? -1.873 -9.578 4.004 1 97.38 137 ASN B O 1
ATOM 2948 N N . GLU B 1 138 ? 0.079 -10.648 3.703 1 96.88 138 GLU B N 1
ATOM 2949 C CA . GLU B 1 138 ? -0.124 -11.547 4.836 1 96.88 138 GLU B CA 1
ATOM 2950 C C . GLU B 1 138 ? -0.198 -10.773 6.148 1 96.88 138 GLU B C 1
ATOM 2952 O O . GLU B 1 138 ? -1.036 -11.07 7.004 1 96.88 138 GLU B O 1
ATOM 2957 N N . LEU B 1 139 ? 0.672 -9.828 6.305 1 97.56 139 LEU B N 1
ATOM 2958 C CA . LEU B 1 139 ? 0.689 -9.008 7.512 1 97.56 139 LEU B CA 1
ATOM 2959 C C . LEU B 1 139 ? -0.594 -8.195 7.633 1 97.56 139 LEU B C 1
ATOM 2961 O O . LEU B 1 139 ? -1.167 -8.086 8.719 1 97.56 139 LEU B O 1
ATOM 2965 N N . ASN B 1 140 ? -1.016 -7.637 6.504 1 95.69 140 ASN B N 1
ATOM 2966 C CA . ASN B 1 140 ? -2.277 -6.906 6.508 1 95.69 140 ASN B CA 1
ATOM 2967 C C . ASN B 1 140 ? -3.449 -7.809 6.887 1 95.69 140 ASN B C 1
ATOM 2969 O O . ASN B 1 140 ? -4.281 -7.438 7.715 1 95.69 140 ASN B O 1
ATOM 2973 N N . ALA B 1 141 ? -3.475 -8.938 6.27 1 93.25 141 ALA B N 1
ATOM 2974 C CA . ALA B 1 141 ? -4.535 -9.898 6.562 1 93.25 141 ALA B CA 1
ATOM 2975 C C . ALA B 1 141 ? -4.516 -10.305 8.031 1 93.25 141 ALA B C 1
ATOM 2977 O O . ALA B 1 141 ? -5.555 -10.625 8.609 1 93.25 141 ALA B O 1
ATOM 2978 N N . ALA B 1 142 ? -3.346 -10.281 8.625 1 93.62 142 ALA B N 1
ATOM 2979 C CA . ALA B 1 142 ? -3.178 -10.656 10.023 1 93.62 142 ALA B CA 1
ATOM 2980 C C . ALA B 1 142 ? -3.549 -9.5 10.953 1 93.62 142 ALA B C 1
ATOM 2982 O O . ALA B 1 142 ? -3.523 -9.648 12.172 1 93.62 142 ALA B O 1
ATOM 2983 N N . GLY B 1 143 ? -3.801 -8.344 10.422 1 92.19 143 GLY B N 1
ATOM 2984 C CA . GLY B 1 143 ? -4.277 -7.242 11.242 1 92.19 143 GLY B CA 1
ATOM 2985 C C . GLY B 1 143 ? -3.217 -6.188 11.508 1 92.19 143 GLY B C 1
ATOM 2986 O O . GLY B 1 143 ? -3.352 -5.379 12.422 1 92.19 143 GLY B O 1
ATOM 2987 N N . ALA B 1 144 ? -2.113 -6.223 10.727 1 95.81 144 ALA B N 1
ATOM 2988 C CA . ALA B 1 144 ? -1.12 -5.164 10.883 1 95.81 144 ALA B CA 1
ATOM 2989 C C . ALA B 1 144 ? -1.755 -3.787 10.695 1 95.81 144 ALA B C 1
ATOM 2991 O O . ALA B 1 144 ? -2.594 -3.596 9.812 1 95.81 144 ALA B O 1
ATOM 2992 N N . GLU B 1 145 ? -1.36 -2.83 11.523 1 93.81 145 GLU B N 1
ATOM 2993 C CA . GLU B 1 145 ? -1.922 -1.483 11.508 1 93.81 145 GLU B CA 1
ATOM 2994 C C . GLU B 1 145 ? -1.018 -0.517 10.75 1 93.81 145 GLU B C 1
ATOM 2996 O O . GLU B 1 145 ? -1.474 0.527 10.273 1 93.81 145 GLU B O 1
ATOM 3001 N N . ALA B 1 146 ? 0.196 -0.793 10.734 1 95.06 146 ALA B N 1
ATOM 3002 C CA . ALA B 1 146 ? 1.208 -0.032 10.008 1 95.06 146 ALA B CA 1
ATOM 3003 C C . ALA B 1 146 ? 2.367 -0.929 9.578 1 95.06 146 ALA B C 1
ATOM 3005 O O . ALA B 1 146 ? 2.795 -1.804 10.336 1 95.06 146 ALA B O 1
ATOM 3006 N N . ILE B 1 147 ? 2.824 -0.734 8.375 1 97.62 147 ILE B N 1
ATOM 3007 C CA . ILE B 1 147 ? 3.926 -1.527 7.844 1 97.62 147 ILE B CA 1
ATOM 3008 C C . ILE B 1 147 ? 4.93 -0.612 7.145 1 97.62 147 ILE B C 1
ATOM 3010 O O . ILE B 1 147 ? 4.543 0.364 6.5 1 97.62 147 ILE B O 1
ATOM 3014 N N . SER B 1 148 ? 6.199 -0.967 7.301 1 98.06 148 SER B N 1
ATOM 3015 C CA . SER B 1 148 ? 7.242 -0.323 6.508 1 98.06 148 SER B CA 1
ATOM 3016 C C . SER B 1 148 ? 8.234 -1.346 5.965 1 98.06 148 SER B C 1
ATOM 3018 O O . SER B 1 148 ? 8.398 -2.424 6.539 1 98.06 148 SER B O 1
ATOM 3020 N N . ILE B 1 149 ? 8.797 -1.063 4.855 1 98.31 149 ILE B N 1
ATOM 3021 C CA . ILE B 1 149 ? 9.922 -1.789 4.273 1 98.31 149 ILE B CA 1
ATOM 3022 C C . ILE B 1 149 ? 11.133 -0.868 4.176 1 98.31 149 ILE B C 1
ATOM 3024 O O . ILE B 1 149 ? 11.094 0.145 3.475 1 98.31 149 ILE B O 1
ATOM 3028 N N . ASN B 1 150 ? 12.219 -1.234 4.859 1 97.06 150 ASN B N 1
ATOM 3029 C CA . ASN B 1 150 ? 13.398 -0.383 4.918 1 97.06 150 ASN B CA 1
ATOM 3030 C C . ASN B 1 150 ? 13.039 1.059 5.266 1 97.06 150 ASN B C 1
ATOM 3032 O O . ASN B 1 150 ? 13.453 1.991 4.578 1 97.06 150 ASN B O 1
ATOM 3036 N N . ASP B 1 151 ? 12.117 1.234 6.207 1 94.62 151 ASP B N 1
ATOM 3037 C CA . ASP B 1 151 ? 11.711 2.494 6.82 1 94.62 151 ASP B CA 1
ATOM 3038 C C . ASP B 1 151 ? 10.844 3.314 5.867 1 94.62 151 ASP B C 1
ATOM 3040 O O . ASP B 1 151 ? 10.539 4.477 6.145 1 94.62 151 ASP B O 1
ATOM 3044 N N . ILE B 1 152 ? 10.547 2.709 4.73 1 94.75 152 ILE B N 1
ATOM 3045 C CA . ILE B 1 152 ? 9.555 3.316 3.848 1 94.75 152 ILE B CA 1
ATOM 3046 C C . ILE B 1 152 ? 8.156 2.912 4.293 1 94.75 152 ILE B C 1
ATOM 3048 O O . ILE B 1 152 ? 7.773 1.742 4.188 1 94.75 152 ILE B O 1
ATOM 3052 N N . ARG B 1 153 ? 7.43 3.914 4.727 1 95.19 153 ARG B N 1
ATOM 3053 C CA . ARG B 1 153 ? 6.07 3.666 5.188 1 95.19 153 ARG B CA 1
ATOM 3054 C C . ARG B 1 153 ? 5.16 3.273 4.027 1 95.19 153 ARG B C 1
ATOM 3056 O O . ARG B 1 153 ? 5.148 3.938 2.99 1 95.19 153 ARG B O 1
ATOM 3063 N N . LEU B 1 154 ? 4.453 2.113 4.191 1 95.81 154 LEU B N 1
ATOM 3064 C CA . LEU B 1 154 ? 3.49 1.711 3.174 1 95.81 154 LEU B CA 1
ATOM 3065 C C . LEU B 1 154 ? 2.135 2.367 3.42 1 95.81 154 LEU B C 1
ATOM 3067 O O . LEU B 1 154 ? 1.696 2.484 4.566 1 95.81 154 LEU B O 1
ATOM 3071 N N . THR B 1 155 ? 1.505 2.775 2.346 1 93.12 155 THR B N 1
ATOM 3072 C CA . THR B 1 155 ? 0.17 3.365 2.359 1 93.12 155 THR B CA 1
ATOM 3073 C C . THR B 1 155 ? -0.761 2.615 1.411 1 93.12 155 THR B C 1
ATOM 3075 O O . THR B 1 155 ? -0.356 1.641 0.775 1 93.12 155 THR B O 1
ATOM 3078 N N . SER B 1 156 ? -2.012 3.039 1.333 1 90.44 156 SER B N 1
ATOM 3079 C CA . SER B 1 156 ? -2.99 2.398 0.46 1 90.44 156 SER B CA 1
ATOM 3080 C C . SER B 1 156 ? -2.605 2.549 -1.008 1 90.44 156 SER B C 1
ATOM 3082 O O . SER B 1 156 ? -3.148 1.857 -1.872 1 90.44 156 SER B O 1
ATOM 3084 N N . ARG B 1 157 ? -1.63 3.375 -1.281 1 91.81 157 ARG B N 1
ATOM 3085 C CA . ARG B 1 157 ? -1.265 3.672 -2.662 1 91.81 157 ARG B CA 1
ATOM 3086 C C . ARG B 1 157 ? 0.126 3.137 -2.988 1 91.81 157 ARG B C 1
ATOM 3088 O O . ARG B 1 157 ? 0.651 3.381 -4.078 1 91.81 157 ARG B O 1
ATOM 3095 N N . SER B 1 158 ? 0.662 2.5 -2.035 1 94.38 158 SER B N 1
ATOM 3096 C CA . SER B 1 158 ? 2.023 2.018 -2.24 1 94.38 158 SER B CA 1
ATOM 3097 C C . SER B 1 158 ? 2.055 0.844 -3.213 1 94.38 158 SER B C 1
ATOM 3099 O O . SER B 1 158 ? 1.263 -0.093 -3.088 1 94.38 158 SER B O 1
ATOM 3101 N N . GLY B 1 159 ? 2.896 0.971 -4.195 1 95.38 159 GLY B N 1
ATOM 3102 C CA . GLY B 1 159 ? 3.254 -0.14 -5.062 1 95.38 159 GLY B CA 1
ATOM 3103 C C . GLY B 1 159 ? 4.691 -0.597 -4.887 1 95.38 159 GLY B C 1
ATOM 3104 O O . GLY B 1 159 ? 5.574 0.214 -4.602 1 95.38 159 GLY B O 1
ATOM 3105 N N . ILE B 1 160 ? 4.871 -1.861 -4.98 1 96.5 160 ILE B N 1
ATOM 3106 C CA . ILE B 1 160 ? 6.188 -2.49 -4.883 1 96.5 160 ILE B CA 1
ATOM 3107 C C . ILE B 1 160 ? 6.535 -3.158 -6.211 1 96.5 160 ILE B C 1
ATOM 3109 O O . ILE B 1 160 ? 5.848 -4.082 -6.648 1 96.5 160 ILE B O 1
ATOM 3113 N N . ARG B 1 161 ? 7.668 -2.713 -6.809 1 93.5 161 ARG B N 1
ATOM 3114 C CA . ARG B 1 161 ? 7.949 -3.24 -8.141 1 93.5 161 ARG B CA 1
ATOM 3115 C C . ARG B 1 161 ? 9.453 -3.406 -8.352 1 93.5 161 ARG B C 1
ATOM 3117 O O . ARG B 1 161 ? 10.242 -2.57 -7.918 1 93.5 161 ARG B O 1
ATOM 3124 N N . ASN B 1 162 ? 9.703 -4.441 -9.086 1 91.62 162 ASN B N 1
ATOM 3125 C CA . ASN B 1 162 ? 11.07 -4.555 -9.602 1 91.62 162 ASN B CA 1
ATOM 3126 C C . ASN B 1 162 ? 11.359 -3.484 -10.648 1 91.62 162 ASN B C 1
ATOM 3128 O O . ASN B 1 162 ? 10.508 -3.178 -11.484 1 91.62 162 ASN B O 1
ATOM 3132 N N . ALA B 1 163 ? 12.5 -2.883 -10.555 1 86.12 163 ALA B N 1
ATOM 3133 C CA . ALA B 1 163 ? 12.977 -1.921 -11.539 1 86.12 163 ALA B CA 1
ATOM 3134 C C . ALA B 1 163 ? 14.492 -2.01 -11.703 1 86.12 163 ALA B C 1
ATOM 3136 O O . ALA B 1 163 ? 15.242 -1.474 -10.891 1 86.12 163 ALA B O 1
ATOM 3137 N N . GLY B 1 164 ? 14.867 -2.691 -12.812 1 82.06 164 GLY B N 1
ATOM 3138 C CA . GLY B 1 164 ? 16.297 -2.891 -13 1 82.06 164 GLY B CA 1
ATOM 3139 C C . GLY B 1 164 ? 16.922 -3.756 -11.922 1 82.06 164 GLY B C 1
ATOM 3140 O O . GLY B 1 164 ? 16.5 -4.895 -11.711 1 82.06 164 GLY B O 1
ATOM 3141 N N . ASN B 1 165 ? 17.891 -3.109 -11.195 1 80.5 165 ASN B N 1
ATOM 3142 C CA . ASN B 1 165 ? 18.609 -3.852 -10.164 1 80.5 165 ASN B CA 1
ATOM 3143 C C . ASN B 1 165 ? 18.125 -3.484 -8.766 1 80.5 165 ASN B C 1
ATOM 3145 O O . ASN B 1 165 ? 18.891 -3.561 -7.801 1 80.5 165 ASN B O 1
ATOM 3149 N N . ALA B 1 166 ? 16.906 -3.014 -8.766 1 90 166 ALA B N 1
ATOM 3150 C CA . ALA B 1 166 ? 16.375 -2.582 -7.473 1 90 166 ALA B CA 1
ATOM 3151 C C . ALA B 1 166 ? 14.867 -2.824 -7.395 1 90 166 ALA B C 1
ATOM 3153 O O . ALA B 1 166 ? 14.25 -3.26 -8.367 1 90 166 ALA B O 1
ATOM 3154 N N . ILE B 1 167 ? 14.406 -2.668 -6.242 1 94 167 ILE B N 1
ATOM 3155 C CA . ILE B 1 167 ? 12.961 -2.623 -6 1 94 167 ILE B CA 1
ATOM 3156 C C . ILE B 1 167 ? 12.547 -1.195 -5.656 1 94 167 ILE B C 1
ATOM 3158 O O . ILE B 1 167 ? 13.188 -0.53 -4.844 1 94 167 ILE B O 1
ATOM 3162 N N . ILE B 1 168 ? 11.508 -0.755 -6.332 1 93.31 168 ILE B N 1
ATOM 3163 C CA . ILE B 1 168 ? 11.008 0.596 -6.102 1 93.31 168 ILE B CA 1
ATOM 3164 C C . ILE B 1 168 ? 9.734 0.539 -5.258 1 93.31 168 ILE B C 1
ATOM 3166 O O . ILE B 1 168 ? 8.828 -0.247 -5.539 1 93.31 168 ILE B O 1
ATOM 3170 N N . ILE B 1 169 ? 9.758 1.326 -4.16 1 94 169 ILE B N 1
ATOM 3171 C CA . ILE B 1 169 ? 8.602 1.518 -3.291 1 94 169 ILE B CA 1
ATOM 3172 C C . ILE B 1 169 ? 8.32 3.01 -3.125 1 94 169 ILE B C 1
ATOM 3174 O O . ILE B 1 169 ? 9.148 3.744 -2.578 1 94 169 ILE B O 1
ATOM 3178 N N . ASN B 1 170 ? 7.156 3.443 -3.502 1 87.06 170 ASN B N 1
ATOM 3179 C CA . ASN B 1 170 ? 6.832 4.859 -3.389 1 87.06 170 ASN B CA 1
ATOM 3180 C C . ASN B 1 170 ? 7.941 5.734 -3.973 1 87.06 170 ASN B C 1
ATOM 3182 O O . ASN B 1 170 ? 8.406 6.668 -3.32 1 87.06 170 ASN B O 1
ATOM 3186 N N . ASP B 1 171 ? 8.492 5.387 -5.098 1 79.94 171 ASP B N 1
ATOM 3187 C CA . ASP B 1 171 ? 9.5 6.148 -5.832 1 79.94 171 ASP B CA 1
ATOM 3188 C C . ASP B 1 171 ? 10.852 6.109 -5.109 1 79.94 171 ASP B C 1
ATOM 3190 O O . ASP B 1 171 ? 11.703 6.965 -5.336 1 79.94 171 ASP B O 1
ATOM 3194 N N . GLU B 1 172 ? 10.953 5.273 -4.141 1 86 172 GLU B N 1
ATOM 3195 C CA . GLU B 1 172 ? 12.219 5.031 -3.461 1 86 172 GLU B CA 1
ATOM 3196 C C . GLU B 1 172 ? 12.812 3.684 -3.859 1 86 172 GLU B C 1
ATOM 3198 O O . GLU B 1 172 ? 12.086 2.699 -4.008 1 86 172 GLU B O 1
ATOM 3203 N N . ARG B 1 173 ? 14.133 3.719 -3.934 1 89.25 173 ARG B N 1
ATOM 3204 C CA . ARG B 1 173 ? 14.844 2.527 -4.395 1 89.25 173 ARG B CA 1
ATOM 3205 C C . ARG B 1 173 ? 15.461 1.771 -3.225 1 89.25 173 ARG B C 1
ATOM 3207 O O . ARG B 1 173 ? 16.078 2.375 -2.344 1 89.25 173 ARG B O 1
ATOM 3214 N N . ILE B 1 174 ? 15.18 0.46 -3.23 1 90.81 174 ILE B N 1
ATOM 3215 C CA . ILE B 1 174 ? 15.898 -0.384 -2.281 1 90.81 174 ILE B CA 1
ATOM 3216 C C . ILE B 1 174 ? 16.625 -1.502 -3.027 1 90.81 174 ILE B C 1
ATOM 3218 O O . ILE B 1 174 ? 16.156 -1.963 -4.07 1 90.81 174 ILE B O 1
ATOM 3222 N N . SER B 1 175 ? 17.781 -1.857 -2.488 1 89.5 175 SER B N 1
ATOM 3223 C CA . SER B 1 175 ? 18.578 -2.904 -3.129 1 89.5 175 SER B CA 1
ATOM 3224 C C . SER B 1 175 ? 17.984 -4.285 -2.863 1 89.5 175 SER B C 1
ATOM 3226 O O . SER B 1 175 ? 17.609 -4.594 -1.732 1 89.5 175 SER B O 1
ATOM 3228 N N . TYR B 1 176 ? 17.906 -5.07 -3.949 1 89.88 176 TYR B N 1
ATOM 3229 C CA . TYR B 1 176 ? 17.406 -6.43 -3.775 1 89.88 176 TYR B CA 1
ATOM 3230 C C . TYR B 1 176 ? 18.547 -7.387 -3.432 1 89.88 176 TYR B C 1
ATOM 3232 O O . TYR B 1 176 ? 18.344 -8.602 -3.35 1 89.88 176 TYR B O 1
ATOM 3240 N N . ASN B 1 177 ? 19.719 -6.855 -3.234 1 87.12 177 ASN B N 1
ATOM 3241 C CA . ASN B 1 177 ? 20.875 -7.668 -2.877 1 87.12 177 ASN B CA 1
ATOM 3242 C C . ASN B 1 177 ? 21.344 -7.383 -1.452 1 87.12 177 ASN B C 1
ATOM 3244 O O . ASN B 1 177 ? 22.297 -8 -0.97 1 87.12 177 ASN B O 1
ATOM 3248 N N . ASN B 1 178 ? 20.719 -6.434 -0.829 1 92 178 ASN B N 1
ATOM 3249 C CA . ASN B 1 178 ? 21 -6.117 0.566 1 92 178 ASN B CA 1
ATOM 3250 C C . ASN B 1 178 ? 19.859 -6.539 1.483 1 92 178 ASN B C 1
ATOM 3252 O O . ASN B 1 178 ? 18.766 -6.844 1.014 1 92 178 ASN B O 1
ATOM 3256 N N . ARG B 1 179 ? 20.188 -6.539 2.725 1 95.25 179 ARG B N 1
ATOM 3257 C CA . ARG B 1 179 ? 19.172 -6.914 3.703 1 95.25 179 ARG B CA 1
ATOM 3258 C C . ARG B 1 179 ? 17.984 -5.969 3.643 1 95.25 179 ARG B C 1
ATOM 3260 O O . ARG B 1 179 ? 18.156 -4.75 3.533 1 95.25 179 ARG B O 1
ATOM 3267 N N . ILE B 1 180 ? 16.844 -6.547 3.67 1 97.5 180 ILE B N 1
ATOM 3268 C CA . ILE B 1 180 ? 15.578 -5.809 3.738 1 97.5 180 ILE B CA 1
ATOM 3269 C C . ILE B 1 180 ? 14.914 -6.043 5.094 1 97.5 180 ILE B C 1
ATOM 3271 O O . ILE B 1 180 ? 14.898 -7.172 5.594 1 97.5 180 ILE B O 1
ATOM 3275 N N . ILE B 1 181 ? 14.445 -4.949 5.699 1 98.44 181 ILE B N 1
ATOM 3276 C CA . ILE B 1 181 ? 13.758 -5.031 6.984 1 98.44 181 ILE B CA 1
ATOM 3277 C C . ILE B 1 181 ? 12.297 -4.637 6.812 1 98.44 181 ILE B C 1
ATOM 3279 O O . ILE B 1 181 ? 11.992 -3.533 6.352 1 98.44 181 ILE B O 1
ATOM 3283 N N . ILE B 1 182 ? 11.406 -5.531 7.16 1 98.62 182 ILE B N 1
ATOM 3284 C CA . ILE B 1 182 ? 9.977 -5.242 7.215 1 98.62 182 ILE B CA 1
ATOM 3285 C C . ILE B 1 182 ? 9.539 -5.07 8.664 1 98.62 182 ILE B C 1
ATOM 3287 O O . ILE B 1 182 ? 9.758 -5.953 9.5 1 98.62 182 ILE B O 1
ATOM 3291 N N . LYS B 1 183 ? 9.008 -3.932 8.969 1 98.69 183 LYS B N 1
ATOM 3292 C CA . LYS B 1 183 ? 8.445 -3.654 10.281 1 98.69 183 LYS B CA 1
ATOM 3293 C C . LYS B 1 183 ? 6.918 -3.605 10.227 1 98.69 183 LYS B C 1
ATOM 3295 O O . LYS B 1 183 ? 6.344 -3.027 9.297 1 98.69 183 LYS B O 1
ATOM 3300 N N . ALA B 1 184 ? 6.289 -4.23 11.164 1 98.31 184 ALA B N 1
ATOM 3301 C CA . ALA B 1 184 ? 4.832 -4.223 11.25 1 98.31 184 ALA B CA 1
ATOM 3302 C C . ALA B 1 184 ? 4.367 -3.99 12.688 1 98.31 184 ALA B C 1
ATOM 3304 O O . ALA B 1 184 ? 4.883 -4.605 13.617 1 98.31 184 ALA B O 1
ATOM 3305 N N . ILE B 1 185 ? 3.498 -3.078 12.805 1 97.56 185 ILE B N 1
ATOM 3306 C CA . ILE B 1 185 ? 2.848 -2.861 14.094 1 97.56 185 ILE B CA 1
ATOM 3307 C C . ILE B 1 185 ? 1.497 -3.574 14.117 1 97.56 185 ILE B C 1
ATOM 3309 O O . ILE B 1 185 ? 0.729 -3.494 13.156 1 97.56 185 ILE B O 1
ATOM 3313 N N . GLY B 1 186 ? 1.16 -4.297 15.141 1 96.06 186 GLY B N 1
ATOM 3314 C CA . GLY B 1 186 ? -0.036 -5.086 15.391 1 96.06 186 GLY B CA 1
ATOM 3315 C C . GLY B 1 186 ? 0.117 -6.055 16.547 1 96.06 186 GLY B C 1
ATOM 3316 O O . GLY B 1 186 ? 1.161 -6.09 17.203 1 96.06 186 GLY B O 1
ATOM 3317 N N . LYS B 1 187 ? -0.915 -6.793 16.812 1 95.5 187 LYS B N 1
ATOM 3318 C CA . LYS B 1 187 ? -0.779 -7.816 17.859 1 95.5 187 LYS B CA 1
ATOM 3319 C C . LYS B 1 187 ? 0.352 -8.789 17.516 1 95.5 187 LYS B C 1
ATOM 3321 O O . LYS B 1 187 ? 0.224 -9.609 16.609 1 95.5 187 LYS B O 1
ATOM 3326 N N . LYS B 1 188 ? 1.385 -8.688 18.344 1 97.25 188 LYS B N 1
ATOM 3327 C CA . LYS B 1 188 ? 2.631 -9.352 17.969 1 97.25 188 LYS B CA 1
ATOM 3328 C C . LYS B 1 188 ? 2.443 -10.859 17.875 1 97.25 188 LYS B C 1
ATOM 3330 O O . LYS B 1 188 ? 3.006 -11.508 17 1 97.25 188 LYS B O 1
ATOM 3335 N N . ASP B 1 189 ? 1.612 -11.422 18.766 1 96.44 189 ASP B N 1
ATOM 3336 C CA . ASP B 1 189 ? 1.423 -12.867 18.766 1 96.44 189 ASP B CA 1
ATOM 3337 C C . ASP B 1 189 ? 0.664 -13.328 17.516 1 96.44 189 ASP B C 1
ATOM 3339 O O . ASP B 1 189 ? 0.961 -14.383 16.953 1 96.44 189 ASP B O 1
ATOM 3343 N N . ILE B 1 190 ? -0.234 -12.578 17.062 1 94.38 190 ILE B N 1
ATOM 3344 C CA . ILE B 1 190 ? -1.003 -12.898 15.867 1 94.38 190 ILE B CA 1
ATOM 3345 C C . ILE B 1 190 ? -0.123 -12.742 14.633 1 94.38 190 ILE B C 1
ATOM 3347 O O . ILE B 1 190 ? -0.106 -13.617 13.758 1 94.38 190 ILE B O 1
ATOM 3351 N N . LEU B 1 191 ? 0.601 -11.625 14.57 1 97 191 LEU B N 1
ATOM 3352 C CA . LEU B 1 191 ? 1.504 -11.398 13.453 1 97 191 LEU B CA 1
ATOM 3353 C C . LEU B 1 191 ? 2.508 -12.539 13.32 1 97 191 LEU B C 1
ATOM 3355 O O . LEU B 1 191 ? 2.717 -13.07 12.227 1 97 191 LEU B O 1
ATOM 3359 N N . GLU B 1 192 ? 3.074 -12.945 14.438 1 95.75 192 GLU B N 1
ATOM 3360 C CA . GLU B 1 192 ? 4.043 -14.039 14.43 1 95.75 192 GLU B CA 1
ATOM 3361 C C . GLU B 1 192 ? 3.396 -15.344 13.984 1 95.75 192 GLU B C 1
ATOM 3363 O O . GLU B 1 192 ? 3.982 -16.094 13.203 1 95.75 192 GLU B O 1
ATOM 3368 N N . GLY B 1 193 ? 2.275 -15.625 14.539 1 94.94 193 GLY B N 1
ATOM 3369 C CA . GLY B 1 193 ? 1.568 -16.844 14.172 1 94.94 193 GLY B CA 1
ATOM 3370 C C . GLY B 1 193 ? 1.283 -16.938 12.688 1 94.94 193 GLY B C 1
ATOM 3371 O O . GLY B 1 193 ? 1.483 -18 12.078 1 94.94 193 GLY B O 1
ATOM 3372 N N . VAL B 1 194 ? 0.884 -15.867 12.07 1 93.38 194 VAL B N 1
ATOM 3373 C CA . VAL B 1 194 ? 0.493 -15.859 10.664 1 93.38 194 VAL B CA 1
ATOM 3374 C C . VAL B 1 194 ? 1.734 -15.961 9.781 1 93.38 194 VAL B C 1
ATOM 3376 O O . VAL B 1 194 ? 1.776 -16.766 8.844 1 93.38 194 VAL B O 1
ATOM 3379 N N . ILE B 1 195 ? 2.756 -15.211 10.109 1 94.69 195 ILE B N 1
ATOM 3380 C CA . ILE B 1 195 ? 3.928 -15.141 9.242 1 94.69 195 ILE B CA 1
ATOM 3381 C C . ILE B 1 195 ? 4.727 -16.438 9.352 1 94.69 195 ILE B C 1
ATOM 3383 O O . ILE B 1 195 ? 5.5 -16.766 8.453 1 94.69 195 ILE B O 1
ATOM 3387 N N . SER B 1 196 ? 4.523 -17.125 10.43 1 92.88 196 SER B N 1
ATOM 3388 C CA . SER B 1 196 ? 5.258 -18.375 10.648 1 92.88 196 SER B CA 1
ATOM 3389 C C . SER B 1 196 ? 4.551 -19.547 9.992 1 92.88 196 SER B C 1
ATOM 3391 O O . SER B 1 196 ? 5.105 -20.656 9.914 1 92.88 196 SER B O 1
ATOM 3393 N N . PHE B 1 197 ? 3.383 -19.312 9.531 1 90.31 197 PHE B N 1
ATOM 3394 C CA . PHE B 1 197 ? 2.65 -20.391 8.875 1 90.31 197 PHE B CA 1
ATOM 3395 C C . PHE B 1 197 ? 3.215 -20.656 7.48 1 90.31 197 PHE B C 1
ATOM 3397 O O . PHE B 1 197 ? 3.727 -19.734 6.828 1 90.31 197 PHE B O 1
ATOM 3404 N N . ALA B 1 198 ? 2.975 -21.875 7.121 1 84.44 198 ALA B N 1
ATOM 3405 C CA . ALA B 1 198 ? 3.436 -22.266 5.793 1 84.44 198 ALA B CA 1
ATOM 3406 C C . ALA B 1 198 ? 2.787 -21.422 4.711 1 84.44 198 ALA B C 1
ATOM 3408 O O . ALA B 1 198 ? 1.584 -21.156 4.754 1 84.44 198 ALA B O 1
ATOM 3409 N N . GLY B 1 199 ? 3.635 -20.891 3.793 1 90.19 199 GLY B N 1
ATOM 3410 C CA . GLY B 1 199 ? 3.137 -20.156 2.645 1 90.19 199 GLY B CA 1
ATOM 3411 C C . GLY B 1 199 ? 3.205 -18.656 2.83 1 90.19 199 GLY B C 1
ATOM 3412 O O . GLY B 1 199 ? 3.111 -17.891 1.859 1 90.19 199 GLY B O 1
ATOM 3413 N N . ALA B 1 200 ? 3.324 -18.25 4.113 1 92.88 200 ALA B N 1
ATOM 3414 C CA . ALA B 1 200 ? 3.373 -16.812 4.348 1 92.88 200 ALA B CA 1
ATOM 3415 C C . ALA B 1 200 ? 4.664 -16.203 3.797 1 92.88 200 ALA B C 1
ATOM 3417 O O . ALA B 1 200 ? 4.645 -15.133 3.193 1 92.88 200 ALA B O 1
ATOM 3418 N N . ILE B 1 201 ? 5.723 -16.922 4.094 1 95.69 201 ILE B N 1
ATOM 3419 C CA . ILE B 1 201 ? 6.984 -16.594 3.441 1 95.69 201 ILE B CA 1
ATOM 3420 C C . ILE B 1 201 ? 7.152 -17.422 2.178 1 95.69 201 ILE B C 1
ATOM 3422 O O . ILE B 1 201 ? 7.164 -18.656 2.238 1 95.69 201 ILE B O 1
ATOM 3426 N N . PRO B 1 202 ? 7.254 -16.688 1.05 1 94.19 202 PRO B N 1
ATOM 3427 C CA . PRO B 1 202 ? 7.387 -17.469 -0.188 1 94.19 202 PRO B CA 1
ATOM 3428 C C . PRO B 1 202 ? 8.594 -18.391 -0.175 1 94.19 202 PRO B C 1
ATOM 3430 O O . PRO B 1 202 ? 9.656 -18.031 0.327 1 94.19 202 PRO B O 1
ATOM 3433 N N . LEU B 1 203 ? 8.445 -19.594 -0.778 1 91.81 203 LEU B N 1
ATOM 3434 C CA . LEU B 1 203 ? 9.508 -20.594 -0.841 1 91.81 203 LEU B CA 1
ATOM 3435 C C . LEU B 1 203 ? 10.703 -20.062 -1.628 1 91.81 203 LEU B C 1
ATOM 3437 O O . LEU B 1 203 ? 11.852 -20.312 -1.261 1 91.81 203 LEU B O 1
ATOM 3441 N N . SER B 1 204 ? 10.359 -19.391 -2.67 1 90 204 SER B N 1
ATOM 3442 C CA . SER B 1 204 ? 11.43 -18.828 -3.486 1 90 204 SER B CA 1
ATOM 3443 C C . SER B 1 204 ? 12.336 -17.922 -2.656 1 90 204 SER B C 1
ATOM 3445 O O . SER B 1 204 ? 13.555 -17.953 -2.803 1 90 204 SER B O 1
ATOM 3447 N N . LEU B 1 205 ? 11.742 -17.203 -1.78 1 94.12 205 LEU B N 1
ATOM 3448 C CA . LEU B 1 205 ? 12.5 -16.281 -0.943 1 94.12 205 LEU B CA 1
ATOM 3449 C C . LEU B 1 205 ? 13.328 -17.031 0.093 1 94.12 205 LEU B C 1
ATOM 3451 O O . LEU B 1 205 ? 14.469 -16.672 0.361 1 94.12 205 LEU B O 1
ATOM 3455 N N . SER B 1 206 ? 12.797 -18.062 0.608 1 93.19 206 SER B N 1
ATOM 3456 C CA . SER B 1 206 ? 13.484 -18.844 1.63 1 93.19 206 SER B CA 1
ATOM 3457 C C . SER B 1 206 ? 14.703 -19.547 1.054 1 93.19 206 SER B C 1
ATOM 3459 O O . SER B 1 206 ? 15.625 -19.906 1.789 1 93.19 206 SER B O 1
ATOM 3461 N N . GLN B 1 207 ? 14.727 -19.812 -0.238 1 91.31 207 GLN B N 1
ATOM 3462 C CA . GLN B 1 207 ? 15.852 -20.469 -0.899 1 91.31 207 GLN B CA 1
ATOM 3463 C C . GLN B 1 207 ? 17 -19.5 -1.119 1 91.31 207 GLN B C 1
ATOM 3465 O O . GLN B 1 207 ? 18.172 -19.891 -1.062 1 91.31 207 GLN B O 1
ATOM 3470 N N . THR B 1 208 ? 16.656 -18.266 -1.282 1 92.38 208 THR B N 1
ATOM 3471 C CA . THR B 1 208 ? 17.672 -17.312 -1.69 1 92.38 208 THR B CA 1
ATOM 3472 C C . THR B 1 208 ? 18.078 -16.422 -0.521 1 92.38 208 THR B C 1
ATOM 3474 O O . THR B 1 208 ? 19.125 -15.766 -0.563 1 92.38 208 THR B O 1
ATOM 3477 N N . CYS B 1 209 ? 17.297 -16.438 0.555 1 95.31 209 CYS B N 1
ATOM 3478 C CA . CYS B 1 209 ? 17.547 -15.523 1.669 1 95.31 209 CYS B CA 1
ATOM 3479 C C . CYS B 1 209 ? 17.375 -16.234 3.004 1 95.31 209 CYS B C 1
ATOM 3481 O O . CYS B 1 209 ? 16.641 -17.219 3.098 1 95.31 209 CYS B O 1
ATOM 3483 N N . ASP B 1 210 ? 18.172 -15.734 3.99 1 95.44 210 ASP B N 1
ATOM 3484 C CA . ASP B 1 210 ? 17.891 -16.078 5.379 1 95.44 210 ASP B CA 1
ATOM 3485 C C . ASP B 1 210 ? 16.828 -15.164 5.965 1 95.44 210 ASP B C 1
ATOM 3487 O O . ASP B 1 210 ? 16.969 -13.945 5.938 1 95.44 210 ASP B O 1
ATOM 3491 N N . ILE B 1 211 ? 15.758 -15.773 6.477 1 96.75 211 ILE B N 1
ATOM 3492 C CA . ILE B 1 211 ? 14.656 -15.016 7.055 1 96.75 211 ILE B CA 1
ATOM 3493 C C . ILE B 1 211 ? 14.68 -15.148 8.578 1 96.75 211 ILE B C 1
ATOM 3495 O O . ILE B 1 211 ? 14.594 -16.25 9.109 1 96.75 211 ILE B O 1
ATOM 3499 N N . THR B 1 212 ? 14.891 -14.039 9.25 1 96.88 212 THR B N 1
ATOM 3500 C CA . THR B 1 212 ? 14.789 -14.008 10.703 1 96.88 212 THR B CA 1
ATOM 3501 C C . THR B 1 212 ? 13.703 -13.031 11.148 1 96.88 212 THR B C 1
ATOM 3503 O O . THR B 1 212 ? 13.453 -12.023 10.484 1 96.88 212 THR B O 1
ATOM 3506 N N . MET B 1 213 ? 12.984 -13.383 12.219 1 97 213 MET B N 1
ATOM 3507 C CA . MET B 1 213 ? 11.883 -12.555 12.711 1 97 213 MET B CA 1
ATOM 3508 C C . MET B 1 213 ? 11.961 -12.375 14.219 1 97 213 MET B C 1
ATOM 3510 O O . MET B 1 213 ? 12.438 -13.266 14.93 1 97 213 MET B O 1
ATOM 3514 N N . GLU B 1 214 ? 11.562 -11.25 14.688 1 97 214 GLU B N 1
ATOM 3515 C CA . GLU B 1 214 ? 11.547 -10.961 16.125 1 97 214 GLU B CA 1
ATOM 3516 C C . GLU B 1 214 ? 10.305 -10.172 16.516 1 97 214 GLU B C 1
ATOM 3518 O O . GLU B 1 214 ? 9.922 -9.219 15.828 1 97 214 GLU B O 1
ATOM 3523 N N . LYS B 1 215 ? 9.656 -10.695 17.578 1 97.75 215 LYS B N 1
ATOM 3524 C CA . LYS B 1 215 ? 8.602 -9.891 18.188 1 97.75 215 LYS B CA 1
ATOM 3525 C C . LYS B 1 215 ? 9.18 -8.734 18.984 1 97.75 215 LYS B C 1
ATOM 3527 O O . LYS B 1 215 ? 10.289 -8.828 19.516 1 97.75 215 LYS B O 1
ATOM 3532 N N . SER B 1 216 ? 8.484 -7.68 18.969 1 97.56 216 SER B N 1
ATOM 3533 C CA . SER B 1 216 ? 8.922 -6.516 19.719 1 97.56 216 SER B CA 1
ATOM 3534 C C . SER B 1 216 ? 7.742 -5.812 20.391 1 97.56 216 SER B C 1
ATOM 3536 O O . SER B 1 216 ? 6.652 -5.742 19.812 1 97.56 216 SER B O 1
ATOM 3538 N N . SER B 1 217 ? 7.953 -5.266 21.594 1 96.75 217 SER B N 1
ATOM 3539 C CA . SER B 1 217 ? 6.93 -4.484 22.281 1 96.75 217 SER B CA 1
ATOM 3540 C C . SER B 1 217 ? 6.891 -3.049 21.766 1 96.75 217 SER B C 1
ATOM 3542 O O . SER B 1 217 ? 5.941 -2.311 22.031 1 96.75 217 SER B O 1
ATOM 3544 N N . LYS B 1 218 ? 7.973 -2.748 21.062 1 97.25 218 LYS B N 1
ATOM 3545 C CA . LYS B 1 218 ? 8.023 -1.382 20.547 1 97.25 218 LYS B CA 1
ATOM 3546 C C . LYS B 1 218 ? 8.664 -1.341 19.156 1 97.25 218 LYS B C 1
ATOM 3548 O O . LYS B 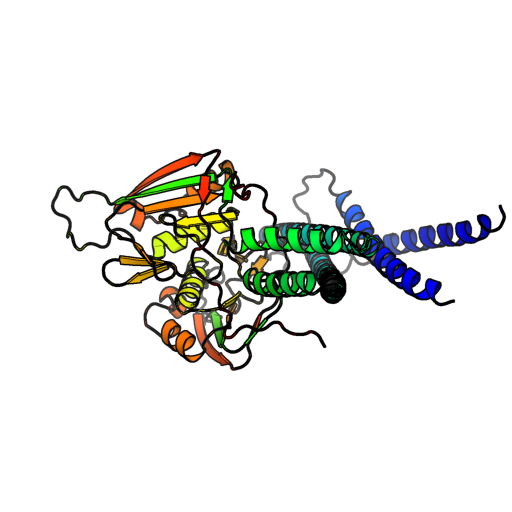1 218 ? 9.891 -1.341 19.031 1 97.25 218 LYS B O 1
ATOM 3553 N N . VAL B 1 219 ? 7.855 -1.3 18.234 1 97.69 219 VAL B N 1
ATOM 3554 C CA . VAL B 1 219 ? 8.25 -1.072 16.844 1 97.69 219 VAL B CA 1
ATOM 3555 C C . VAL B 1 219 ? 7.973 0.379 16.453 1 97.69 219 VAL B C 1
ATOM 3557 O O . VAL B 1 219 ? 6.914 0.919 16.781 1 97.69 219 VAL B O 1
ATOM 3560 N N . VAL B 1 220 ? 8.945 1.006 15.844 1 97 220 VAL B N 1
ATOM 3561 C CA . VAL B 1 220 ? 8.773 2.375 15.367 1 97 220 VAL B CA 1
ATOM 3562 C C . VAL B 1 220 ? 8.68 2.389 13.844 1 97 220 VAL B C 1
ATOM 3564 O O . VAL B 1 220 ? 9.531 1.814 13.156 1 97 220 VAL B O 1
ATOM 3567 N N . ILE B 1 221 ? 7.633 2.965 13.375 1 95.81 221 ILE B N 1
ATOM 3568 C CA . ILE B 1 221 ? 7.453 3.137 11.938 1 95.81 221 ILE B CA 1
ATOM 3569 C C . ILE B 1 221 ? 7.336 4.625 11.609 1 95.81 221 ILE B C 1
ATOM 3571 O O . ILE B 1 221 ? 6.461 5.316 12.133 1 95.81 221 ILE B O 1
ATOM 3575 N N . LEU B 1 222 ? 8.211 5.051 10.727 1 92.81 222 LEU B N 1
ATOM 3576 C CA . LEU B 1 222 ? 8.289 6.461 10.359 1 92.81 222 LEU B CA 1
ATOM 3577 C C . LEU B 1 222 ? 7.09 6.867 9.516 1 92.81 222 LEU B C 1
ATOM 3579 O O . LEU B 1 222 ? 6.363 6.012 9 1 92.81 222 LEU B O 1
ATOM 3583 N N . LYS B 1 223 ? 6.871 8.18 9.469 1 89 223 LYS B N 1
ATOM 3584 C CA . LYS B 1 223 ? 5.773 8.695 8.656 1 89 223 LYS B CA 1
ATOM 3585 C C . LYS B 1 223 ? 6.105 8.617 7.172 1 89 223 LYS B C 1
ATOM 3587 O O . LYS B 1 223 ? 7.273 8.477 6.797 1 89 223 LYS B O 1
ATOM 3592 N N . TYR B 1 224 ? 5.07 8.633 6.367 1 86.44 224 TYR B N 1
ATOM 3593 C CA . TYR B 1 224 ? 5.195 8.766 4.922 1 86.44 224 TYR B CA 1
ATOM 3594 C C . TYR B 1 224 ? 5.688 10.156 4.539 1 86.44 224 TYR B C 1
ATOM 3596 O O . TYR B 1 224 ? 5.133 11.156 4.992 1 86.44 224 TYR B O 1
ATOM 3604 N N . ASN B 1 225 ? 6.676 10.25 3.76 1 75.06 225 ASN B N 1
ATOM 3605 C CA . ASN B 1 225 ? 7.332 11.531 3.566 1 75.06 225 ASN B CA 1
ATOM 3606 C C . ASN B 1 225 ? 6.945 12.172 2.234 1 75.06 225 ASN B C 1
ATOM 3608 O O . ASN B 1 225 ? 7.598 13.109 1.775 1 75.06 225 ASN B O 1
ATOM 3612 N N . LYS B 1 226 ? 5.926 11.633 1.618 1 73.75 226 LYS B N 1
ATOM 3613 C CA . LYS B 1 226 ? 5.5 12.219 0.349 1 73.75 226 LYS B CA 1
ATOM 3614 C C . LYS B 1 226 ? 4.074 12.75 0.439 1 73.75 226 LYS B C 1
ATOM 3616 O O . LYS B 1 226 ? 3.375 12.508 1.425 1 73.75 226 LYS B O 1
ATOM 3621 N N . ALA B 1 227 ? 3.779 13.664 -0.544 1 64.56 227 ALA B N 1
ATOM 3622 C CA . ALA B 1 227 ? 2.447 14.258 -0.576 1 64.56 227 ALA B CA 1
ATOM 3623 C C . ALA B 1 227 ? 1.429 13.297 -1.181 1 64.56 227 ALA B C 1
ATOM 3625 O O . ALA B 1 227 ? 1.758 12.523 -2.082 1 64.56 227 ALA B O 1
ATOM 3626 N N . TYR B 1 228 ? 0.227 13.297 -0.431 1 65.44 228 TYR B N 1
ATOM 3627 C CA . TYR B 1 228 ? -0.899 12.617 -1.066 1 65.44 228 TYR B CA 1
ATOM 3628 C C . TYR B 1 228 ? -1.577 13.531 -2.082 1 65.44 228 TYR B C 1
ATOM 3630 O O . TYR B 1 228 ? -1.838 14.703 -1.799 1 65.44 228 TYR B O 1
ATOM 3638 N N . LYS B 1 229 ? -1.358 13.328 -3.303 1 68.38 229 LYS B N 1
ATOM 3639 C CA . LYS B 1 229 ? -2.094 14.133 -4.27 1 68.38 229 LYS B CA 1
ATOM 3640 C C . LYS B 1 229 ? -3.225 13.336 -4.91 1 68.38 229 LYS B C 1
ATOM 3642 O O . LYS B 1 229 ? -3.031 12.188 -5.309 1 68.38 229 LYS B O 1
ATOM 3647 N N . PHE B 1 230 ? -4.457 13.891 -4.723 1 71.31 230 PHE B N 1
ATOM 3648 C CA . PHE B 1 230 ? -5.59 13.344 -5.457 1 71.31 230 PHE B CA 1
ATOM 3649 C C . PHE B 1 230 ? -5.855 14.156 -6.719 1 71.31 230 PHE B C 1
ATOM 3651 O O . PHE B 1 230 ? -6.434 15.25 -6.652 1 71.31 230 PHE B O 1
ATOM 3658 N N . ASP B 1 231 ? -5.449 13.68 -7.773 1 79.06 231 ASP B N 1
ATOM 3659 C CA . ASP B 1 231 ? -5.637 14.375 -9.039 1 79.06 231 ASP B CA 1
ATOM 3660 C C . ASP B 1 231 ? -6.906 13.906 -9.742 1 79.06 231 ASP B C 1
ATOM 3662 O O . ASP B 1 231 ? -7.516 14.656 -10.508 1 79.06 231 ASP B O 1
ATOM 3666 N N . PHE B 1 232 ? -7.34 12.766 -9.32 1 84.88 232 PHE B N 1
ATOM 3667 C CA . PHE B 1 232 ? -8.391 12.156 -10.125 1 84.88 232 PHE B CA 1
ATOM 3668 C C . PHE B 1 232 ? -9.594 11.797 -9.266 1 84.88 232 PHE B C 1
ATOM 3670 O O . PHE B 1 232 ? -10.742 11.984 -9.672 1 84.88 232 PHE B O 1
ATOM 3677 N N . ALA B 1 233 ? -9.406 11.305 -8.102 1 82.62 233 ALA B N 1
ATOM 3678 C CA . ALA B 1 233 ? -10.492 10.922 -7.203 1 82.62 233 ALA B CA 1
ATOM 3679 C C . ALA B 1 233 ? -11.102 12.141 -6.52 1 82.62 233 ALA B C 1
ATOM 3681 O O . ALA B 1 233 ? -10.383 12.977 -5.965 1 82.62 233 ALA B O 1
ATOM 3682 N N . LYS B 1 234 ? -12.375 12.289 -6.578 1 84 234 LYS B N 1
ATOM 3683 C CA . LYS B 1 234 ? -13.117 13.367 -5.922 1 84 234 LYS B CA 1
ATOM 3684 C C . LYS B 1 234 ? -14.266 12.805 -5.094 1 84 234 LYS B C 1
ATOM 3686 O O . LYS B 1 234 ? -14.922 11.844 -5.5 1 84 234 LYS B O 1
ATOM 3691 N N . PRO B 1 235 ? -14.461 13.422 -3.951 1 78.06 235 PRO B N 1
ATOM 3692 C CA . PRO B 1 235 ? -15.602 12.961 -3.164 1 78.06 235 PRO B CA 1
ATOM 3693 C C . PRO B 1 235 ? -16.938 13.148 -3.893 1 78.06 235 PRO B C 1
ATOM 3695 O O . PRO B 1 235 ? -17.094 14.117 -4.637 1 78.06 235 PRO B O 1
ATOM 3698 N N . ILE B 1 236 ? -17.766 12.078 -3.691 1 71.44 236 ILE B N 1
ATOM 3699 C CA . ILE B 1 236 ? -19.094 12.219 -4.266 1 71.44 236 ILE B CA 1
ATOM 3700 C C . ILE B 1 236 ? -19.969 13.078 -3.354 1 71.44 236 ILE B C 1
ATOM 3702 O O . ILE B 1 236 ? -20.047 12.828 -2.15 1 71.44 236 ILE B O 1
ATOM 3706 N N . GLU B 1 237 ? -20.312 14.352 -3.775 1 58.72 237 GLU B N 1
ATOM 3707 C CA . GLU B 1 237 ? -21.156 15.25 -3.002 1 58.72 237 GLU B CA 1
ATOM 3708 C C . GLU B 1 237 ? -22.578 14.703 -2.898 1 58.72 237 GLU B C 1
ATOM 3710 O O . GLU B 1 237 ? -23.172 14.281 -3.898 1 58.72 237 GLU B O 1
ATOM 3715 N N . LYS B 1 238 ? -22.891 14.047 -1.831 1 45.47 238 LYS B N 1
ATOM 3716 C CA . LYS B 1 238 ? -24.312 13.758 -1.747 1 45.47 238 LYS B CA 1
ATOM 3717 C C . LYS B 1 238 ? -25.156 15.023 -1.875 1 45.47 238 LYS B C 1
ATOM 3719 O O . LYS B 1 238 ? -24.875 16.031 -1.206 1 45.47 238 LYS B O 1
ATOM 3724 N N . LYS B 1 239 ? -25.766 15.258 -3.033 1 36.88 239 LYS B N 1
ATOM 3725 C CA . LYS B 1 239 ? -26.891 16.188 -3.137 1 36.88 239 LYS B CA 1
ATOM 3726 C C . LYS B 1 239 ? -28 15.82 -2.148 1 36.88 239 LYS B C 1
ATOM 3728 O O . LYS B 1 239 ? -28.234 14.641 -1.882 1 36.88 239 LYS B O 1
#

Foldseek 3Di:
DPVVVVVVVVVVVVVVVVVVVVPPPPPPPPDDPPPPPVPPPVVVVVVVVVVVVVVVVVVVVVVVVVVLVVQCVVVVVPVPCNVVSVVVVVVVVCLQQLVAKDKFWAKKKKWAFDDPPPDPDPQDQLDFQVQVVLLVVLLVVLPFRWKDKVLATDGPPWGWHDDRQFIDTPNDTDGSNGMIMMITHDDHVSSCVRCVDPPSGDPSNVVGTDMDMDTDRIDIHHGHPDDDDDPDDDDDPDD/DVVVVVVVVVVVLVVLVVVLVVVPVVVPPVPDDDPPVPPDPVVVVVVVVVVVVSVVSLLVVLVVVVVVVLVVLVVQLPPDVVSVVVSVVVVVVCLQQLVAKDKFWAKKKKWAFDDPPPDPDPQDQLDFQVQVVLLVVLLVVLPFRWKDKPLATDGPPWGWHDDRQFIDTPNDTDGSNGMIMMITHDDHVSSCVRCVDPPSGPPSNVVGTDMDMDTDGIDIHHGHRDDDDDPDDDDDPDD

Radius of gyration: 25.42 Å; Cα contacts (8 Å, |Δi|>4): 803; chains: 2; bounding box: 70×90×50 Å

InterPro domains:
  IPR010273 Protein of unknown function DUF881 [PF05949] (89-234)
  IPR010273 Protein of unknown function DUF881 [PTHR37313] (3-237)

Nearest PDB structures (foldseek):
  3gmg-assembly1_B  TM=8.308E-01  e=4.214E-11  Mycobacterium tuberculosis
  5mgp-assembly1_z  TM=2.378E-01  e=3.007E-01  Escherichia coli
  4v5e-assembly2_CY  TM=2.048E-01  e=2.507E-01  Thermus thermophilus HB8
  5czp-assembly2_QY  TM=2.126E-01  e=1.456E+00  Escherichia coli K-12
  3gmg-assembly1_B  TM=8.321E-01  e=5.040E-11  Mycobacterium tuberculosis

Secondary structure (DSSP, 8-state):
--HHHHHHHHHHHHHHHHHHHHHHTTGGGG------TTS-HHHHHHHHHHHHHHHHHHHHHHHHHHHHHHHHHHHHHSTTSHHHHHHHHHHHHHHHHT-S-EEEEEEEEEEEE---TT---TT---S-HHHHHHHHHHHHHTT-SEEEETTEE--TT--EEEETTEEEETTEEEESSS-EEEEEES-HHHHHHHHTSTTTS-HHHHHHEEEEEEEEEEEEEPPP-S----SS-EE----/--HHHHHHHHHHHHHHHHHHHHHHHHHHTT--S---S---HHHHHHHHHHHHHHHHHHHHHHHHHHHHHHHHHHHHHTT-HHHHHHHHHHHHHHHHHT-S-EEEEEEEEEEEE---TT---TT---S-HHHHHHHHHHHHHTT-SEEEETTEE--TT--EEEETTEEEETTEEEESSS-EEEEEES-HHHHHHHHTSTTTS-HHHHHHEEEEEEEEEEEEEPPP-S----SS-EE----

Sequence (478 aa):
MKKFKSQMSIGVICILLGFMITYQFKMISKQNLTADTNKNTPEIITENEQLKKSKEAMQKKIDELDTKTKEYENAAKGRDEQSGLLYKELEETRILTGGTEVEGEGMLIYITPKSDVFGSNPEAQLINDADLVHIVNELNAAGAEAISINDIRLTSRSGIRNAGNAIIINDERISYNNRIIIKAIGKKDILEGVISFAGAIPLSLSQTCDITMEKSSKVVILKYNKAYKFDFAKPIEKKMKKFKSQMSIGVICILLGFMITYQFKMISKQNLTADTNKNTPEIITENEQLKKSKEAMQKKIDELDTKTKEYENAAKGRDEQSGLLYKELEETRILTGGTEVEGEGMLIYITPKSDVFGSNPEAQLINDADLVHIVNELNAAGAEAISINDIRLTSRSGIRNAGNAIIINDERISYNNRIIIKAIGKKDILEGVISFAGAIPLSLSQTCDITMEKSSKVVILKYNKAYKFDFAKPIEKK

Solvent-accessible surface area (backbone atoms only — not comparable to full-atom values): 25845 Å² total; per-residue (Å²): 125,66,78,61,56,62,61,50,52,61,53,54,54,56,54,53,61,60,56,57,68,70,63,63,75,70,71,74,72,74,75,79,75,76,67,82,67,73,72,58,64,65,57,53,49,52,50,43,52,35,48,50,52,39,43,52,37,35,49,49,27,39,51,52,38,50,52,52,39,50,51,43,52,52,15,64,71,38,83,81,42,32,55,54,53,53,49,53,52,37,53,55,42,29,49,66,55,22,64,37,36,27,31,15,26,4,38,41,38,38,41,32,52,53,78,55,82,88,66,55,62,87,79,57,77,44,51,56,32,67,53,55,52,46,40,52,32,51,40,16,58,52,52,28,74,44,43,24,54,70,69,42,41,54,38,61,47,46,14,62,36,72,52,90,84,24,33,31,44,77,91,36,80,42,59,33,76,43,71,42,42,37,40,32,20,19,60,35,70,50,42,49,56,51,56,69,33,90,72,36,57,47,67,72,43,58,74,34,21,50,78,48,73,44,77,36,77,68,36,80,43,51,34,39,90,67,83,90,77,74,89,40,55,36,72,62,75,81,125,127,71,74,62,58,67,56,48,55,56,49,54,52,52,54,55,53,52,57,56,55,60,63,58,60,65,68,60,68,72,73,66,79,81,78,64,83,70,70,52,64,68,58,53,50,51,49,42,52,50,46,50,52,48,46,51,54,49,50,51,50,39,51,52,39,50,51,51,38,49,50,48,46,52,54,42,20,73,72,40,74,67,32,34,53,52,44,54,52,38,53,55,43,30,48,63,55,22,66,39,36,27,31,16,25,4,38,40,38,38,40,32,52,54,75,55,83,88,65,55,63,87,78,56,79,43,53,55,32,68,54,54,52,45,38,51,32,50,40,16,57,52,53,27,74,46,44,23,53,72,68,41,42,54,35,62,46,46,13,61,36,70,52,92,84,26,33,33,43,77,59,35,82,40,59,35,75,44,70,42,40,36,39,32,21,20,62,36,69,50,43,50,55,52,56,68,34,91,73,37,54,47,67,71,43,58,75,33,22,48,76,49,73,44,76,38,76,70,35,78,42,52,36,41,75,56,52,90,77,74,89,37,56,37,74,61,75,83,125

pLDDT: mean 74.66, std 21.8, range [26.3, 98.69]

Organism: NCBI:txid360422